Protein AF-0000000084567757 (afdb_homodimer)

InterPro domains:
  IPR005828 Major facilitator, sugar transporter-like [PF00083] (7-255)
  IPR005829 Sugar transporter, conserved site [PS00216] (110-127)
  IPR020846 Major facilitator superfamily domain [PS50850] (1-245)
  IPR036259 MFS transporter superfamily [G3DSA:1.20.1250.20] (1-260)
  IPR036259 MFS transporter superfamily [SSF103473] (40-253)
  IPR050549 Major Facilitator Superfamily Trehalose Transporter [PTHR48021] (4-253)

pLDDT: mean 84.51, std 19.89, range [27.47, 98.94]

Sequence (540 aa):
MHFRPLEAKESLKRLRNKDADLDLEIDSISNGIERQKTEQGRPQDLLLVPSNRKAILIMTVLNAGQHLSCISVMYMNLHPILNAAGSIYLDNNITAIVFAIIMLLASIFASCTIDKFGRKIILVVSSLLSGFCLLALSVYFHLQAIGFDVSAVSWVPIASVLVYAGAFKYGLGLVPIVITAEIFPAKMKAIGMTVADVMFVMGGILSIQLYQVLHKLGMFVPFYLFTVSAFLVALYSGFCIPETKGKSLEQIQLMLKGDNISNKPEKNGVMHFRPLEAKESLKRLRNKDADLDLEIDSISNGIERQKTEQGRPQDLLLVPSNRKAILIMTVLNAGQHLSCISVMYMNLHPILNAAGSIYLDNNITAIVFAIIMLLASIFASCTIDKFGRKIILVVSSLLSGFCLLALSVYFHLQAIGFDVSAVSWVPIASVLVYAGAFKYGLGLVPIVITAEIFPAKMKAIGMTVADVMFVMGGILSIQLYQVLHKLGMFVPFYLFTVSAFLVALYSGFCIPETKGKSLEQIQLMLKGDNISNKPEKNGV

Foldseek 3Di:
DDPPPVVVVVVVVVVVVVVVVVVVVVCVVVVVVVVVVLPVLDPCCCCVPQLNVLLLVLLLLLLLLLLLLPVLVCVVCVLVLLVLLVAPPDDSVVLVVLLVVLLVVLLVVLVVCCLPPFQLVLQLQLLLLSLVLLVQSLVSQVCVVVPHPCRVVSCSNSVSSSSNSNSCSNHSVHSSVVLLCQSDPPSNSVVSVVSSVVSNVVSSVVSNVLCVVQCVVPVSRSSVSSSVSSNVSSVCSNPRDDTCRPHHSVRSSCVSSVNPPPPPPPPPPD/DDPPPVVVVVVVVVVVVVVVVVVVVVCVVVVVVVVVVLPVLDPCCCCVPQLNVLLLVLLLLLLLLLLLLPVLVCVVCVLVLLVLLVAPPDDSVVLVVLLVVLLVVLLVVLVVCCLPPFQLVLQLQLLLLSLVLLVQSLVSQVCVVVPHPCRVVSCSNSVSSSSNSNSCSNHSVHSSVVLLQQSDPPSNSVVSVVSSVVSNVVSSVVLNVLCVVQCVVPNSRSSNSSSVSSNVSSVCSNPRDDTCRPHHSVRSSCVSSVNPPPPPPPPPPD

Structure (mmCIF, N/CA/C/O backbone):
data_AF-0000000084567757-model_v1
#
loop_
_entity.id
_entity.type
_entity.pdbx_description
1 polymer 'Major facilitator superfamily (MFS) profile domain-containing protein'
#
loop_
_atom_site.group_PDB
_atom_site.id
_atom_site.type_symbol
_atom_site.label_atom_id
_atom_site.label_alt_id
_atom_site.label_comp_id
_atom_site.label_asym_id
_atom_site.label_entity_id
_atom_site.label_seq_id
_atom_site.pdbx_PDB_ins_code
_atom_site.Cartn_x
_atom_site.Cartn_y
_atom_site.Cartn_z
_atom_site.occupancy
_atom_site.B_iso_or_equiv
_atom_site.auth_seq_id
_atom_site.auth_comp_id
_atom_site.auth_asym_id
_atom_site.auth_atom_id
_atom_site.pdbx_PDB_model_num
ATOM 1 N N . MET A 1 1 ? 11.164 72.5 29.188 1 27.47 1 MET A N 1
ATOM 2 C CA . MET A 1 1 ? 10.891 71.062 28.906 1 27.47 1 MET A CA 1
ATOM 3 C C . MET A 1 1 ? 10.609 70.875 27.422 1 27.47 1 MET A C 1
ATOM 5 O O . MET A 1 1 ? 9.57 71.312 26.922 1 27.47 1 MET A O 1
ATOM 9 N N . HIS A 1 2 ? 11.57 71 26.516 1 32.5 2 HIS A N 1
ATOM 10 C CA . HIS A 1 2 ? 11.656 71 25.062 1 32.5 2 HIS A CA 1
ATOM 11 C C . HIS A 1 2 ? 11.297 69.625 24.469 1 32.5 2 HIS A C 1
ATOM 13 O O . HIS A 1 2 ? 11.828 68.625 24.906 1 32.5 2 HIS A O 1
ATOM 19 N N . PHE A 1 3 ? 10.055 69.562 23.938 1 33.56 3 PHE A N 1
ATOM 20 C CA . PHE A 1 3 ? 9.43 68.5 23.203 1 33.56 3 PHE A CA 1
ATOM 21 C C . PHE A 1 3 ? 10.312 68.062 22.031 1 33.56 3 PHE A C 1
ATOM 23 O O . PHE A 1 3 ? 10.57 68.812 21.109 1 33.56 3 PHE A O 1
ATOM 30 N N . ARG A 1 4 ? 11.328 67.25 22.328 1 40.59 4 ARG A N 1
ATOM 31 C CA . ARG A 1 4 ? 12.25 66.875 21.266 1 40.59 4 ARG A CA 1
ATOM 32 C C . ARG A 1 4 ? 11.547 66.062 20.203 1 40.59 4 ARG A C 1
ATOM 34 O O . ARG A 1 4 ? 11 65 20.5 1 40.59 4 ARG A O 1
ATOM 41 N N . PRO A 1 5 ? 11.18 66.688 19.094 1 43.69 5 PRO A N 1
ATOM 42 C CA . PRO A 1 5 ? 10.562 66.125 17.891 1 43.69 5 PRO A CA 1
ATOM 43 C C . PRO A 1 5 ? 11.258 64.812 17.422 1 43.69 5 PRO A C 1
ATOM 45 O O . PRO A 1 5 ? 10.641 63.969 16.766 1 43.69 5 PRO A O 1
ATOM 48 N N . LEU A 1 6 ? 12.508 64.688 17.844 1 45.38 6 LEU A N 1
ATOM 49 C CA . LEU A 1 6 ? 13.234 63.562 17.266 1 45.38 6 LEU A CA 1
ATOM 50 C C . LEU A 1 6 ? 12.758 62.25 17.859 1 45.38 6 LEU A C 1
ATOM 52 O O . LEU A 1 6 ? 12.781 61.219 17.172 1 45.38 6 LEU A O 1
ATOM 56 N N . GLU A 1 7 ? 12.273 62.312 19.141 1 47.81 7 GLU A N 1
ATOM 57 C CA . GLU A 1 7 ? 11.867 61.031 19.734 1 47.81 7 GLU A CA 1
ATOM 58 C C . GLU A 1 7 ? 10.547 60.562 19.141 1 47.81 7 GLU A C 1
ATOM 60 O O . GLU A 1 7 ? 10.297 59.344 19.062 1 47.81 7 GLU A O 1
ATOM 65 N N . ALA A 1 8 ? 9.711 61.531 18.672 1 45 8 ALA A N 1
ATOM 66 C CA . ALA A 1 8 ? 8.453 61.094 18.062 1 45 8 ALA A CA 1
ATOM 67 C C . ALA A 1 8 ? 8.695 60.469 16.688 1 45 8 ALA A C 1
ATOM 69 O O . ALA A 1 8 ? 8.008 59.531 16.312 1 45 8 ALA A O 1
ATOM 70 N N . LYS A 1 9 ? 9.742 61 16 1 42.69 9 LYS A N 1
ATOM 71 C CA . LYS A 1 9 ? 9.992 60.406 14.688 1 42.69 9 LYS A CA 1
ATOM 72 C C . LYS A 1 9 ? 10.5 59 14.82 1 42.69 9 LYS A C 1
ATOM 74 O O . LYS A 1 9 ? 10.117 58.125 14.047 1 42.69 9 LYS A O 1
ATOM 79 N N . GLU A 1 10 ? 11.344 58.781 15.859 1 47.41 10 GLU A N 1
ATOM 80 C CA . GLU A 1 10 ? 11.836 57.406 16.016 1 47.41 10 GLU A CA 1
ATOM 81 C C . GLU A 1 10 ? 10.719 56.469 16.484 1 47.41 10 GLU A C 1
ATOM 83 O O . GLU A 1 10 ? 10.672 55.312 16.078 1 47.41 10 GLU A O 1
ATOM 88 N N . SER A 1 11 ? 9.734 57 17.312 1 47.28 11 SER A N 1
ATOM 89 C CA . SER A 1 11 ? 8.609 56.156 17.688 1 47.28 11 SER A CA 1
ATOM 90 C C . SER A 1 11 ? 7.688 55.906 16.5 1 47.28 11 SER A C 1
ATOM 92 O O . SER A 1 11 ? 7.133 54.812 16.375 1 47.28 11 SER A O 1
ATOM 94 N N . LEU A 1 12 ? 7.551 56.969 15.609 1 43.38 12 LEU A N 1
ATOM 95 C CA . LEU A 1 12 ? 6.75 56.75 14.414 1 43.38 12 LEU A CA 1
ATOM 96 C C . LEU A 1 12 ? 7.496 55.844 13.422 1 43.38 12 LEU A C 1
ATOM 98 O O . LEU A 1 12 ? 6.883 55.031 12.734 1 43.38 12 LEU A O 1
ATOM 102 N N . LYS A 1 13 ? 8.844 55.969 13.289 1 45.69 13 LYS A N 1
ATOM 103 C CA . LYS A 1 13 ? 9.586 55 12.453 1 45.69 13 LYS A CA 1
ATOM 104 C C . LYS A 1 13 ? 9.516 53.594 13.023 1 45.69 13 LYS A C 1
ATOM 106 O O . LYS A 1 13 ? 9.453 52.625 12.273 1 45.69 13 LYS A O 1
ATOM 111 N N . ARG A 1 14 ? 9.539 53.406 14.336 1 46.44 14 ARG A N 1
ATOM 112 C CA . ARG A 1 14 ? 9.32 52.094 14.906 1 46.44 14 ARG A CA 1
ATOM 113 C C . ARG A 1 14 ? 7.891 51.625 14.664 1 46.44 14 ARG A C 1
ATOM 115 O O . ARG A 1 14 ? 7.652 50.438 14.453 1 46.44 14 ARG A O 1
ATOM 122 N N . LEU A 1 15 ? 6.859 52.562 14.688 1 44.41 15 LEU A N 1
ATOM 123 C CA . LEU A 1 15 ? 5.5 52.188 14.312 1 44.41 15 LEU A CA 1
ATOM 124 C C . LEU A 1 15 ? 5.391 51.938 12.812 1 44.41 15 LEU A C 1
ATOM 126 O O . LEU A 1 15 ? 4.629 51.094 12.359 1 44.41 15 LEU A O 1
ATOM 130 N N . ARG A 1 16 ? 6.031 52.781 11.938 1 44.88 16 ARG A N 1
ATOM 131 C CA . ARG A 1 16 ? 6.047 52.5 10.508 1 44.88 16 ARG A CA 1
ATOM 132 C C . ARG A 1 16 ? 6.84 51.219 10.211 1 44.88 16 ARG A C 1
ATOM 134 O O . ARG A 1 16 ? 6.516 50.469 9.273 1 44.88 16 ARG A O 1
ATOM 141 N N . ASN A 1 17 ? 7.988 50.938 10.789 1 44.88 17 ASN A N 1
ATOM 142 C CA . ASN A 1 17 ? 8.617 49.625 10.648 1 44.88 17 ASN A CA 1
ATOM 143 C C . ASN A 1 17 ? 7.738 48.5 11.203 1 44.88 17 ASN A C 1
ATOM 145 O O . ASN A 1 17 ? 7.879 47.344 10.82 1 44.88 17 ASN A O 1
ATOM 149 N N . LYS A 1 18 ? 6.891 48.75 12.195 1 46.91 18 LYS A N 1
ATOM 150 C CA . LYS A 1 18 ? 5.797 47.875 12.562 1 46.91 18 LYS A CA 1
ATOM 151 C C . LYS A 1 18 ? 4.734 47.812 11.469 1 46.91 18 LYS A C 1
ATOM 153 O O . LYS A 1 18 ? 4.059 46.812 11.297 1 46.91 18 LYS A O 1
ATOM 158 N N . ASP A 1 19 ? 4.453 48.844 10.727 1 47.03 19 ASP A N 1
ATOM 159 C CA . ASP A 1 19 ? 3.531 48.812 9.594 1 47.03 19 ASP A CA 1
ATOM 160 C C . ASP A 1 19 ? 4.098 48 8.438 1 47.03 19 ASP A C 1
ATOM 162 O O . ASP A 1 19 ? 3.346 47.344 7.695 1 47.03 19 ASP A O 1
ATOM 166 N N . ALA A 1 20 ? 5.434 48.094 8.156 1 48.44 20 ALA A N 1
ATOM 167 C CA . ALA A 1 20 ? 6.016 47.188 7.176 1 48.44 20 ALA A CA 1
ATOM 168 C C . ALA A 1 20 ? 5.844 45.719 7.613 1 48.44 20 ALA A C 1
ATOM 170 O O . ALA A 1 20 ? 5.59 44.844 6.789 1 48.44 20 ALA A O 1
ATOM 171 N N . ASP A 1 21 ? 5.941 45.469 8.914 1 48 21 ASP A N 1
ATOM 172 C CA . ASP A 1 21 ? 5.621 44.156 9.406 1 48 21 ASP A CA 1
ATOM 173 C C . ASP A 1 21 ? 4.125 43.875 9.289 1 48 21 ASP A C 1
ATOM 175 O O . ASP A 1 21 ? 3.727 42.75 8.984 1 48 21 ASP A O 1
ATOM 179 N N . LEU A 1 22 ? 3.34 44.906 9.438 1 47.84 22 LEU A N 1
ATOM 180 C CA . LEU A 1 22 ? 1.906 44.719 9.25 1 47.84 22 LEU A CA 1
ATOM 181 C C . LEU A 1 22 ? 1.578 44.5 7.773 1 47.84 22 LEU A C 1
ATOM 183 O O . LEU A 1 22 ? 0.733 43.688 7.434 1 47.84 22 LEU A O 1
ATOM 187 N N . ASP A 1 23 ? 2.188 45.312 6.918 1 47.28 23 ASP A N 1
ATOM 188 C CA . ASP A 1 23 ? 1.946 45.062 5.496 1 47.28 23 ASP A CA 1
ATOM 189 C C . ASP A 1 23 ? 2.469 43.719 5.074 1 47.28 23 ASP A C 1
ATOM 191 O O . ASP A 1 23 ? 1.828 43 4.285 1 47.28 23 ASP A O 1
ATOM 195 N N . LEU A 1 24 ? 3.66 43.375 5.551 1 47.75 24 LEU A N 1
ATOM 196 C CA . LEU A 1 24 ? 4.148 42.031 5.277 1 47.75 24 LEU A CA 1
ATOM 197 C C . LEU A 1 24 ? 3.256 40.969 5.941 1 47.75 24 LEU A C 1
ATOM 199 O O . LEU A 1 24 ? 2.998 39.906 5.363 1 47.75 24 LEU A O 1
ATOM 203 N N . GLU A 1 25 ? 2.764 41.344 7.129 1 49.53 25 GLU A N 1
ATOM 204 C CA . GLU A 1 25 ? 1.796 40.438 7.742 1 49.53 25 GLU A CA 1
ATOM 205 C C . GLU A 1 25 ? 0.473 40.438 6.98 1 49.53 25 GLU A C 1
ATOM 207 O O . GLU A 1 25 ? -0.138 39.375 6.781 1 49.53 25 GLU A O 1
ATOM 212 N N . ILE A 1 26 ? 0.091 41.656 6.605 1 49.75 26 ILE A N 1
ATOM 213 C CA . ILE A 1 26 ? -1.126 41.75 5.805 1 49.75 26 ILE A CA 1
ATOM 214 C C . ILE A 1 26 ? -0.894 41.094 4.438 1 49.75 26 ILE A C 1
ATOM 216 O O . ILE A 1 26 ? -1.752 40.375 3.934 1 49.75 26 ILE A O 1
ATOM 220 N N . ASP A 1 27 ? 0.226 41.406 3.811 1 48.56 27 ASP A N 1
ATOM 221 C CA . ASP A 1 27 ? 0.535 40.75 2.553 1 48.56 27 ASP A CA 1
ATOM 222 C C . ASP A 1 27 ? 0.683 39.219 2.76 1 48.56 27 ASP A C 1
ATOM 224 O O . ASP A 1 27 ? 0.251 38.438 1.921 1 48.56 27 ASP A O 1
ATOM 228 N N . SER A 1 28 ? 1.272 38.906 3.881 1 50.38 28 SER A N 1
ATOM 229 C CA . SER A 1 28 ? 1.312 37.469 4.219 1 50.38 28 SER A CA 1
ATOM 230 C C . SER A 1 28 ? -0.088 36.938 4.477 1 50.38 28 SER A C 1
ATOM 232 O O . SER A 1 28 ? -0.41 35.812 4.062 1 50.38 28 SER A O 1
ATOM 234 N N . ILE A 1 29 ? -0.859 37.75 5.156 1 48.62 29 ILE A N 1
ATOM 235 C CA . ILE A 1 29 ? -2.25 37.344 5.367 1 48.62 29 ILE A CA 1
ATOM 236 C C . ILE A 1 29 ? -3.016 37.438 4.051 1 48.62 29 ILE A C 1
ATOM 238 O O . ILE A 1 29 ? -3.789 36.562 3.707 1 48.62 29 ILE A O 1
ATOM 242 N N . SER A 1 30 ? -2.846 38.594 3.369 1 47.75 30 SER A N 1
ATOM 243 C CA . SER A 1 30 ? -3.527 38.75 2.086 1 47.75 30 SER A CA 1
ATOM 244 C C . SER A 1 30 ? -3.057 37.688 1.093 1 47.75 30 SER A C 1
ATOM 246 O O . SER A 1 30 ? -3.867 37.125 0.364 1 47.75 30 SER A O 1
ATOM 248 N N . ASN A 1 31 ? -1.753 37.531 0.94 1 48.09 31 ASN A N 1
ATOM 249 C CA . ASN A 1 31 ? -1.248 36.438 0.119 1 48.09 31 ASN A CA 1
ATOM 250 C C . ASN 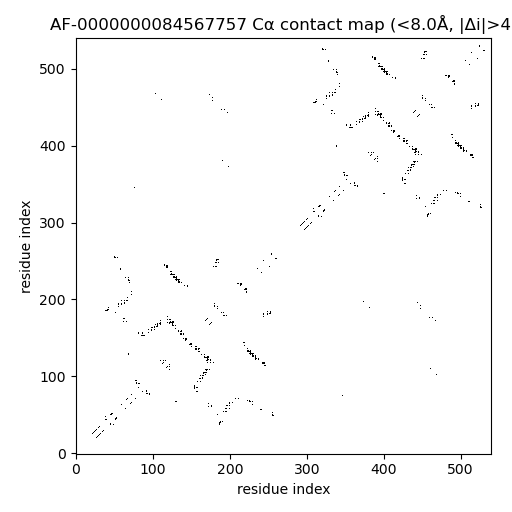A 1 31 ? -1.68 35.062 0.667 1 48.09 31 ASN A C 1
ATOM 252 O O . ASN A 1 31 ? -1.934 34.125 -0.1 1 48.09 31 ASN A O 1
ATOM 256 N N . GLY A 1 32 ? -1.771 35 1.928 1 46.75 32 GLY A N 1
ATOM 257 C CA . GLY A 1 32 ? -2.393 33.844 2.539 1 46.75 32 GLY A CA 1
ATOM 258 C C . GLY A 1 32 ? -3.863 33.688 2.197 1 46.75 32 GLY A C 1
ATOM 259 O O . GLY A 1 32 ? -4.34 32.594 1.933 1 46.75 32 GLY A O 1
ATOM 260 N N . ILE A 1 33 ? -4.547 34.844 2.217 1 46.12 33 ILE A N 1
ATOM 261 C CA . ILE A 1 33 ? -5.953 34.875 1.834 1 46.12 33 ILE A CA 1
ATOM 262 C C . ILE A 1 33 ? -6.086 34.594 0.338 1 46.12 33 ILE A C 1
ATOM 264 O O . ILE A 1 33 ? -6.957 33.844 -0.084 1 46.12 33 ILE A O 1
ATOM 268 N N . GLU A 1 34 ? -5.441 35.406 -0.472 1 45.66 34 GLU A N 1
ATOM 269 C CA . GLU A 1 34 ? -5.535 35.125 -1.905 1 45.66 34 GLU A CA 1
ATOM 270 C C . GLU A 1 34 ? -5.102 33.719 -2.236 1 45.66 34 GLU A C 1
ATOM 272 O O . GLU A 1 34 ? -5.695 33.062 -3.094 1 45.66 34 GLU A O 1
ATOM 277 N N . ARG A 1 35 ? -4.035 33.312 -1.649 1 46.75 35 ARG A N 1
ATOM 278 C CA . ARG A 1 35 ? -3.592 31.922 -1.786 1 46.75 35 ARG A CA 1
ATOM 279 C C . ARG A 1 35 ? -4.629 30.953 -1.216 1 46.75 35 ARG A C 1
ATOM 281 O O . ARG A 1 35 ? -4.836 29.859 -1.757 1 46.75 35 ARG A O 1
ATOM 288 N N . GLN A 1 36 ? -5.285 31.344 -0.206 1 47.88 36 GLN A N 1
ATOM 289 C CA . GLN A 1 36 ? -6.398 30.562 0.309 1 47.88 36 GLN A CA 1
ATOM 290 C C . GLN A 1 36 ? -7.551 30.516 -0.691 1 47.88 36 GLN A C 1
ATOM 292 O O . GLN A 1 36 ? -8.258 29.516 -0.789 1 47.88 36 GLN A O 1
ATOM 297 N N . LYS A 1 37 ? -7.812 31.625 -1.35 1 47.47 37 LYS A N 1
ATOM 298 C CA . LYS A 1 37 ? -8.914 31.688 -2.303 1 47.47 37 LYS A CA 1
ATOM 299 C C . LYS A 1 37 ? -8.68 30.719 -3.469 1 47.47 37 LYS A C 1
ATOM 301 O O . LYS A 1 37 ? -9.625 30.125 -3.982 1 47.47 37 LYS A O 1
ATOM 306 N N . THR A 1 38 ? -7.598 30.734 -4.102 1 47.97 38 THR A N 1
ATOM 307 C CA . THR A 1 38 ? -7.352 29.906 -5.281 1 47.97 38 THR A CA 1
ATOM 308 C C . THR A 1 38 ? -7.285 28.422 -4.902 1 47.97 38 THR A C 1
ATOM 310 O O . THR A 1 38 ? -7.422 27.547 -5.762 1 47.97 38 THR A O 1
ATOM 313 N N . GLU A 1 39 ? -7.023 28.109 -3.693 1 57.03 39 GLU A N 1
ATOM 314 C CA . GLU A 1 39 ? -6.902 26.719 -3.289 1 57.03 39 GLU A CA 1
ATOM 315 C C . GLU A 1 39 ? -8.195 26.219 -2.646 1 57.03 39 GLU A C 1
ATOM 317 O O . GLU A 1 39 ? -8.266 26.062 -1.426 1 57.03 39 GLU A O 1
ATOM 322 N N . GLN A 1 40 ? -9.281 26.484 -3.387 1 61.62 40 GLN A N 1
ATOM 323 C CA . GLN A 1 40 ? -10.602 26.094 -2.893 1 61.62 40 GLN A CA 1
ATOM 324 C C . GLN A 1 40 ? -10.695 24.594 -2.682 1 61.62 40 GLN A C 1
ATOM 326 O O . GLN A 1 40 ? -11.711 24.094 -2.201 1 61.62 40 GLN A O 1
ATOM 331 N N . GLY A 1 41 ? -9.641 23.953 -2.902 1 70.06 41 GLY A N 1
ATOM 332 C CA . GLY A 1 41 ? -9.688 22.531 -2.629 1 70.06 41 GLY A CA 1
ATOM 333 C C . GLY A 1 41 ? -10.492 21.75 -3.652 1 70.06 41 GLY A C 1
ATOM 334 O O . GLY A 1 41 ? -11.023 20.688 -3.348 1 70.06 41 GLY A O 1
ATOM 335 N N . ARG A 1 42 ? -10.727 22.406 -4.926 1 77.12 42 ARG A N 1
ATOM 336 C CA . ARG A 1 42 ? -11.414 21.703 -6.004 1 77.12 42 ARG A CA 1
ATOM 337 C C . ARG A 1 42 ? -10.477 20.719 -6.699 1 77.12 42 ARG A C 1
ATOM 339 O O . ARG A 1 42 ? -9.273 20.953 -6.773 1 77.12 42 ARG A O 1
ATOM 346 N N . PRO A 1 43 ? -11.039 19.656 -7.254 1 79.94 43 PRO A N 1
ATOM 347 C CA . PRO A 1 43 ? -10.211 18.641 -7.922 1 79.94 43 PRO A CA 1
ATOM 348 C C . PRO A 1 43 ? -9.336 19.219 -9.023 1 79.94 43 PRO A C 1
ATOM 350 O O . PRO A 1 43 ? -8.195 18.781 -9.211 1 79.94 43 PRO A O 1
ATOM 353 N N . GLN A 1 44 ? -9.773 20.25 -9.688 1 82.75 44 GLN A N 1
ATOM 354 C CA . GLN A 1 44 ? -9.016 20.844 -10.781 1 82.75 44 GLN A CA 1
ATOM 355 C C . GLN A 1 44 ? -7.773 21.562 -10.258 1 82.75 44 GLN A C 1
ATOM 357 O O . GLN A 1 44 ? -6.82 21.781 -11.008 1 82.75 44 GLN A O 1
ATOM 362 N N . ASP A 1 45 ? -7.82 21.922 -9.031 1 85.94 45 ASP A N 1
ATOM 363 C CA . ASP A 1 45 ? -6.684 22.609 -8.43 1 85.94 45 ASP A CA 1
ATOM 364 C C . ASP A 1 45 ? -5.453 21.703 -8.383 1 85.94 45 ASP A C 1
ATOM 366 O O . ASP A 1 45 ? -4.328 22.188 -8.242 1 85.94 45 ASP A O 1
ATOM 370 N N . LEU A 1 46 ? -5.711 20.484 -8.469 1 85.81 46 LEU A N 1
ATOM 371 C CA . LEU A 1 46 ? -4.613 19.516 -8.453 1 85.81 46 LEU A CA 1
ATOM 372 C C . LEU A 1 46 ? -3.67 19.75 -9.625 1 85.81 46 LEU A C 1
ATOM 374 O O . LEU A 1 46 ? -2.451 19.625 -9.484 1 85.81 46 LEU A O 1
ATOM 378 N N . LEU A 1 47 ? -4.273 20.234 -10.727 1 86.81 47 LEU A N 1
ATOM 379 C CA . LEU A 1 47 ? -3.461 20.406 -11.922 1 86.81 47 LEU A CA 1
ATOM 380 C C . LEU A 1 47 ? -3.203 21.891 -12.195 1 86.81 47 LEU A C 1
ATOM 382 O O . LEU A 1 47 ? -2.227 22.234 -12.867 1 86.81 47 LEU A O 1
ATOM 386 N N . LEU A 1 48 ? -3.977 22.703 -11.656 1 85.69 48 LEU A N 1
ATOM 387 C CA . LEU A 1 48 ? -3.891 24.125 -11.984 1 85.69 48 LEU A CA 1
ATOM 388 C C . LEU A 1 48 ? -2.875 24.828 -11.094 1 85.69 48 LEU A C 1
ATOM 390 O O . LEU A 1 48 ? -2.23 25.797 -11.523 1 85.69 48 LEU A O 1
ATOM 394 N N . VAL A 1 49 ? -2.781 24.375 -9.859 1 87.06 49 VAL A N 1
ATOM 395 C CA . VAL A 1 49 ? -1.861 25 -8.906 1 87.06 49 VAL A CA 1
ATOM 396 C C . VAL A 1 49 ? -0.469 24.391 -9.062 1 87.06 49 VAL A C 1
ATOM 398 O O . VAL A 1 49 ? -0.303 23.172 -8.977 1 87.06 49 VAL A O 1
ATOM 401 N N . PRO A 1 50 ? 0.529 25.156 -9.336 1 89.25 50 PRO A N 1
ATOM 402 C CA . PRO A 1 50 ? 1.873 24.656 -9.617 1 89.25 50 PRO A CA 1
ATOM 403 C C . PRO A 1 50 ? 2.424 23.781 -8.492 1 89.25 50 PRO A C 1
ATOM 405 O O . PRO A 1 50 ? 3.047 22.75 -8.758 1 89.25 50 PRO A O 1
ATOM 408 N N . SER A 1 51 ? 2.24 24.172 -7.273 1 91.06 51 SER A N 1
ATOM 409 C CA . SER A 1 51 ? 2.721 23.359 -6.156 1 91.06 51 SER A CA 1
ATOM 410 C C . SER A 1 51 ? 2.078 21.984 -6.152 1 91.06 51 SER A C 1
ATOM 412 O O . SER A 1 51 ? 2.744 20.984 -5.883 1 91.06 51 SER A O 1
ATOM 414 N N . ASN A 1 52 ? 0.814 21.953 -6.504 1 92.06 52 ASN A N 1
ATOM 415 C CA . ASN A 1 52 ? 0.117 20.672 -6.582 1 92.06 52 ASN A CA 1
ATOM 416 C C . ASN A 1 52 ? 0.637 19.828 -7.73 1 92.06 52 ASN A C 1
ATOM 418 O O . ASN A 1 52 ? 0.791 18.609 -7.586 1 92.06 52 ASN A O 1
ATOM 422 N N . ARG A 1 53 ? 0.915 20.422 -8.812 1 93.62 53 ARG A N 1
ATOM 423 C CA . ARG A 1 53 ? 1.443 19.688 -9.961 1 93.62 53 ARG A CA 1
ATOM 424 C C . ARG A 1 53 ? 2.789 19.047 -9.633 1 93.62 53 ARG A C 1
ATOM 426 O O . ARG A 1 53 ? 3.041 17.906 -9.992 1 93.62 53 ARG A O 1
ATOM 433 N N . LYS A 1 54 ? 3.615 19.797 -9 1 95.06 54 LYS A N 1
ATOM 434 C CA . LYS A 1 54 ? 4.91 19.25 -8.602 1 95.06 54 LYS A CA 1
ATOM 435 C C . LYS A 1 54 ? 4.742 18.125 -7.586 1 95.06 54 LYS A C 1
ATOM 437 O O . LYS A 1 54 ? 5.441 17.109 -7.66 1 95.06 54 LYS A O 1
ATOM 442 N N . ALA A 1 55 ? 3.826 18.344 -6.691 1 95.62 55 ALA A N 1
ATOM 443 C CA . ALA A 1 55 ? 3.531 17.297 -5.711 1 95.62 55 ALA A CA 1
ATOM 444 C C . ALA A 1 55 ? 3.049 16.031 -6.395 1 95.62 55 ALA A C 1
ATOM 446 O O . ALA A 1 55 ? 3.473 14.93 -6.039 1 95.62 55 ALA A O 1
ATOM 447 N N . ILE A 1 56 ? 2.24 16.188 -7.395 1 95.62 56 ILE A N 1
ATOM 448 C CA . ILE A 1 56 ? 1.707 15.055 -8.133 1 95.62 56 ILE A CA 1
ATOM 449 C C . ILE A 1 56 ? 2.84 14.328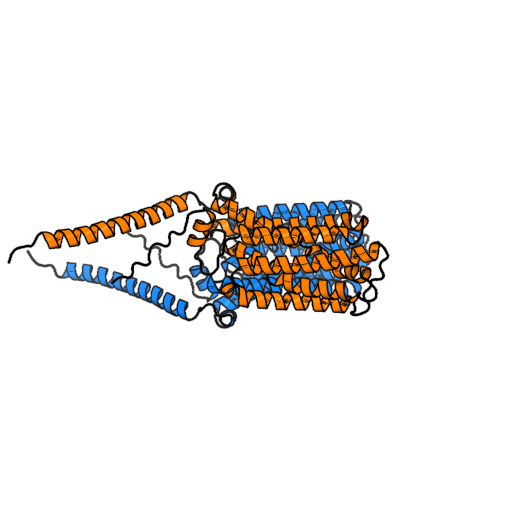 -8.859 1 95.62 56 ILE A C 1
ATOM 451 O O . ILE A 1 56 ? 2.914 13.102 -8.844 1 95.62 56 ILE A O 1
ATOM 455 N N . LEU A 1 57 ? 3.682 15.039 -9.469 1 96.06 57 LEU A N 1
ATOM 456 C CA . LEU A 1 57 ? 4.801 14.438 -10.188 1 96.06 57 LEU A CA 1
ATOM 457 C C . LEU A 1 57 ? 5.707 13.672 -9.227 1 96.06 57 LEU A C 1
ATOM 459 O O . LEU A 1 57 ? 6.129 12.547 -9.531 1 96.06 57 LEU A O 1
ATOM 463 N N . ILE A 1 58 ? 5.953 14.242 -8.086 1 97.12 58 ILE A N 1
ATOM 464 C CA . ILE A 1 58 ? 6.801 13.617 -7.078 1 97.12 58 ILE A CA 1
ATOM 465 C C . ILE A 1 58 ? 6.188 12.289 -6.641 1 97.12 58 ILE A C 1
ATOM 467 O O . ILE A 1 58 ? 6.852 11.25 -6.691 1 97.12 58 ILE A O 1
ATOM 471 N N . MET A 1 59 ? 4.945 12.32 -6.27 1 95.25 59 MET A N 1
ATOM 472 C CA . MET A 1 59 ? 4.324 11.109 -5.746 1 95.25 59 MET A CA 1
ATOM 473 C C . MET A 1 59 ? 4.148 10.07 -6.848 1 95.25 59 MET A C 1
ATOM 475 O O . MET A 1 59 ? 4.211 8.867 -6.586 1 95.25 59 MET A O 1
ATOM 479 N N . THR A 1 60 ? 3.92 10.547 -8.07 1 95.88 60 THR A N 1
ATOM 480 C CA . THR A 1 60 ? 3.777 9.641 -9.203 1 95.88 60 THR A CA 1
ATOM 481 C C . THR A 1 60 ? 5.066 8.852 -9.43 1 95.88 60 THR A C 1
ATOM 483 O O . THR A 1 60 ? 5.043 7.621 -9.508 1 95.88 60 THR A O 1
ATOM 486 N N . VAL A 1 61 ? 6.176 9.516 -9.477 1 97.44 61 VAL A N 1
ATOM 487 C CA . VAL A 1 61 ? 7.465 8.875 -9.734 1 97.44 61 VAL A CA 1
ATOM 488 C C . VAL A 1 61 ? 7.812 7.938 -8.578 1 97.44 61 VAL A C 1
ATOM 490 O O . VAL A 1 61 ? 8.25 6.809 -8.805 1 97.44 61 VAL A O 1
ATOM 493 N N . LEU A 1 62 ? 7.559 8.359 -7.383 1 97.81 62 LEU A N 1
ATOM 494 C CA . LEU A 1 62 ? 7.949 7.562 -6.227 1 97.81 62 LEU A CA 1
ATOM 495 C C . LEU A 1 62 ? 7.082 6.316 -6.105 1 97.81 62 LEU A C 1
ATOM 497 O O . LEU A 1 62 ? 7.59 5.223 -5.844 1 97.81 62 LEU A O 1
ATOM 501 N N . ASN A 1 63 ? 5.793 6.445 -6.328 1 96.31 63 ASN A N 1
ATOM 502 C CA . ASN A 1 63 ? 4.902 5.301 -6.172 1 96.31 63 ASN A CA 1
ATOM 503 C C . ASN A 1 63 ? 5.031 4.328 -7.34 1 96.31 63 ASN A C 1
ATOM 505 O O . ASN A 1 63 ? 5.098 3.113 -7.141 1 96.31 63 ASN A O 1
ATOM 509 N N . ALA A 1 64 ? 5.102 4.836 -8.531 1 96.19 64 ALA A N 1
ATOM 510 C CA . ALA A 1 64 ? 5.359 3.959 -9.672 1 96.19 64 ALA A CA 1
ATOM 511 C C . ALA A 1 64 ? 6.781 3.408 -9.633 1 96.19 64 ALA A C 1
ATOM 513 O O . ALA A 1 64 ? 7.012 2.242 -9.969 1 96.19 64 ALA A O 1
ATOM 514 N N . GLY A 1 65 ? 7.73 4.234 -9.242 1 97.62 65 GLY A N 1
ATOM 515 C CA . GLY A 1 65 ? 9.141 3.865 -9.172 1 97.62 65 GLY A CA 1
ATOM 516 C C . GLY A 1 65 ? 9.406 2.727 -8.211 1 97.62 65 GLY A C 1
ATOM 517 O O . GLY A 1 65 ? 10.32 1.927 -8.422 1 97.62 65 GLY A O 1
ATOM 518 N N . GLN A 1 66 ? 8.617 2.609 -7.129 1 97.19 66 GLN A N 1
ATOM 519 C CA . GLN A 1 66 ? 8.719 1.482 -6.207 1 97.19 66 GLN A CA 1
ATOM 520 C C . GLN A 1 66 ? 8.539 0.155 -6.938 1 97.19 66 GLN A C 1
ATOM 522 O O . GLN A 1 66 ? 9.352 -0.762 -6.777 1 97.19 66 GLN A O 1
ATOM 527 N N . HIS A 1 67 ? 7.516 0.164 -7.773 1 97.19 67 HIS A N 1
ATOM 528 C CA . HIS A 1 67 ? 7.188 -1.089 -8.445 1 97.19 67 HIS A CA 1
ATOM 529 C C . HIS A 1 67 ? 8.109 -1.341 -9.633 1 97.19 67 HIS A C 1
ATOM 531 O O . HIS A 1 67 ? 8.453 -2.488 -9.922 1 97.19 67 HIS A O 1
ATOM 537 N N . LEU A 1 68 ? 8.562 -0.222 -10.211 1 98.06 68 LEU A N 1
ATOM 538 C CA . LEU A 1 68 ? 9.516 -0.366 -11.305 1 98.06 68 LEU A CA 1
ATOM 539 C C . LEU A 1 68 ? 10.922 -0.615 -10.773 1 98.06 68 LEU A C 1
ATOM 541 O O . LEU A 1 68 ? 11.867 -0.79 -11.547 1 98.06 68 LEU A O 1
ATOM 545 N N . SER A 1 69 ? 11.008 -0.611 -9.5 1 98.44 69 SER A N 1
ATOM 546 C CA . SER A 1 69 ? 12.227 -1.07 -8.836 1 98.44 69 SER A CA 1
ATOM 547 C C . SER A 1 69 ? 12.039 -2.467 -8.258 1 98.44 69 SER A C 1
ATOM 549 O O . SER A 1 69 ? 12.695 -2.824 -7.273 1 98.44 69 SER A O 1
ATOM 551 N N . CYS A 1 70 ? 11.094 -3.152 -8.727 1 98 70 CYS A N 1
ATOM 552 C CA . CYS A 1 70 ? 11.039 -4.609 -8.711 1 98 70 CYS A CA 1
ATOM 553 C C . CYS A 1 70 ? 10.25 -5.109 -7.508 1 98 70 CYS A C 1
ATOM 555 O O . CYS A 1 70 ? 10.188 -6.312 -7.254 1 98 70 CYS A O 1
ATOM 557 N N . ILE A 1 71 ? 9.641 -4.262 -6.676 1 96.38 71 ILE A N 1
ATOM 558 C CA . ILE A 1 71 ? 9.07 -4.754 -5.426 1 96.38 71 ILE A CA 1
ATOM 559 C C . ILE A 1 71 ? 7.887 -5.668 -5.723 1 96.38 71 ILE A C 1
ATOM 561 O O . ILE A 1 71 ? 7.742 -6.727 -5.109 1 96.38 71 ILE A O 1
ATOM 565 N N . SER A 1 72 ? 7.035 -5.328 -6.656 1 93.12 72 SER A N 1
ATOM 566 C CA . SER A 1 72 ? 5.879 -6.164 -6.965 1 93.12 72 SER A CA 1
ATOM 567 C C . SER A 1 72 ? 6.309 -7.516 -7.527 1 93.12 72 SER A C 1
ATOM 569 O O . SER A 1 72 ? 5.75 -8.555 -7.164 1 93.12 72 SER A O 1
ATOM 571 N N . VAL A 1 73 ? 7.262 -7.52 -8.344 1 94.19 73 VAL A N 1
ATOM 572 C CA . VAL A 1 73 ? 7.781 -8.75 -8.938 1 94.19 73 VAL A CA 1
ATOM 573 C C . VAL A 1 73 ? 8.43 -9.609 -7.859 1 94.19 73 VAL A C 1
ATOM 575 O O . VAL A 1 73 ? 8.266 -10.828 -7.844 1 94.19 73 VAL A O 1
ATOM 578 N N . MET A 1 74 ? 9.125 -8.93 -6.934 1 95 74 MET A N 1
ATOM 579 C CA . MET A 1 74 ? 9.742 -9.648 -5.82 1 95 74 MET A CA 1
ATOM 580 C C . MET A 1 74 ? 8.68 -10.32 -4.957 1 95 74 MET A C 1
ATOM 582 O O . MET A 1 74 ? 8.828 -11.492 -4.59 1 95 74 MET A O 1
ATOM 586 N N . TYR A 1 75 ? 7.625 -9.633 -4.719 1 88.19 75 TYR A N 1
ATOM 587 C CA . TYR A 1 75 ? 6.555 -10.18 -3.891 1 88.19 75 TYR A CA 1
ATOM 588 C C . TYR A 1 75 ? 5.871 -11.352 -4.59 1 88.19 75 TYR A C 1
ATOM 590 O O . TYR A 1 75 ? 5.594 -12.383 -3.967 1 88.19 75 TYR A O 1
ATOM 598 N N . MET A 1 76 ? 5.723 -11.266 -5.863 1 84.25 76 MET A N 1
ATOM 599 C CA . MET A 1 76 ? 4.891 -12.227 -6.578 1 84.25 76 MET A CA 1
ATOM 600 C C . MET A 1 76 ? 5.723 -13.398 -7.082 1 84.25 76 MET A C 1
ATOM 602 O O . MET A 1 76 ? 5.191 -14.484 -7.328 1 84.25 76 MET A O 1
ATOM 606 N N . ASN A 1 77 ? 7.035 -13.188 -7.242 1 90.12 77 ASN A N 1
ATOM 607 C CA . ASN A 1 77 ? 7.859 -14.195 -7.891 1 90.12 77 ASN A CA 1
ATOM 608 C C . ASN A 1 77 ? 9.102 -14.523 -7.062 1 90.12 77 ASN A C 1
ATOM 610 O O . ASN A 1 77 ? 10.117 -14.961 -7.605 1 90.12 77 ASN A O 1
ATOM 614 N N . LEU A 1 78 ? 8.992 -14.328 -5.777 1 92.56 78 LEU A N 1
ATOM 615 C CA . LEU A 1 78 ? 10.188 -14.547 -4.965 1 92.56 78 LEU A CA 1
ATOM 616 C C . LEU A 1 78 ? 10.68 -15.984 -5.098 1 92.56 78 LEU A C 1
ATOM 618 O O . LEU A 1 78 ? 11.867 -16.219 -5.348 1 92.56 78 LEU A O 1
ATOM 622 N N . HIS A 1 79 ? 9.805 -16.984 -5.031 1 91.06 79 HIS A N 1
ATOM 623 C CA . HIS A 1 79 ? 10.195 -18.391 -5.094 1 91.06 79 HIS A CA 1
ATOM 624 C C . HIS A 1 79 ? 10.727 -18.75 -6.477 1 91.06 79 HIS A C 1
ATOM 626 O O . HIS A 1 79 ? 11.805 -19.328 -6.605 1 91.06 79 HIS A O 1
ATOM 632 N N . PRO A 1 80 ? 10.023 -18.344 -7.535 1 92.44 80 PRO A N 1
ATOM 633 C CA . PRO A 1 80 ? 10.555 -18.625 -8.867 1 92.44 80 PRO A CA 1
ATOM 634 C C . PRO A 1 80 ? 11.93 -17.984 -9.094 1 92.44 80 PRO A C 1
ATOM 636 O O . PRO A 1 80 ? 12.789 -18.594 -9.75 1 92.44 80 PRO A O 1
ATOM 639 N N . ILE A 1 81 ? 12.148 -16.828 -8.594 1 95.44 81 ILE A N 1
ATOM 640 C CA . ILE A 1 81 ? 13.422 -16.141 -8.758 1 95.44 81 ILE A CA 1
ATOM 641 C C . ILE A 1 81 ? 14.523 -16.906 -8.023 1 95.44 81 ILE A C 1
ATOM 643 O O . ILE A 1 81 ? 15.594 -17.172 -8.586 1 95.44 81 ILE A O 1
ATOM 647 N N . LEU A 1 82 ? 14.219 -17.359 -6.82 1 95.88 82 LEU A N 1
ATOM 648 C CA . LEU A 1 82 ? 15.188 -18.109 -6.023 1 95.88 82 LEU A CA 1
ATOM 649 C C . LEU A 1 82 ? 15.445 -19.484 -6.625 1 95.88 82 LEU A C 1
ATOM 651 O O . LEU A 1 82 ? 16.578 -19.953 -6.648 1 95.88 82 LEU A O 1
ATOM 655 N N . ASN A 1 83 ? 14.414 -20.125 -7.113 1 95 83 ASN A N 1
ATOM 656 C CA . ASN A 1 83 ? 14.57 -21.406 -7.777 1 95 83 ASN A CA 1
ATOM 657 C C . ASN A 1 83 ? 15.445 -21.297 -9.023 1 95 83 ASN A C 1
ATOM 659 O O . ASN A 1 83 ? 16.312 -22.156 -9.258 1 95 83 ASN A O 1
ATOM 663 N N . ALA A 1 84 ? 15.188 -20.281 -9.75 1 94.81 84 ALA A N 1
ATOM 664 C CA . ALA A 1 84 ? 15.953 -20.078 -10.977 1 94.81 84 ALA A CA 1
ATOM 665 C C . ALA A 1 84 ? 17.438 -19.844 -10.664 1 94.81 84 ALA A C 1
ATOM 667 O O . ALA A 1 84 ? 18.297 -20.219 -11.445 1 94.81 84 ALA A O 1
ATOM 668 N N . ALA A 1 85 ? 17.625 -19.188 -9.586 1 94.31 85 ALA A N 1
ATOM 669 C CA . ALA A 1 85 ? 19 -18.906 -9.188 1 94.31 85 ALA A CA 1
ATOM 670 C C . ALA A 1 85 ? 19.719 -20.203 -8.805 1 94.31 85 ALA A C 1
ATOM 672 O O . ALA A 1 85 ? 20.953 -20.297 -8.914 1 94.31 85 ALA A O 1
ATOM 673 N N . GLY A 1 86 ? 18.938 -21.172 -8.266 1 91.75 86 GLY A N 1
ATOM 674 C CA . GLY A 1 86 ? 19.516 -22.484 -7.973 1 91.75 86 GLY A CA 1
ATOM 675 C C . GLY A 1 86 ? 20.453 -22.469 -6.773 1 91.75 86 GLY A C 1
ATOM 676 O O . GLY A 1 86 ? 21.453 -23.188 -6.758 1 91.75 86 GLY A O 1
ATOM 677 N N . SER A 1 87 ? 20.172 -21.609 -5.887 1 87.38 87 SER A N 1
ATOM 678 C CA . SER A 1 87 ? 21.031 -21.547 -4.711 1 87.38 87 SER A CA 1
ATOM 679 C C . SER A 1 87 ? 20.797 -22.734 -3.789 1 87.38 87 SER A C 1
ATOM 681 O O . SER A 1 87 ? 19.656 -23.172 -3.596 1 87.38 87 SER A O 1
ATOM 683 N N . ILE A 1 88 ? 21.875 -23.219 -3.197 1 85.19 88 ILE A N 1
ATOM 684 C CA . ILE A 1 88 ? 21.781 -24.375 -2.312 1 85.19 88 ILE A CA 1
ATOM 685 C C . ILE A 1 88 ? 21.922 -23.922 -0.86 1 85.19 88 ILE A C 1
ATOM 687 O O . ILE A 1 88 ? 21.875 -24.75 0.059 1 85.19 88 ILE A O 1
ATOM 691 N N . TYR A 1 89 ? 22.031 -22.703 -0.551 1 87.5 89 TYR A N 1
ATOM 692 C CA . TYR A 1 89 ? 22.438 -22.203 0.761 1 87.5 89 TYR A CA 1
ATOM 693 C C . TYR A 1 89 ? 21.234 -22.031 1.679 1 87.5 89 TYR A C 1
ATOM 695 O O . TYR A 1 89 ? 21.344 -22.219 2.893 1 87.5 89 TYR A O 1
ATOM 703 N N . LEU A 1 90 ? 20.125 -21.562 1.183 1 89.06 90 LEU A N 1
ATOM 704 C CA . LEU A 1 90 ? 18.938 -21.312 2.006 1 89.06 90 LEU A CA 1
ATOM 705 C C . LEU A 1 90 ? 17.672 -21.75 1.281 1 89.06 90 LEU A C 1
ATOM 707 O O . LEU A 1 90 ? 17.469 -21.406 0.112 1 89.06 90 LEU A O 1
ATOM 711 N N . ASP A 1 91 ? 16.891 -22.422 2.025 1 93.81 91 ASP A N 1
ATOM 712 C CA . ASP A 1 91 ? 15.609 -22.844 1.478 1 93.81 91 ASP A CA 1
ATOM 713 C C . ASP A 1 91 ? 14.773 -21.641 1.052 1 93.81 91 ASP A C 1
ATOM 715 O O . ASP A 1 91 ? 14.773 -20.609 1.728 1 93.81 91 ASP A O 1
ATOM 719 N N . ASN A 1 92 ? 14.055 -21.797 -0.065 1 92.5 92 ASN A N 1
ATOM 720 C CA . ASN A 1 92 ? 13.266 -20.703 -0.615 1 92.5 92 ASN A CA 1
ATOM 721 C C . ASN A 1 92 ? 12.211 -20.219 0.378 1 92.5 92 ASN A C 1
ATOM 723 O O . ASN A 1 92 ? 11.945 -19.031 0.472 1 92.5 92 ASN A O 1
ATOM 727 N N . ASN A 1 93 ? 11.648 -21.156 1.146 1 90.12 93 ASN A N 1
ATOM 728 C CA . ASN A 1 93 ? 10.641 -20.781 2.129 1 90.12 93 ASN A CA 1
ATOM 729 C C . ASN A 1 93 ? 11.234 -19.969 3.27 1 90.12 93 ASN A C 1
ATOM 731 O O . ASN A 1 93 ? 10.648 -18.969 3.697 1 90.12 93 ASN A O 1
ATOM 735 N N . ILE A 1 94 ? 12.289 -20.391 3.721 1 94.38 94 ILE A N 1
ATOM 736 C CA . ILE A 1 94 ? 12.977 -19.688 4.793 1 94.38 94 ILE A CA 1
ATOM 737 C C . ILE A 1 94 ? 13.414 -18.312 4.301 1 94.38 94 ILE A C 1
ATOM 739 O O . ILE A 1 94 ? 13.289 -17.312 5.02 1 94.38 94 ILE A O 1
ATOM 743 N N . THR A 1 95 ? 13.922 -18.281 3.061 1 94.62 95 THR A N 1
ATOM 744 C CA . THR A 1 95 ? 14.336 -17.016 2.482 1 94.62 95 THR A CA 1
ATOM 745 C C . THR A 1 95 ? 13.164 -16.031 2.436 1 94.62 95 THR A C 1
ATOM 747 O O . THR A 1 95 ? 13.32 -14.859 2.748 1 94.62 95 THR A O 1
ATOM 750 N N . ALA A 1 96 ? 12.008 -16.5 2.07 1 91.81 96 ALA A N 1
ATOM 751 C CA . ALA A 1 96 ? 10.812 -15.664 1.999 1 91.81 96 ALA A CA 1
ATOM 752 C C . ALA A 1 96 ? 10.445 -15.117 3.375 1 91.81 96 ALA A C 1
ATOM 754 O O . ALA A 1 96 ? 10.062 -13.945 3.504 1 91.81 96 ALA A O 1
ATOM 755 N N . ILE A 1 97 ? 10.547 -15.93 4.391 1 92 97 ILE A N 1
ATOM 756 C CA . ILE A 1 97 ? 10.258 -15.508 5.758 1 92 97 ILE A CA 1
ATOM 757 C C . ILE A 1 97 ? 11.25 -14.445 6.199 1 92 97 ILE A C 1
ATOM 759 O O . ILE A 1 97 ? 10.859 -13.406 6.746 1 92 97 ILE A O 1
ATOM 763 N N . VAL A 1 98 ? 12.484 -14.695 5.961 1 96.38 98 VAL A N 1
ATOM 764 C CA . VAL A 1 98 ? 13.539 -13.758 6.34 1 96.38 98 VAL A CA 1
ATOM 765 C C . VAL A 1 98 ? 13.359 -12.445 5.578 1 96.38 98 VAL A C 1
ATOM 767 O O . VAL A 1 98 ? 13.547 -11.359 6.137 1 96.38 98 VAL A O 1
ATOM 770 N N . PHE A 1 99 ? 13 -12.57 4.316 1 96.12 99 PHE A N 1
ATOM 771 C CA . PHE A 1 99 ? 12.703 -11.414 3.482 1 96.12 99 PHE A CA 1
ATOM 772 C C . PHE A 1 99 ? 11.672 -10.516 4.145 1 96.12 99 PHE A C 1
ATOM 774 O O . PHE A 1 99 ? 11.883 -9.305 4.281 1 96.12 99 PHE A O 1
ATOM 781 N N . ALA A 1 100 ? 10.609 -11.039 4.645 1 92.94 100 ALA A N 1
ATOM 782 C CA . ALA A 1 100 ? 9.523 -10.297 5.266 1 92.94 100 ALA A CA 1
ATOM 783 C C . ALA A 1 100 ? 9.961 -9.68 6.594 1 92.94 100 ALA A C 1
ATOM 785 O O . ALA A 1 100 ? 9.617 -8.539 6.898 1 92.94 100 ALA A O 1
ATOM 786 N N . ILE A 1 101 ? 10.664 -10.391 7.332 1 95.62 101 ILE A N 1
ATOM 787 C CA . ILE A 1 101 ? 11.141 -9.914 8.625 1 95.62 101 ILE A CA 1
ATOM 788 C C . ILE A 1 101 ? 12.078 -8.727 8.422 1 95.62 101 ILE A C 1
ATOM 790 O O . ILE A 1 101 ? 11.992 -7.727 9.141 1 95.62 101 ILE A O 1
ATOM 794 N N . ILE A 1 102 ? 12.93 -8.867 7.426 1 97.56 102 ILE A N 1
ATOM 795 C CA . ILE A 1 102 ? 13.867 -7.789 7.137 1 97.56 102 ILE A CA 1
ATOM 796 C C . ILE A 1 102 ? 13.102 -6.531 6.727 1 97.56 102 ILE A C 1
ATOM 798 O O . ILE A 1 102 ? 13.445 -5.426 7.145 1 97.56 102 ILE A O 1
ATOM 802 N N . MET A 1 103 ? 12.117 -6.715 5.914 1 96.25 103 MET A N 1
ATOM 803 C CA . MET A 1 103 ? 11.312 -5.566 5.496 1 96.25 103 MET A CA 1
ATOM 804 C C . MET A 1 103 ? 10.688 -4.875 6.699 1 96.25 103 MET A C 1
ATOM 806 O O . MET A 1 103 ? 10.695 -3.646 6.789 1 96.25 103 MET A O 1
ATOM 810 N N . LEU A 1 104 ? 10.203 -5.66 7.637 1 93.19 104 LEU A N 1
ATOM 811 C CA . LEU A 1 104 ? 9.57 -5.117 8.828 1 93.19 104 LEU A CA 1
ATOM 812 C C . LEU A 1 104 ? 10.57 -4.344 9.68 1 93.19 104 LEU A C 1
ATOM 814 O O . LEU A 1 104 ? 10.297 -3.215 10.094 1 93.19 104 LEU A O 1
ATOM 818 N N . LEU A 1 105 ? 11.664 -4.863 9.859 1 96.12 105 LEU A N 1
ATOM 819 C CA . LEU A 1 105 ? 12.695 -4.223 10.664 1 96.12 105 LEU A CA 1
ATOM 820 C C . LEU A 1 105 ? 13.211 -2.961 9.977 1 96.12 105 LEU A C 1
ATOM 822 O O . LEU A 1 105 ? 13.469 -1.949 10.633 1 96.12 105 LEU A O 1
ATOM 826 N N . ALA A 1 106 ? 13.367 -3.059 8.703 1 97.12 106 ALA A N 1
ATOM 827 C CA . ALA A 1 106 ? 13.859 -1.913 7.945 1 97.12 106 ALA A CA 1
ATOM 828 C C . ALA A 1 106 ? 12.883 -0.739 8.031 1 97.12 106 ALA A C 1
ATOM 830 O O . ALA A 1 106 ? 13.305 0.416 8.125 1 97.12 106 ALA A O 1
ATOM 831 N N . SER A 1 107 ? 11.656 -1.023 7.973 1 93.94 107 SER A N 1
ATOM 832 C CA . SER A 1 107 ? 10.656 0.036 8.086 1 93.94 107 SER A CA 1
ATOM 833 C C . SER A 1 107 ? 10.727 0.721 9.445 1 93.94 107 SER A C 1
ATOM 835 O O . SER A 1 107 ? 10.633 1.948 9.531 1 93.94 107 SER A O 1
ATOM 837 N N . ILE A 1 108 ? 10.875 -0.016 10.477 1 91.88 108 ILE A N 1
ATOM 838 C CA . ILE A 1 108 ? 10.984 0.53 11.828 1 91.88 108 ILE A CA 1
ATOM 839 C C . ILE A 1 108 ? 12.234 1.392 11.938 1 91.88 108 ILE A C 1
ATOM 841 O O . ILE A 1 108 ? 12.188 2.51 12.453 1 91.88 108 ILE A O 1
ATOM 845 N N . PHE A 1 109 ? 13.25 0.874 11.352 1 94.75 109 PHE A N 1
ATOM 846 C CA . PHE A 1 109 ? 14.5 1.624 11.375 1 94.75 109 PHE A CA 1
ATOM 847 C C . PHE A 1 109 ? 14.367 2.92 10.586 1 94.75 109 PHE A C 1
ATOM 849 O O . PHE A 1 109 ? 14.898 3.957 10.992 1 94.75 109 PHE A O 1
ATOM 856 N N . ALA A 1 110 ? 13.711 2.854 9.523 1 93.44 110 ALA A N 1
ATOM 857 C CA . ALA A 1 110 ? 13.492 4.043 8.703 1 93.44 110 ALA A CA 1
ATOM 858 C C . ALA A 1 110 ? 12.703 5.102 9.461 1 93.44 110 ALA A C 1
ATOM 860 O O . ALA A 1 110 ? 13.047 6.285 9.43 1 93.44 110 ALA A O 1
ATOM 861 N N . SER A 1 111 ? 11.742 4.688 10.133 1 89 111 SER A N 1
ATOM 862 C CA . SER A 1 111 ? 10.875 5.605 10.867 1 89 111 SER A CA 1
ATOM 863 C C . SER A 1 111 ? 11.633 6.301 11.992 1 89 111 SER A C 1
ATOM 865 O O . SER A 1 111 ? 11.375 7.465 12.305 1 89 111 SER A O 1
ATOM 867 N N . CYS A 1 112 ? 12.562 5.613 12.531 1 89.25 112 CYS A N 1
ATOM 868 C CA . CYS A 1 112 ? 13.336 6.168 13.633 1 89.25 112 CYS A CA 1
ATOM 869 C C . CYS A 1 112 ? 14.414 7.121 13.125 1 89.25 112 CYS A C 1
ATOM 871 O O . CYS A 1 112 ? 14.906 7.961 13.883 1 89.25 112 CYS A O 1
ATOM 873 N N . THR A 1 113 ? 14.727 7.023 11.875 1 93.38 113 THR A N 1
ATOM 874 C CA . THR A 1 113 ? 15.859 7.809 11.391 1 93.38 113 THR A CA 1
ATOM 875 C C . THR A 1 113 ? 15.398 8.867 10.391 1 93.38 113 THR A C 1
ATOM 877 O O . THR A 1 113 ? 16.156 9.766 10.039 1 93.38 113 THR A O 1
ATOM 880 N N . ILE A 1 114 ? 14.203 8.773 9.992 1 92.44 114 ILE A N 1
ATOM 881 C CA . ILE A 1 114 ? 13.695 9.602 8.906 1 92.44 114 ILE A CA 1
ATOM 882 C C . ILE A 1 114 ? 13.742 11.07 9.312 1 92.44 114 ILE A C 1
ATOM 884 O O . ILE A 1 114 ? 13.977 11.945 8.477 1 92.44 114 ILE A O 1
ATOM 888 N N . ASP A 1 115 ? 13.547 11.445 10.586 1 89.5 115 ASP A N 1
ATOM 889 C CA . ASP A 1 115 ? 13.562 12.836 11.031 1 89.5 115 ASP A CA 1
ATOM 890 C C . ASP A 1 115 ? 14.984 13.305 11.336 1 89.5 115 ASP A C 1
ATOM 892 O O . ASP A 1 115 ? 15.234 14.5 11.5 1 89.5 115 ASP A O 1
ATOM 896 N N . LYS A 1 116 ? 15.867 12.406 11.414 1 91.94 116 LYS A N 1
ATOM 897 C CA . LYS A 1 116 ? 17.266 12.766 11.625 1 91.94 116 LYS A CA 1
ATOM 898 C C . LYS A 1 116 ? 17.984 12.984 10.297 1 91.94 116 LYS A C 1
ATOM 900 O O . LYS A 1 116 ? 18.625 14.016 10.094 1 91.94 116 LYS A O 1
ATOM 905 N N . PHE A 1 117 ? 17.797 12.039 9.352 1 95.19 117 PHE A N 1
ATOM 906 C CA . PHE A 1 117 ? 18.562 12.078 8.109 1 95.19 117 PHE A CA 1
ATOM 907 C C . PHE A 1 117 ? 17.797 12.812 7.02 1 95.19 117 PHE A C 1
ATOM 909 O O . PHE A 1 117 ? 18.406 13.352 6.086 1 95.19 117 PHE A O 1
ATOM 916 N N . GLY A 1 118 ? 16.531 12.844 7.156 1 95.31 118 GLY A N 1
ATOM 917 C CA . GLY A 1 118 ? 15.711 13.469 6.133 1 95.31 118 GLY A CA 1
ATOM 918 C C . GLY A 1 118 ? 15.148 12.477 5.129 1 95.31 118 GLY A C 1
ATOM 919 O O . GLY A 1 118 ? 15.703 11.383 4.949 1 95.31 118 GLY A O 1
ATOM 920 N N . ARG A 1 119 ? 14.125 12.867 4.527 1 95.81 119 ARG A N 1
ATOM 921 C CA . ARG A 1 119 ? 13.445 12.008 3.562 1 95.81 119 ARG A CA 1
ATOM 922 C C . ARG A 1 119 ? 14.281 11.844 2.297 1 95.81 119 ARG A C 1
ATOM 924 O O . ARG A 1 119 ? 14.414 10.734 1.779 1 95.81 119 ARG A O 1
ATOM 931 N N . LYS A 1 120 ? 14.898 12.891 1.857 1 96.69 120 LYS A N 1
ATOM 932 C CA . LYS A 1 120 ? 15.641 12.898 0.598 1 96.69 120 LYS A CA 1
ATOM 933 C C . LYS A 1 120 ? 16.828 11.945 0.654 1 96.69 120 LYS A C 1
ATOM 935 O O . LYS A 1 120 ? 17 11.102 -0.231 1 96.69 120 LYS A O 1
ATOM 940 N N . ILE A 1 121 ? 17.609 12.031 1.644 1 97.19 121 ILE A N 1
ATOM 941 C CA . ILE A 1 121 ? 18.812 11.227 1.786 1 97.19 121 ILE A CA 1
ATOM 942 C C . ILE A 1 121 ? 18.438 9.75 1.897 1 97.19 121 ILE A C 1
ATOM 944 O O . ILE A 1 121 ? 19.062 8.898 1.256 1 97.19 121 ILE A O 1
ATOM 948 N N . ILE A 1 122 ? 17.438 9.461 2.703 1 98.06 122 ILE A N 1
ATOM 949 C CA . ILE A 1 122 ? 17.016 8.078 2.896 1 98.06 122 ILE A CA 1
ATOM 950 C C . ILE A 1 122 ? 16.531 7.492 1.572 1 98.06 122 ILE A C 1
ATOM 952 O O . ILE A 1 122 ? 16.844 6.355 1.229 1 98.06 122 ILE A O 1
ATOM 956 N N . LEU A 1 123 ? 15.789 8.32 0.795 1 98.44 123 LEU A N 1
ATOM 957 C CA . LEU A 1 123 ? 15.281 7.863 -0.496 1 98.44 123 LEU A CA 1
ATOM 958 C C . LEU A 1 123 ? 16.438 7.582 -1.46 1 98.44 123 LEU A C 1
ATOM 960 O O . LEU A 1 123 ? 16.422 6.562 -2.154 1 98.44 123 LEU A O 1
ATOM 964 N N . VAL A 1 124 ? 17.422 8.469 -1.523 1 98.62 124 VAL A N 1
ATOM 965 C CA . VAL A 1 124 ? 18.547 8.312 -2.438 1 98.62 124 VAL A CA 1
ATOM 966 C C . VAL A 1 124 ? 19.344 7.066 -2.07 1 98.62 124 VAL A C 1
ATOM 968 O O . VAL A 1 124 ? 19.641 6.23 -2.93 1 98.62 124 VAL A O 1
ATOM 971 N N . VAL A 1 125 ? 19.641 6.898 -0.821 1 98.44 125 VAL A N 1
ATOM 972 C CA . VAL A 1 125 ? 20.453 5.773 -0.355 1 98.44 125 VAL A CA 1
ATOM 973 C C . VAL A 1 125 ? 19.703 4.465 -0.593 1 98.44 125 VAL A C 1
ATOM 975 O O . VAL A 1 125 ? 20.266 3.496 -1.096 1 98.44 125 VAL A O 1
ATOM 978 N N . SER A 1 126 ? 18.438 4.434 -0.193 1 98.75 126 SER A N 1
ATOM 979 C CA . SER A 1 126 ? 17.594 3.258 -0.374 1 98.75 126 SER A CA 1
ATOM 980 C C . SER A 1 126 ? 17.516 2.85 -1.842 1 98.75 126 SER A C 1
ATOM 982 O O . SER A 1 126 ? 17.688 1.675 -2.174 1 98.75 126 SER A O 1
ATOM 984 N N . SER A 1 127 ? 17.312 3.816 -2.75 1 98.81 127 SER A N 1
ATOM 985 C CA . SER A 1 127 ? 17.172 3.531 -4.176 1 98.81 127 SER A CA 1
ATOM 986 C C . SER A 1 127 ? 18.5 3.057 -4.773 1 98.81 127 SER A C 1
ATOM 988 O O . SER A 1 127 ? 18.516 2.129 -5.586 1 98.81 127 SER A O 1
ATOM 990 N N . LEU A 1 128 ? 19.578 3.678 -4.363 1 98.81 128 LEU A N 1
ATOM 991 C CA . LEU A 1 128 ? 20.891 3.273 -4.859 1 98.81 128 LEU A CA 1
ATOM 992 C C . LEU A 1 128 ? 21.219 1.848 -4.43 1 98.81 128 LEU A C 1
ATOM 994 O O . LEU A 1 128 ? 21.625 1.024 -5.254 1 98.81 128 LEU A O 1
ATOM 998 N N . LEU A 1 129 ? 21.016 1.606 -3.148 1 98.88 129 LEU A N 1
ATOM 999 C CA . LEU A 1 129 ? 21.328 0.278 -2.633 1 98.88 129 LEU A CA 1
ATOM 1000 C C . LEU A 1 129 ? 20.438 -0.779 -3.275 1 98.88 129 LEU A C 1
ATOM 1002 O O . LEU A 1 129 ? 20.906 -1.875 -3.6 1 98.88 129 LEU A O 1
ATOM 1006 N N . SER A 1 130 ? 19.172 -0.481 -3.48 1 98.88 130 SER A N 1
ATOM 1007 C CA . SER A 1 130 ? 18.281 -1.393 -4.191 1 98.88 130 SER A CA 1
ATOM 1008 C C . SER A 1 130 ? 18.766 -1.642 -5.613 1 98.88 130 SER A C 1
ATOM 1010 O O . SER A 1 130 ? 18.734 -2.777 -6.094 1 98.88 130 SER A O 1
ATOM 1012 N N . GLY A 1 131 ? 19.219 -0.521 -6.25 1 98.88 131 GLY A N 1
ATOM 1013 C CA . GLY A 1 131 ? 19.75 -0.654 -7.598 1 98.88 131 GLY A CA 1
ATOM 1014 C C . GLY A 1 131 ? 20.938 -1.585 -7.68 1 98.88 131 GLY A C 1
ATOM 1015 O O . GLY A 1 131 ? 21.016 -2.424 -8.578 1 98.88 131 GLY A O 1
ATOM 1016 N N . PHE A 1 132 ? 21.812 -1.468 -6.746 1 98.94 132 PHE A N 1
ATOM 1017 C CA . PHE A 1 132 ? 23.016 -2.309 -6.75 1 98.94 132 PHE A CA 1
ATOM 1018 C C . PHE A 1 132 ? 22.641 -3.768 -6.504 1 98.94 132 PHE A C 1
ATOM 1020 O O . PHE A 1 132 ? 23.266 -4.672 -7.07 1 98.94 132 PHE A O 1
ATOM 1027 N N . CYS A 1 133 ? 21.703 -4.047 -5.617 1 98.88 133 CYS A N 1
ATOM 1028 C CA . CYS A 1 133 ? 21.25 -5.41 -5.379 1 98.88 133 CYS A CA 1
ATOM 1029 C C . CYS A 1 133 ? 20.625 -6.004 -6.641 1 98.88 133 CYS A C 1
ATOM 1031 O O . CYS A 1 133 ? 20.906 -7.152 -6.988 1 98.88 133 CYS A O 1
ATOM 1033 N N . LEU A 1 134 ? 19.812 -5.195 -7.344 1 98.88 134 LEU A N 1
ATOM 1034 C CA . LEU A 1 134 ? 19.172 -5.66 -8.562 1 98.88 134 LEU A CA 1
ATOM 1035 C C . LEU A 1 134 ? 20.188 -5.879 -9.672 1 98.88 134 LEU A C 1
ATOM 1037 O O . LEU A 1 134 ? 20.047 -6.793 -10.484 1 98.88 134 LEU A O 1
ATOM 1041 N N . LEU A 1 135 ? 21.188 -5.004 -9.68 1 98.88 135 LEU A N 1
ATOM 1042 C CA . LEU A 1 135 ? 22.266 -5.184 -10.641 1 98.88 135 LEU A CA 1
ATOM 1043 C C . LEU A 1 135 ? 23 -6.5 -10.406 1 98.88 135 LEU A C 1
ATOM 1045 O O . 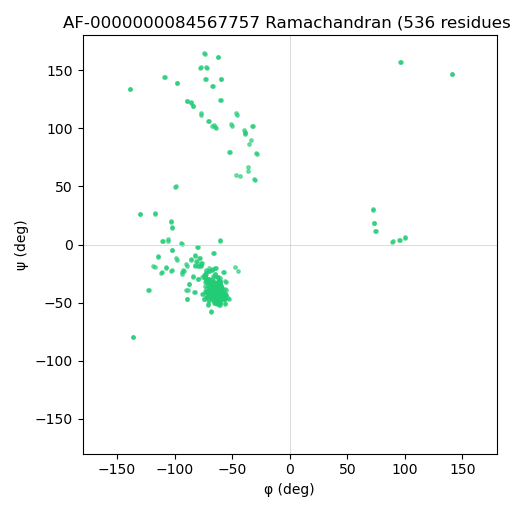LEU A 1 135 ? 23.297 -7.227 -11.352 1 98.88 135 LEU A O 1
ATOM 1049 N N . ALA A 1 136 ? 23.266 -6.797 -9.141 1 98.75 136 ALA A N 1
ATOM 1050 C CA . ALA A 1 136 ? 23.922 -8.055 -8.805 1 98.75 136 ALA A CA 1
ATOM 1051 C C . ALA A 1 136 ? 23.094 -9.25 -9.258 1 98.75 136 ALA A C 1
ATOM 1053 O O . ALA A 1 136 ? 23.641 -10.219 -9.805 1 98.75 136 ALA A O 1
ATOM 1054 N N . LEU A 1 137 ? 21.828 -9.203 -9.062 1 98.19 137 LEU A N 1
ATOM 1055 C CA . LEU A 1 137 ? 20.938 -10.273 -9.492 1 98.19 137 LEU A CA 1
ATOM 1056 C C . LEU A 1 137 ? 20.938 -10.406 -11.008 1 98.19 137 LEU A C 1
ATOM 1058 O O . LEU A 1 137 ? 20.969 -11.516 -11.539 1 98.19 137 LEU A O 1
ATOM 1062 N N . SER A 1 138 ? 20.828 -9.211 -11.68 1 98.38 138 SER A N 1
ATOM 1063 C CA . SER A 1 138 ? 20.828 -9.188 -13.141 1 98.38 138 SER A CA 1
ATOM 1064 C C . SER A 1 138 ? 22.094 -9.812 -13.703 1 98.38 138 SER A C 1
ATOM 1066 O O . SER A 1 138 ? 22.031 -10.625 -14.633 1 98.38 138 SER A O 1
ATOM 1068 N N . VAL A 1 139 ? 23.219 -9.469 -13.203 1 98.44 139 VAL A N 1
ATOM 1069 C CA . VAL A 1 139 ? 24.5 -9.984 -13.68 1 98.44 139 VAL A CA 1
ATOM 1070 C C . VAL A 1 139 ? 24.578 -11.484 -13.398 1 98.44 139 VAL A C 1
ATOM 1072 O O . VAL A 1 139 ? 25.062 -12.25 -14.234 1 98.44 139 VAL A O 1
ATOM 1075 N N . TYR A 1 140 ? 24.141 -11.945 -12.219 1 98.38 140 TYR A N 1
ATOM 1076 C CA . TYR A 1 140 ? 24.141 -13.359 -11.875 1 98.38 140 TYR A CA 1
ATOM 1077 C C . TYR A 1 140 ? 23.359 -14.172 -12.898 1 98.38 140 TYR A C 1
ATOM 1079 O O . TYR A 1 140 ? 23.859 -15.164 -13.43 1 98.38 140 TYR A O 1
ATOM 1087 N N . PHE A 1 141 ? 22.188 -13.766 -13.188 1 98.12 141 PHE A N 1
ATOM 1088 C CA . PHE A 1 141 ? 21.328 -14.492 -14.117 1 98.12 141 PHE A CA 1
ATOM 1089 C C . PHE A 1 141 ? 21.891 -14.43 -15.531 1 98.12 141 PHE A C 1
ATOM 1091 O O . PHE A 1 141 ? 21.75 -15.383 -16.312 1 98.12 141 PHE A O 1
ATOM 1098 N N . HIS A 1 142 ? 22.516 -13.258 -15.836 1 97.94 142 HIS A N 1
ATOM 1099 C CA . HIS A 1 142 ? 23.141 -13.125 -17.141 1 97.94 142 HIS A CA 1
ATOM 1100 C C . HIS A 1 142 ? 24.281 -14.117 -17.312 1 97.94 142 HIS A C 1
ATOM 1102 O O . HIS A 1 142 ? 24.406 -14.773 -18.344 1 97.94 142 HIS A O 1
ATOM 1108 N N . LEU A 1 143 ? 25.094 -14.25 -16.297 1 97.81 143 LEU A N 1
ATOM 1109 C CA . LEU A 1 143 ? 26.203 -15.203 -16.328 1 97.81 143 LEU A CA 1
ATOM 1110 C C . LEU A 1 143 ? 25.688 -16.641 -16.406 1 97.81 143 LEU A C 1
ATOM 1112 O O . LEU A 1 143 ? 26.234 -17.453 -17.141 1 97.81 143 LEU A O 1
ATOM 1116 N N . GLN A 1 144 ? 24.672 -16.875 -15.656 1 96.06 144 GLN A N 1
ATOM 1117 C CA . GLN A 1 144 ? 24.047 -18.188 -15.727 1 96.06 144 GLN A CA 1
ATOM 1118 C C . GLN A 1 144 ? 23.547 -18.484 -17.141 1 96.06 144 GLN A C 1
ATOM 1120 O O . GLN A 1 144 ? 23.719 -19.594 -17.641 1 96.06 144 GLN A O 1
ATOM 1125 N N . ALA A 1 145 ? 23.016 -17.531 -17.766 1 95.75 145 ALA A N 1
ATOM 1126 C CA . ALA A 1 145 ? 22.406 -17.688 -19.078 1 95.75 145 ALA A CA 1
ATOM 1127 C C . ALA A 1 145 ? 23.453 -17.953 -20.156 1 95.75 145 ALA A C 1
ATOM 1129 O O . ALA A 1 145 ? 23.188 -18.672 -21.125 1 95.75 145 ALA A O 1
ATOM 1130 N N . ILE A 1 146 ? 24.609 -17.469 -20 1 96.31 146 ILE A N 1
ATOM 1131 C CA . ILE A 1 146 ? 25.625 -17.641 -21.016 1 96.31 146 ILE A CA 1
ATOM 1132 C C . ILE A 1 146 ? 26.484 -18.844 -20.703 1 96.31 146 ILE A C 1
ATOM 1134 O O . ILE A 1 146 ? 27.516 -19.078 -21.344 1 96.31 146 ILE A O 1
ATOM 1138 N N . GLY A 1 147 ? 26.203 -19.562 -19.609 1 94.62 147 GLY A N 1
ATOM 1139 C CA . GLY A 1 147 ? 26.828 -20.859 -19.359 1 94.62 147 GLY A CA 1
ATOM 1140 C C . GLY A 1 147 ? 27.969 -20.781 -18.375 1 94.62 147 GLY A C 1
ATOM 1141 O O . GLY A 1 147 ? 28.703 -21.75 -18.188 1 94.62 147 GLY A O 1
ATOM 1142 N N . PHE A 1 148 ? 28.156 -19.562 -17.797 1 94.06 148 PHE A N 1
ATOM 1143 C CA . PHE A 1 148 ? 29.188 -19.453 -16.766 1 94.06 148 PHE A CA 1
ATOM 1144 C C . PHE A 1 148 ? 28.797 -20.266 -15.539 1 94.06 148 PHE A C 1
ATOM 1146 O O . PHE A 1 148 ? 27.625 -20.312 -15.164 1 94.06 148 PHE A O 1
ATOM 1153 N N . ASP A 1 149 ? 29.75 -21 -14.992 1 93.75 149 ASP A N 1
ATOM 1154 C CA . ASP A 1 149 ? 29.469 -21.75 -13.773 1 93.75 149 ASP A CA 1
ATOM 1155 C C . ASP A 1 149 ? 29.312 -20.828 -12.578 1 93.75 149 ASP A C 1
ATOM 1157 O O . ASP A 1 149 ? 30.312 -20.312 -12.047 1 93.75 149 ASP A O 1
ATOM 1161 N N . VAL A 1 150 ? 28.078 -20.625 -12.102 1 92.75 150 VAL A N 1
ATOM 1162 C CA . VAL A 1 150 ? 27.797 -19.703 -11 1 92.75 150 VAL A CA 1
ATOM 1163 C C . VAL A 1 150 ? 27.594 -20.484 -9.711 1 92.75 150 VAL A C 1
ATOM 1165 O O . VAL A 1 150 ? 27.094 -19.953 -8.719 1 92.75 150 VAL A O 1
ATOM 1168 N N . SER A 1 151 ? 27.969 -21.75 -9.695 1 90.75 151 SER A N 1
ATOM 1169 C CA . SER A 1 151 ? 27.75 -22.594 -8.539 1 90.75 151 SER A CA 1
ATOM 1170 C C . SER A 1 151 ? 28.469 -22.062 -7.309 1 90.75 151 SER A C 1
ATOM 1172 O O . SER A 1 151 ? 27.938 -22.078 -6.199 1 90.75 151 SER A O 1
ATOM 1174 N N . ALA A 1 152 ? 29.641 -21.516 -7.484 1 91.88 152 ALA A N 1
ATOM 1175 C CA . ALA A 1 152 ? 30.469 -21.047 -6.379 1 91.88 152 ALA A CA 1
ATOM 1176 C C . ALA A 1 152 ? 29.891 -19.766 -5.773 1 91.88 152 ALA A C 1
ATOM 1178 O O . ALA A 1 152 ? 30.172 -19.438 -4.621 1 91.88 152 ALA A O 1
ATOM 1179 N N . VAL A 1 153 ? 29.094 -19.078 -6.566 1 93.94 153 VAL A N 1
ATOM 1180 C CA . VAL A 1 153 ? 28.562 -17.797 -6.09 1 93.94 153 VAL A CA 1
ATOM 1181 C C . VAL A 1 153 ? 27.047 -17.875 -6 1 93.94 153 VAL A C 1
ATOM 1183 O O . VAL A 1 153 ? 26.375 -16.844 -6.09 1 93.94 153 VAL A O 1
ATOM 1186 N N . SER A 1 154 ? 26.562 -19.031 -5.805 1 93.94 154 SER A N 1
ATOM 1187 C CA . SER A 1 154 ? 25.109 -19.234 -5.777 1 93.94 154 SER A CA 1
ATOM 1188 C C . SER A 1 154 ? 24.469 -18.547 -4.574 1 93.94 154 SER A C 1
ATOM 1190 O O . SER A 1 154 ? 23.25 -18.422 -4.504 1 93.94 154 SER A O 1
ATOM 1192 N N . TRP A 1 155 ? 25.328 -18 -3.641 1 94.81 155 TRP A N 1
ATOM 1193 C CA . TRP A 1 155 ? 24.828 -17.25 -2.488 1 94.81 155 TRP A CA 1
ATOM 1194 C C . TRP A 1 155 ? 24.469 -15.82 -2.875 1 94.81 155 TRP A C 1
ATOM 1196 O O . TRP A 1 155 ? 23.734 -15.141 -2.152 1 94.81 155 TRP A O 1
ATOM 1206 N N . VAL A 1 156 ? 24.891 -15.359 -3.982 1 96.88 156 VAL A N 1
ATOM 1207 C CA . VAL A 1 156 ? 24.75 -13.969 -4.398 1 96.88 156 VAL A CA 1
ATOM 1208 C C . VAL A 1 156 ? 23.266 -13.625 -4.586 1 96.88 156 VAL A C 1
ATOM 1210 O O . VAL A 1 156 ? 22.797 -12.602 -4.09 1 96.88 156 VAL A O 1
ATOM 1213 N N . PRO A 1 157 ? 22.453 -14.453 -5.262 1 97.44 157 PRO A N 1
ATOM 1214 C CA . PRO A 1 157 ? 21.047 -14.102 -5.422 1 97.44 157 PRO A CA 1
ATOM 1215 C C . PRO A 1 157 ? 20.297 -14.008 -4.09 1 97.44 157 PRO A C 1
ATOM 1217 O O . PRO A 1 157 ? 19.5 -13.094 -3.887 1 97.44 157 PRO A O 1
ATOM 1220 N N . ILE A 1 158 ? 20.609 -14.898 -3.205 1 97.62 158 ILE A N 1
ATOM 1221 C CA . ILE A 1 158 ? 19.969 -14.883 -1.898 1 97.62 158 ILE A CA 1
ATOM 1222 C C . ILE A 1 158 ? 20.359 -13.617 -1.142 1 97.62 158 ILE A C 1
ATOM 1224 O O . ILE A 1 158 ? 19.5 -12.914 -0.605 1 97.62 158 ILE A O 1
ATOM 1228 N N . ALA A 1 159 ? 21.594 -13.352 -1.125 1 98 159 ALA A N 1
ATOM 1229 C CA . ALA A 1 159 ? 22.094 -12.156 -0.457 1 98 159 ALA A CA 1
ATOM 1230 C C . ALA A 1 159 ? 21.5 -10.891 -1.088 1 98 159 ALA A C 1
ATOM 1232 O O . ALA A 1 159 ? 21.109 -9.961 -0.381 1 98 159 ALA A O 1
ATOM 1233 N N . SER A 1 160 ? 21.469 -10.859 -2.414 1 98.56 160 SER A N 1
ATOM 1234 C CA . SER A 1 160 ? 20.938 -9.695 -3.135 1 98.56 160 SER A CA 1
ATOM 1235 C C . SER A 1 160 ? 19.469 -9.453 -2.807 1 98.56 160 SER A C 1
ATOM 1237 O O . SER A 1 160 ? 19.078 -8.32 -2.549 1 98.56 160 SER A O 1
ATOM 1239 N N . VAL A 1 161 ? 18.734 -10.523 -2.781 1 98.31 161 VAL A N 1
ATOM 1240 C CA . VAL A 1 161 ? 17.312 -10.422 -2.514 1 98.31 161 VAL A CA 1
ATOM 1241 C C . VAL A 1 161 ? 17.078 -9.953 -1.08 1 98.31 161 VAL A C 1
ATOM 1243 O O . VAL A 1 161 ? 16.234 -9.086 -0.832 1 98.31 161 VAL A O 1
ATOM 1246 N N . LEU A 1 162 ? 17.844 -10.461 -0.123 1 98.5 162 LEU A N 1
ATOM 1247 C CA . LEU A 1 162 ? 17.641 -10.125 1.284 1 98.5 162 LEU A CA 1
ATOM 1248 C 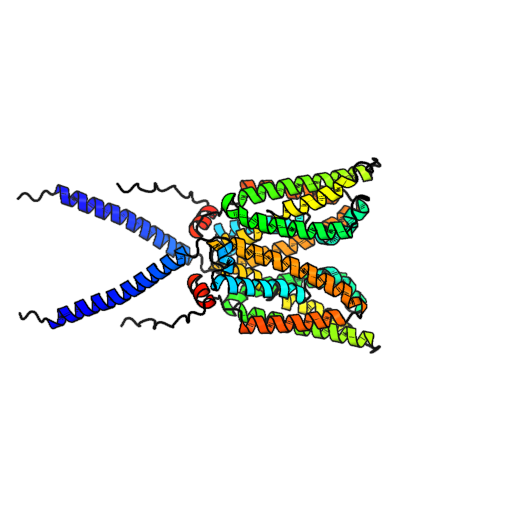C . LEU A 1 162 ? 18.109 -8.703 1.575 1 98.5 162 LEU A C 1
ATOM 1250 O O . LEU A 1 162 ? 17.453 -7.965 2.307 1 98.5 162 LEU A O 1
ATOM 1254 N N . VAL A 1 163 ? 19.188 -8.281 1.026 1 98.81 163 VAL A N 1
ATOM 1255 C CA . VAL A 1 163 ? 19.672 -6.914 1.205 1 98.81 163 VAL A CA 1
ATOM 1256 C C . VAL A 1 163 ? 18.719 -5.945 0.49 1 98.81 163 VAL A C 1
ATOM 1258 O O . VAL A 1 163 ? 18.469 -4.844 0.978 1 98.81 163 VAL A O 1
ATOM 1261 N N . TYR A 1 164 ? 18.234 -6.359 -0.671 1 98.81 164 TYR A N 1
ATOM 1262 C CA . TYR A 1 164 ? 17.234 -5.57 -1.38 1 98.81 164 TYR A CA 1
ATOM 1263 C C . TYR A 1 164 ? 16.031 -5.305 -0.494 1 98.81 164 TYR A C 1
ATOM 1265 O O . TYR A 1 164 ? 15.516 -4.18 -0.451 1 98.81 164 TYR A O 1
ATOM 1273 N N . ALA A 1 165 ? 15.594 -6.32 0.216 1 98.38 165 ALA A N 1
ATOM 1274 C CA . ALA A 1 165 ? 14.43 -6.18 1.088 1 98.38 165 ALA A CA 1
ATOM 1275 C C . ALA A 1 165 ? 14.633 -5.055 2.098 1 98.38 165 ALA A C 1
ATOM 1277 O O . ALA A 1 165 ? 13.758 -4.191 2.256 1 98.38 165 ALA A O 1
ATOM 1278 N N . GLY A 1 166 ? 15.727 -5.031 2.703 1 98.62 166 GLY A N 1
ATOM 1279 C CA . GLY A 1 166 ? 16.031 -4.012 3.691 1 98.62 166 GLY A CA 1
ATOM 1280 C C . GLY A 1 166 ? 16.281 -2.643 3.08 1 98.62 166 GLY A C 1
ATOM 1281 O O . GLY A 1 166 ? 15.758 -1.639 3.566 1 98.62 166 GLY A O 1
ATOM 1282 N N . ALA A 1 167 ? 17.062 -2.658 2.033 1 98.75 167 ALA A N 1
ATOM 1283 C CA . ALA A 1 167 ? 17.391 -1.405 1.361 1 98.75 167 ALA A CA 1
ATOM 1284 C C . ALA A 1 167 ? 16.141 -0.723 0.812 1 98.75 167 ALA A C 1
ATOM 1286 O O . ALA A 1 167 ? 15.953 0.481 1.002 1 98.75 167 ALA A O 1
ATOM 1287 N N . PHE A 1 168 ? 15.352 -1.502 0.197 1 98.56 168 PHE A N 1
ATOM 1288 C CA . PHE A 1 168 ? 14.141 -0.976 -0.423 1 98.56 168 PHE A CA 1
ATOM 1289 C C . PHE A 1 168 ? 13.188 -0.433 0.632 1 98.56 168 PHE A C 1
ATOM 1291 O O . PHE A 1 168 ? 12.734 0.712 0.542 1 98.56 168 PHE A O 1
ATOM 1298 N N . LYS A 1 169 ? 12.906 -1.231 1.686 1 98 169 LYS A N 1
ATOM 1299 C CA . LYS A 1 169 ? 11.875 -0.85 2.643 1 98 169 LYS A CA 1
ATOM 1300 C C . LYS A 1 169 ? 12.344 0.297 3.533 1 98 169 LYS A C 1
ATOM 1302 O O . LYS A 1 169 ? 11.531 1.088 4.016 1 98 169 LYS A O 1
ATOM 1307 N N . TYR A 1 170 ? 13.625 0.461 3.725 1 97.56 170 TYR A N 1
ATOM 1308 C CA . TYR A 1 170 ? 14.195 1.529 4.535 1 97.56 170 TYR A CA 1
ATOM 1309 C C . TYR A 1 170 ? 13.875 2.896 3.945 1 97.56 170 TYR A C 1
ATOM 1311 O O . TYR A 1 170 ? 13.773 3.887 4.676 1 97.56 170 TYR A O 1
ATOM 1319 N N . GLY A 1 171 ? 13.695 2.906 2.652 1 97.75 171 GLY A N 1
ATOM 1320 C CA . GLY A 1 171 ? 13.469 4.184 1.999 1 97.75 171 GLY A CA 1
ATOM 1321 C C . GLY A 1 171 ? 12.352 4.141 0.978 1 97.75 171 GLY A C 1
ATOM 1322 O O . GLY A 1 171 ? 11.203 4.457 1.294 1 97.75 171 GLY A O 1
ATOM 1323 N N . LEU A 1 172 ? 12.656 3.646 -0.156 1 97.62 172 LEU A N 1
ATOM 1324 C CA . LEU A 1 172 ? 11.734 3.664 -1.291 1 97.62 172 LEU A CA 1
ATOM 1325 C C . LEU A 1 172 ? 10.43 2.963 -0.943 1 97.62 172 LEU A C 1
ATOM 1327 O O . LEU A 1 172 ? 9.375 3.291 -1.5 1 97.62 172 LEU A O 1
ATOM 1331 N N . GLY A 1 173 ? 10.477 2.115 -0.006 1 96.62 173 GLY A N 1
ATOM 1332 C CA . GLY A 1 173 ? 9.289 1.356 0.352 1 96.62 173 GLY A CA 1
ATOM 1333 C C . GLY A 1 173 ? 8.453 2.031 1.419 1 96.62 173 GLY A C 1
ATOM 1334 O O . GLY A 1 173 ? 7.273 1.7 1.593 1 96.62 173 GLY A O 1
ATOM 1335 N N . LEU A 1 174 ? 9 2.992 2.148 1 95.88 174 LEU A N 1
ATOM 1336 C CA . LEU A 1 174 ? 8.266 3.576 3.268 1 95.88 174 LEU A CA 1
ATOM 1337 C C . LEU A 1 174 ? 8.133 5.086 3.105 1 95.88 174 LEU A C 1
ATOM 1339 O O . LEU A 1 174 ? 7.059 5.648 3.311 1 95.88 174 LEU A O 1
ATOM 1343 N N . VAL A 1 175 ? 9.141 5.73 2.633 1 95.81 175 VAL A N 1
ATOM 1344 C CA . VAL A 1 175 ? 9.242 7.184 2.676 1 95.81 175 VAL A CA 1
ATOM 1345 C C . VAL A 1 175 ? 8.172 7.801 1.773 1 95.81 175 VAL A C 1
ATOM 1347 O O . VAL A 1 175 ? 7.602 8.844 2.104 1 95.81 175 VAL A O 1
ATOM 1350 N N . PRO A 1 176 ? 7.809 7.168 0.7 1 96.12 176 PRO A N 1
ATOM 1351 C CA . PRO A 1 176 ? 6.82 7.781 -0.187 1 96.12 176 PRO A CA 1
ATOM 1352 C C . PRO A 1 176 ? 5.457 7.957 0.479 1 96.12 176 PRO A C 1
ATOM 1354 O O . PRO A 1 176 ? 4.773 8.953 0.244 1 96.12 176 PRO A O 1
ATOM 1357 N N . ILE A 1 177 ? 5.09 7.07 1.33 1 92.69 177 ILE A N 1
ATOM 1358 C CA . ILE A 1 177 ? 3.787 7.23 1.97 1 92.69 177 ILE A CA 1
ATOM 1359 C C . ILE A 1 177 ? 3.834 8.391 2.959 1 92.69 177 ILE A C 1
ATOM 1361 O O . ILE A 1 177 ? 2.855 9.125 3.111 1 92.69 177 ILE A O 1
ATOM 1365 N N . VAL A 1 178 ? 4.934 8.648 3.527 1 92.19 178 VAL A N 1
ATOM 1366 C CA . VAL A 1 178 ? 5.102 9.742 4.473 1 92.19 178 VAL A CA 1
ATOM 1367 C C . VAL A 1 178 ? 5.141 11.07 3.717 1 92.19 178 VAL A C 1
ATOM 1369 O O . VAL A 1 178 ? 4.422 12.016 4.066 1 92.19 178 VAL A O 1
ATOM 1372 N N . ILE A 1 179 ? 5.93 11.102 2.645 1 93.94 179 ILE A N 1
ATOM 1373 C CA . ILE A 1 179 ? 6.094 12.336 1.89 1 93.94 179 ILE A CA 1
ATOM 1374 C C . ILE A 1 179 ? 4.766 12.727 1.245 1 93.94 179 ILE A C 1
ATOM 1376 O O . ILE A 1 179 ? 4.402 13.906 1.214 1 93.94 179 ILE A O 1
ATOM 1380 N N . THR A 1 180 ? 4.051 11.789 0.779 1 93.06 180 THR A N 1
ATOM 1381 C CA . THR A 1 180 ? 2.771 12.062 0.133 1 93.06 180 THR A CA 1
ATOM 1382 C C . THR A 1 180 ? 1.81 12.742 1.104 1 93.06 180 THR A C 1
ATOM 1384 O O . THR A 1 180 ? 1.087 13.664 0.725 1 93.06 180 THR A O 1
ATOM 1387 N N . ALA A 1 181 ? 1.886 12.406 2.357 1 90.44 181 ALA A N 1
ATOM 1388 C CA . ALA A 1 181 ? 1.017 12.984 3.377 1 90.44 181 ALA A CA 1
ATOM 1389 C C . ALA A 1 181 ? 1.472 14.391 3.746 1 90.44 181 ALA A C 1
ATOM 1391 O O . ALA A 1 181 ? 0.7 15.18 4.305 1 90.44 181 ALA A O 1
ATOM 1392 N N . GLU A 1 182 ? 2.666 14.742 3.383 1 90.75 182 GLU A N 1
ATOM 1393 C CA . GLU A 1 182 ? 3.254 15.992 3.842 1 90.75 182 GLU A CA 1
ATOM 1394 C C . GLU A 1 182 ? 3.213 17.062 2.746 1 90.75 182 GLU A C 1
ATOM 1396 O O . GLU A 1 182 ? 3.283 18.25 3.031 1 90.75 182 GLU A O 1
ATOM 1401 N N . ILE A 1 183 ? 3.119 16.656 1.517 1 92.94 183 ILE A N 1
ATOM 1402 C CA . ILE A 1 183 ? 3.416 17.625 0.464 1 92.94 183 ILE A CA 1
ATOM 1403 C C . ILE A 1 183 ? 2.113 18.219 -0.079 1 92.94 183 ILE A C 1
ATOM 1405 O O . ILE A 1 183 ? 2.129 19.219 -0.802 1 92.94 183 ILE A O 1
ATOM 1409 N N . PHE A 1 184 ? 1.004 17.641 0.237 1 90.75 184 PHE A N 1
ATOM 1410 C CA . PHE A 1 184 ? -0.268 18.203 -0.211 1 90.75 184 PHE A CA 1
ATOM 1411 C C . PHE A 1 184 ? -0.902 19.047 0.882 1 90.75 184 PHE A C 1
ATOM 1413 O O . PHE A 1 184 ? -0.849 18.703 2.062 1 90.75 184 PHE A O 1
ATOM 1420 N N . PRO A 1 185 ? -1.475 20.188 0.494 1 87.56 185 PRO A N 1
ATOM 1421 C CA . PRO A 1 185 ? -2.262 20.938 1.483 1 87.56 185 PRO A CA 1
ATOM 1422 C C . PRO A 1 185 ? -3.463 20.141 1.994 1 87.56 185 PRO A C 1
ATOM 1424 O O . PRO A 1 185 ? -3.877 19.172 1.361 1 87.56 185 PRO A O 1
ATOM 1427 N N . ALA A 1 186 ? -3.979 20.547 3.096 1 82.19 186 ALA A N 1
ATOM 1428 C CA . ALA A 1 186 ? -5.035 19.812 3.787 1 82.19 186 ALA A CA 1
ATOM 1429 C C . ALA A 1 186 ? -6.234 19.594 2.871 1 82.19 186 ALA A C 1
ATOM 1431 O O . ALA A 1 186 ? -6.785 18.484 2.828 1 82.19 186 ALA A O 1
ATOM 1432 N N . LYS A 1 187 ? -6.535 20.562 2.086 1 83.94 187 LYS A N 1
ATOM 1433 C CA . LYS A 1 187 ? -7.734 20.5 1.256 1 83.94 187 LYS A CA 1
ATOM 1434 C C . LYS A 1 187 ? -7.523 19.594 0.049 1 83.94 187 LYS A C 1
ATOM 1436 O O . LYS A 1 187 ? -8.484 19.172 -0.589 1 83.94 187 LYS A O 1
ATOM 1441 N N . MET A 1 188 ? -6.27 19.328 -0.266 1 88.38 188 MET A N 1
ATOM 1442 C CA . MET A 1 188 ? -5.957 18.516 -1.441 1 88.38 188 MET A CA 1
ATOM 1443 C C . MET A 1 188 ? -5.414 17.156 -1.034 1 88.38 188 MET A C 1
ATOM 1445 O O . MET A 1 188 ? -5.102 16.328 -1.892 1 88.38 188 MET A O 1
ATOM 1449 N N . LYS A 1 189 ? -5.371 16.906 0.203 1 87.31 189 LYS A N 1
ATOM 1450 C CA . LYS A 1 189 ? -4.711 15.711 0.729 1 87.31 189 LYS A CA 1
ATOM 1451 C C . LYS A 1 189 ? -5.402 14.438 0.239 1 87.31 189 LYS A C 1
ATOM 1453 O O . LYS A 1 189 ? -4.746 13.531 -0.289 1 87.31 189 LYS A O 1
ATOM 1458 N N . ALA A 1 190 ? -6.672 14.438 0.341 1 85.69 190 ALA A N 1
ATOM 1459 C CA . ALA A 1 190 ? -7.41 13.234 -0.031 1 85.69 190 ALA A CA 1
ATOM 1460 C C . ALA A 1 190 ? -7.219 12.906 -1.51 1 85.69 190 ALA A C 1
ATOM 1462 O O . ALA A 1 190 ? -6.934 11.766 -1.87 1 85.69 190 ALA A O 1
ATOM 1463 N N . ILE A 1 191 ? -7.34 13.852 -2.336 1 89.56 191 ILE A N 1
ATOM 1464 C CA . ILE A 1 191 ? -7.219 13.617 -3.771 1 89.56 191 ILE A CA 1
ATOM 1465 C C . ILE A 1 191 ? -5.766 13.305 -4.121 1 89.56 191 ILE A C 1
ATOM 1467 O O . ILE A 1 191 ? -5.492 12.477 -4.988 1 89.56 191 ILE A O 1
ATOM 1471 N N . GLY A 1 192 ? -4.855 13.992 -3.514 1 91.44 192 GLY A N 1
ATOM 1472 C CA . GLY A 1 192 ? -3.449 13.688 -3.715 1 91.44 192 GLY A CA 1
ATOM 1473 C C . GLY A 1 192 ? -3.092 12.258 -3.35 1 91.44 192 GLY A C 1
ATOM 1474 O O . GLY A 1 192 ? -2.402 11.57 -4.109 1 91.44 192 GLY A O 1
ATOM 1475 N N . MET A 1 193 ? -3.611 11.828 -2.285 1 90.38 193 MET A N 1
ATOM 1476 C CA . MET A 1 193 ? -3.344 10.469 -1.833 1 90.38 193 MET A CA 1
ATOM 1477 C C . MET A 1 193 ? -3.984 9.445 -2.768 1 90.38 193 MET A C 1
ATOM 1479 O O . MET A 1 193 ? -3.447 8.359 -2.967 1 90.38 193 MET A O 1
ATOM 1483 N N . THR A 1 194 ? -5.129 9.844 -3.322 1 90.44 194 THR A N 1
ATOM 1484 C CA . THR A 1 194 ? -5.777 8.977 -4.305 1 90.44 194 THR A CA 1
ATOM 1485 C C . THR A 1 194 ? -4.891 8.805 -5.535 1 90.44 194 THR A C 1
ATOM 1487 O O . THR A 1 194 ? -4.699 7.684 -6.012 1 90.44 194 THR A O 1
ATOM 1490 N N . VAL A 1 195 ? -4.375 9.867 -5.984 1 92.25 195 VAL A N 1
ATOM 1491 C CA . VAL A 1 195 ? -3.506 9.797 -7.152 1 92.25 195 VAL A CA 1
ATOM 1492 C C . VAL A 1 195 ? -2.285 8.938 -6.84 1 92.25 195 VAL A C 1
ATOM 1494 O O . VAL A 1 195 ? -1.875 8.109 -7.656 1 92.25 195 VAL A O 1
ATOM 1497 N N . ALA A 1 196 ? -1.727 9.148 -5.676 1 93.88 196 ALA A N 1
ATOM 1498 C CA . ALA A 1 196 ? -0.583 8.336 -5.262 1 93.88 196 ALA A CA 1
ATOM 1499 C C . ALA A 1 196 ? -0.936 6.855 -5.246 1 93.88 196 ALA A C 1
ATOM 1501 O O . ALA A 1 196 ? -0.174 6.023 -5.75 1 93.88 196 ALA A O 1
ATOM 1502 N N . ASP A 1 197 ? -2.07 6.566 -4.734 1 91.88 197 ASP A N 1
ATOM 1503 C CA . ASP A 1 197 ? -2.533 5.184 -4.652 1 91.88 197 ASP A CA 1
ATOM 1504 C C . ASP A 1 197 ? -2.734 4.59 -6.043 1 91.88 197 ASP A C 1
ATOM 1506 O O . ASP A 1 197 ? -2.357 3.441 -6.293 1 91.88 197 ASP A O 1
ATOM 1510 N N . VAL A 1 198 ? -3.33 5.328 -6.93 1 91.81 198 VAL A N 1
ATOM 1511 C CA . VAL A 1 198 ? -3.568 4.895 -8.297 1 91.81 198 VAL A CA 1
ATOM 1512 C C . VAL A 1 198 ? -2.238 4.617 -8.992 1 91.81 198 VAL A C 1
ATOM 1514 O O . VAL A 1 198 ? -2.088 3.602 -9.68 1 91.81 198 VAL A O 1
ATOM 1517 N N . MET A 1 199 ? -1.305 5.445 -8.82 1 94.25 199 MET A N 1
ATOM 1518 C CA . MET A 1 199 ? -0.002 5.266 -9.453 1 94.25 199 MET A CA 1
ATOM 1519 C C . MET A 1 199 ? 0.734 4.07 -8.859 1 94.25 199 MET A C 1
ATOM 1521 O O . MET A 1 199 ? 1.466 3.371 -9.562 1 94.25 199 MET A O 1
ATOM 1525 N N . PHE A 1 200 ? 0.514 3.906 -7.621 1 94.12 200 PHE A N 1
ATOM 1526 C CA . PHE A 1 200 ? 1.077 2.744 -6.945 1 94.12 200 PHE A CA 1
ATOM 1527 C C . PHE A 1 200 ? 0.553 1.453 -7.566 1 94.12 200 PHE A C 1
ATOM 1529 O O . PHE A 1 200 ? 1.334 0.579 -7.949 1 94.12 200 PHE A O 1
ATOM 1536 N N . VAL A 1 201 ? -0.715 1.395 -7.734 1 88.38 201 VAL A N 1
ATOM 1537 C CA . VAL A 1 201 ? -1.354 0.2 -8.273 1 88.38 201 VAL A CA 1
ATOM 1538 C C . VAL A 1 201 ? -0.965 0.023 -9.742 1 88.38 201 VAL A C 1
ATOM 1540 O O . VAL A 1 201 ? -0.598 -1.075 -10.164 1 88.38 201 VAL A O 1
ATOM 1543 N N . MET A 1 202 ? -1 1.087 -10.469 1 91.94 202 MET A N 1
ATOM 1544 C CA . MET A 1 202 ? -0.64 1.028 -11.883 1 91.94 202 MET A CA 1
ATOM 1545 C C . MET A 1 202 ? 0.819 0.618 -12.055 1 91.94 202 MET A C 1
ATOM 1547 O O . MET A 1 202 ? 1.149 -0.148 -12.961 1 91.94 202 MET A O 1
ATOM 1551 N N . GLY A 1 203 ? 1.655 1.136 -11.25 1 94.94 203 GLY A N 1
ATOM 1552 C CA . GLY A 1 203 ? 3.047 0.712 -11.266 1 94.94 203 GLY A CA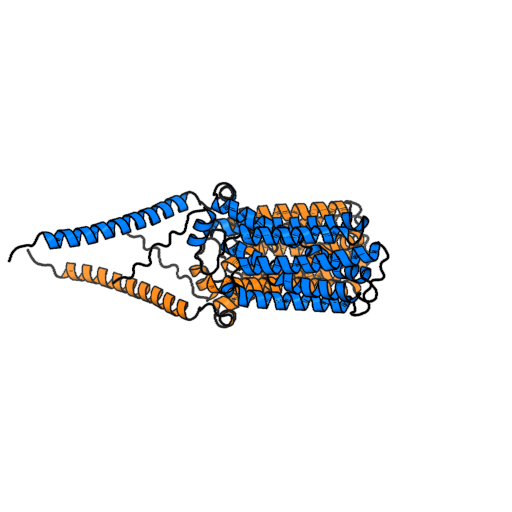 1
ATOM 1553 C C . GLY A 1 203 ? 3.223 -0.769 -10.992 1 94.94 203 GLY A C 1
ATOM 1554 O O . GLY A 1 203 ? 4.035 -1.435 -11.641 1 94.94 203 GLY A O 1
ATOM 1555 N N . GLY A 1 204 ? 2.432 -1.248 -10.016 1 93.06 204 GLY A N 1
ATOM 1556 C CA . GLY A 1 204 ? 2.469 -2.672 -9.719 1 93.06 204 GLY A CA 1
ATOM 1557 C C . GLY A 1 204 ? 2.07 -3.539 -10.898 1 93.06 204 GLY A C 1
ATOM 1558 O O . GLY A 1 204 ? 2.789 -4.477 -11.258 1 93.06 204 GLY A O 1
ATOM 1559 N N . ILE A 1 205 ? 1.023 -3.184 -11.547 1 88.25 205 ILE A N 1
ATOM 1560 C CA . ILE A 1 205 ? 0.527 -3.936 -12.695 1 88.25 205 ILE A CA 1
ATOM 1561 C C . ILE A 1 205 ? 1.549 -3.885 -13.828 1 88.25 205 ILE A C 1
ATOM 1563 O O . ILE A 1 205 ? 1.883 -4.914 -14.414 1 88.25 205 ILE A O 1
ATOM 1567 N N . LEU A 1 206 ? 2.043 -2.754 -14.047 1 94 206 LEU A N 1
ATOM 1568 C CA . LEU A 1 206 ? 2.988 -2.564 -15.141 1 94 206 LEU A CA 1
ATOM 1569 C C . LEU A 1 206 ? 4.266 -3.361 -14.898 1 94 206 LEU A C 1
ATOM 1571 O O . LEU A 1 206 ? 4.781 -4.012 -15.812 1 94 206 LEU A O 1
ATOM 1575 N N . SER A 1 207 ? 4.758 -3.332 -13.703 1 96.69 207 SER A N 1
ATOM 1576 C CA . SER A 1 207 ? 6 -4.027 -13.383 1 96.69 207 SER A CA 1
ATOM 1577 C C . SER A 1 207 ? 5.848 -5.535 -13.547 1 96.69 207 SER A C 1
ATOM 1579 O O . SER A 1 207 ? 6.742 -6.207 -14.062 1 96.69 207 SER A O 1
ATOM 1581 N N . ILE A 1 208 ? 4.75 -6.047 -13.109 1 90.94 208 ILE A N 1
ATOM 1582 C CA . ILE A 1 208 ? 4.496 -7.48 -13.219 1 90.94 208 ILE A CA 1
ATOM 1583 C C . ILE A 1 208 ? 4.383 -7.875 -14.688 1 90.94 208 ILE A C 1
ATOM 1585 O O . ILE A 1 208 ? 4.945 -8.891 -15.109 1 90.94 208 ILE A O 1
ATOM 1589 N N . GLN A 1 209 ? 3.693 -7.09 -15.516 1 91.19 209 GLN A N 1
ATOM 1590 C CA . GLN A 1 209 ? 3.557 -7.359 -16.938 1 91.19 209 GLN A CA 1
ATOM 1591 C C . GLN A 1 209 ? 4.91 -7.293 -17.641 1 91.19 209 GLN A C 1
ATOM 1593 O O . GLN A 1 209 ? 5.207 -8.125 -18.516 1 91.19 209 GLN A O 1
ATOM 1598 N N . LEU A 1 210 ? 5.676 -6.328 -17.281 1 96.25 210 LEU A N 1
ATOM 1599 C CA . LEU A 1 210 ? 7.004 -6.207 -17.875 1 96.25 210 LEU A CA 1
ATOM 1600 C C . LEU A 1 210 ? 7.855 -7.43 -17.547 1 96.25 210 LEU A C 1
ATOM 1602 O O . LEU A 1 210 ? 8.547 -7.961 -18.422 1 96.25 210 LEU A O 1
ATOM 1606 N N . TYR A 1 211 ? 7.793 -7.859 -16.328 1 96.94 211 TYR A N 1
ATOM 1607 C CA . TYR A 1 211 ? 8.523 -9.062 -15.953 1 96.94 211 TYR A CA 1
ATOM 1608 C C . TYR A 1 211 ? 8.07 -10.266 -16.766 1 96.94 211 TYR A C 1
ATOM 1610 O O . TYR A 1 211 ? 8.898 -11.023 -17.281 1 96.94 211 TYR A O 1
ATOM 1618 N N . GLN A 1 212 ? 6.793 -10.453 -16.938 1 92.12 212 GLN A N 1
ATOM 1619 C CA . GLN A 1 212 ? 6.23 -11.602 -17.641 1 92.12 212 GLN A CA 1
ATOM 1620 C C . GLN A 1 212 ? 6.676 -11.625 -19.109 1 92.12 212 GLN A C 1
ATOM 1622 O O . GLN A 1 212 ? 6.902 -12.695 -19.672 1 92.12 212 GLN A O 1
ATOM 1627 N N . VAL A 1 213 ? 6.809 -10.484 -19.672 1 95.19 213 VAL A N 1
ATOM 1628 C CA . VAL A 1 213 ? 7.184 -10.391 -21.078 1 95.19 213 VAL A CA 1
ATOM 1629 C C . VAL A 1 213 ? 8.703 -10.523 -21.219 1 95.19 213 VAL A C 1
ATOM 1631 O O . VAL A 1 213 ? 9.188 -11.273 -22.062 1 95.19 213 VAL A O 1
ATOM 1634 N N . LEU A 1 214 ? 9.406 -9.93 -20.359 1 97.5 214 LEU A N 1
ATOM 1635 C CA . LEU A 1 214 ? 10.852 -9.789 -20.547 1 97.5 214 LEU A CA 1
ATOM 1636 C C . LEU A 1 214 ? 11.578 -11.039 -20.078 1 97.5 214 LEU A C 1
ATOM 1638 O O . LEU A 1 214 ? 12.664 -11.359 -20.562 1 97.5 214 LEU A O 1
ATOM 1642 N N . HIS A 1 215 ? 10.992 -11.742 -19.109 1 94.88 215 HIS A N 1
ATOM 1643 C CA . HIS A 1 215 ? 11.688 -12.922 -18.609 1 94.88 215 HIS A CA 1
ATOM 1644 C C . HIS A 1 215 ? 11.781 -14.008 -19.672 1 94.88 215 HIS A C 1
ATOM 1646 O O . HIS A 1 215 ? 12.648 -14.883 -19.609 1 94.88 215 HIS A O 1
ATOM 1652 N N . LYS A 1 216 ? 10.898 -13.945 -20.672 1 95.25 216 LYS A N 1
ATOM 1653 C CA . LYS A 1 216 ? 10.945 -14.891 -21.781 1 95.25 216 LYS A CA 1
ATOM 1654 C C . LYS A 1 216 ? 12.203 -14.695 -22.625 1 95.25 216 LYS A C 1
ATOM 1656 O O . LYS A 1 216 ? 12.648 -15.617 -23.312 1 95.25 216 LYS A O 1
ATOM 1661 N N . LEU A 1 217 ? 12.719 -13.516 -22.625 1 96.88 217 LEU A N 1
ATOM 1662 C CA . LEU A 1 217 ? 13.953 -13.219 -23.328 1 96.88 217 LEU A CA 1
ATOM 1663 C C . LEU A 1 217 ? 15.172 -13.609 -22.5 1 96.88 217 LEU A C 1
ATOM 1665 O O . LEU A 1 217 ? 16.297 -13.625 -23 1 96.88 217 LEU A O 1
ATOM 1669 N N . GLY A 1 218 ? 14.945 -13.938 -21.312 1 96 218 GLY A N 1
ATOM 1670 C CA . GLY A 1 218 ? 15.953 -14.289 -20.328 1 96 218 GLY A CA 1
ATOM 1671 C C . GLY A 1 218 ? 15.648 -13.758 -18.938 1 96 218 GLY A C 1
ATOM 1672 O O . GLY A 1 218 ? 15.133 -12.648 -18.797 1 96 218 GLY A O 1
ATOM 1673 N N . MET A 1 219 ? 16.062 -14.539 -17.969 1 95.56 219 MET A N 1
ATOM 1674 C CA . MET A 1 219 ? 15.766 -14.188 -16.578 1 95.56 219 MET A CA 1
ATOM 1675 C C . MET A 1 219 ? 16.469 -12.898 -16.188 1 95.56 219 MET A C 1
ATOM 1677 O O . MET A 1 219 ? 16 -12.188 -15.289 1 95.56 219 MET A O 1
ATOM 1681 N N . PHE A 1 220 ? 17.578 -12.555 -16.844 1 97.69 220 PHE A N 1
ATOM 1682 C CA . PHE A 1 220 ? 18.391 -11.406 -16.469 1 97.69 220 PHE A CA 1
ATOM 1683 C C . PHE A 1 220 ? 17.797 -10.117 -17.047 1 97.69 220 PHE A C 1
ATOM 1685 O O . PHE A 1 220 ? 18.047 -9.031 -16.516 1 97.69 220 PHE A O 1
ATOM 1692 N N . VAL A 1 221 ? 16.953 -10.117 -18.016 1 98.38 221 VAL A N 1
ATOM 1693 C CA . VAL A 1 221 ? 16.547 -8.961 -18.797 1 98.38 221 VAL A CA 1
ATOM 1694 C C . VAL A 1 221 ? 15.68 -8.039 -17.953 1 98.38 221 VAL A C 1
ATOM 1696 O O . VAL A 1 221 ? 15.953 -6.84 -17.844 1 98.38 221 VAL A O 1
ATOM 1699 N N . PRO A 1 222 ? 14.609 -8.57 -17.297 1 98.56 222 PRO A N 1
ATOM 1700 C CA . PRO A 1 222 ? 13.805 -7.652 -16.5 1 98.56 222 PRO A CA 1
ATOM 1701 C C . PRO A 1 222 ? 14.594 -7.02 -15.352 1 98.56 222 PRO A C 1
ATOM 1703 O O . PRO A 1 222 ? 14.352 -5.863 -15 1 98.56 222 PRO A O 1
ATOM 1706 N N . PHE A 1 223 ? 15.531 -7.734 -14.828 1 98.69 223 PHE A N 1
ATOM 1707 C CA . PHE A 1 223 ? 16.266 -7.211 -13.688 1 98.69 223 PHE A CA 1
ATOM 1708 C C . PHE A 1 223 ? 17.203 -6.09 -14.117 1 98.69 223 PHE A C 1
ATOM 1710 O O . PHE A 1 223 ? 17.469 -5.164 -13.352 1 98.69 223 PHE A O 1
ATOM 1717 N N . TYR A 1 224 ? 17.688 -6.152 -15.336 1 98.75 224 TYR A N 1
ATOM 1718 C CA . TYR A 1 224 ? 18.422 -5.008 -15.852 1 98.75 224 TYR A CA 1
ATOM 1719 C C . TYR A 1 224 ? 17.531 -3.775 -15.953 1 98.75 224 TYR A C 1
ATOM 1721 O O . TYR A 1 224 ? 17.953 -2.668 -15.617 1 98.75 224 TYR A O 1
ATOM 1729 N N . LEU A 1 225 ? 16.359 -4.004 -16.406 1 98.75 225 LEU A N 1
ATOM 1730 C CA . LEU A 1 225 ? 15.414 -2.895 -16.5 1 98.75 225 LEU A CA 1
ATOM 1731 C C . LEU A 1 225 ? 15.109 -2.309 -15.133 1 98.75 225 LEU A C 1
ATOM 1733 O O . LEU A 1 225 ? 15.125 -1.088 -14.953 1 98.75 225 LEU A O 1
ATOM 1737 N N . PHE A 1 226 ? 14.852 -3.158 -14.164 1 98.88 226 PHE A N 1
ATOM 1738 C CA . PHE A 1 226 ? 14.539 -2.705 -12.82 1 98.88 226 PHE A CA 1
ATOM 1739 C C . PHE A 1 226 ? 15.742 -2.008 -12.188 1 98.88 226 PHE A C 1
ATOM 1741 O O . PHE A 1 226 ? 15.578 -1.071 -11.406 1 98.88 226 PHE A O 1
ATOM 1748 N N . THR A 1 227 ? 16.922 -2.457 -12.531 1 98.88 227 THR A N 1
ATOM 1749 C CA . THR A 1 227 ? 18.156 -1.807 -12.078 1 98.88 227 THR A CA 1
ATOM 1750 C C . THR A 1 227 ? 18.219 -0.364 -12.57 1 98.88 227 THR A C 1
ATOM 1752 O O . THR A 1 227 ? 18.422 0.559 -11.781 1 98.88 227 THR A O 1
ATOM 1755 N N . VAL A 1 228 ? 18 -0.193 -13.82 1 98.88 228 VAL A N 1
ATOM 1756 C CA . VAL A 1 228 ? 18.047 1.138 -14.414 1 98.88 228 VAL A CA 1
ATOM 1757 C C . VAL A 1 228 ? 16.984 2.031 -13.766 1 98.88 228 VAL A C 1
ATOM 1759 O O . VAL A 1 228 ? 17.266 3.191 -13.445 1 98.88 228 VAL A O 1
ATOM 1762 N N . SER A 1 229 ? 15.844 1.478 -13.57 1 98.81 229 SER A N 1
ATOM 1763 C CA . SER A 1 229 ? 14.758 2.234 -12.953 1 98.81 229 SER A CA 1
ATOM 1764 C C . SER A 1 229 ? 15.117 2.658 -11.539 1 98.81 229 SER A C 1
ATOM 1766 O O . SER A 1 229 ? 14.867 3.801 -11.141 1 98.81 229 SER A O 1
ATOM 1768 N N . ALA A 1 230 ? 15.727 1.751 -10.781 1 98.81 230 ALA A N 1
ATOM 1769 C CA . ALA A 1 230 ? 16.109 2.066 -9.406 1 98.81 230 ALA A CA 1
ATOM 1770 C C . ALA A 1 230 ? 17.109 3.211 -9.367 1 98.81 230 ALA A C 1
ATOM 1772 O O . ALA A 1 230 ? 17.016 4.113 -8.531 1 98.81 230 ALA A O 1
ATOM 1773 N N . PHE A 1 231 ? 18.047 3.203 -10.266 1 98.88 231 PHE A N 1
ATOM 1774 C CA . PHE A 1 231 ? 19.047 4.262 -10.305 1 98.88 231 PHE A CA 1
ATOM 1775 C C . PHE A 1 231 ? 18.422 5.578 -10.758 1 98.88 231 PHE A C 1
ATOM 1777 O O . PHE A 1 231 ? 18.812 6.648 -10.297 1 98.88 231 PHE A O 1
ATOM 1784 N N . LEU A 1 232 ? 17.469 5.496 -11.688 1 98.81 232 LEU A N 1
ATOM 1785 C CA . LEU A 1 232 ? 16.766 6.703 -12.125 1 98.81 232 LEU A CA 1
ATOM 1786 C C . LEU A 1 232 ? 15.953 7.301 -10.984 1 98.81 232 LEU A C 1
ATOM 1788 O O . LEU A 1 232 ? 15.875 8.523 -10.844 1 98.81 232 LEU A O 1
ATOM 1792 N N . VAL A 1 233 ? 15.344 6.445 -10.195 1 98.69 233 VAL A N 1
ATOM 1793 C CA . VAL A 1 233 ? 14.586 6.922 -9.047 1 98.69 233 VAL A CA 1
ATOM 1794 C C . VAL A 1 233 ? 15.523 7.578 -8.039 1 98.69 233 VAL A C 1
ATOM 1796 O O . VAL A 1 233 ? 15.18 8.594 -7.43 1 98.69 233 VAL A O 1
ATOM 1799 N N . ALA A 1 234 ? 16.734 7.008 -7.898 1 98.69 234 ALA A N 1
ATOM 1800 C CA . ALA A 1 234 ? 17.734 7.609 -7.023 1 98.69 234 ALA A CA 1
ATOM 1801 C C . ALA A 1 234 ? 18.094 9.016 -7.492 1 98.69 234 ALA A C 1
ATOM 1803 O O . ALA A 1 234 ? 18.141 9.953 -6.691 1 98.69 234 ALA A O 1
ATOM 1804 N N . LEU A 1 235 ? 18.297 9.117 -8.773 1 98.56 235 LEU A N 1
ATOM 1805 C CA . LEU A 1 235 ? 18.641 10.414 -9.352 1 98.56 235 LEU A CA 1
ATOM 1806 C C . LEU A 1 235 ? 17.484 11.406 -9.18 1 98.56 235 LEU A C 1
ATOM 1808 O O . LEU A 1 235 ? 17.703 12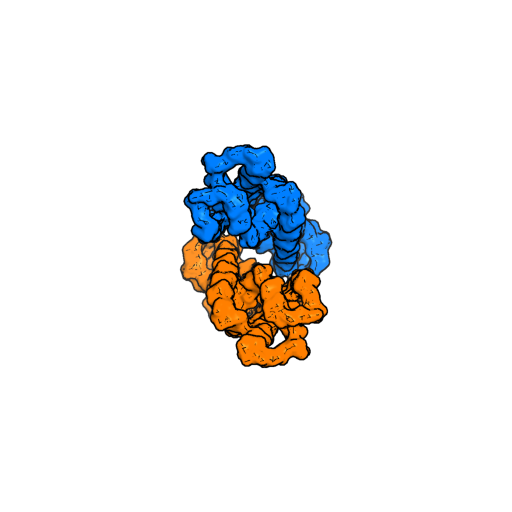.555 -8.781 1 98.56 235 LEU A O 1
ATOM 1812 N N . TYR A 1 236 ? 16.312 10.977 -9.453 1 98.44 236 TYR A N 1
ATOM 1813 C CA . TYR A 1 236 ? 15.125 11.812 -9.297 1 98.44 236 TYR A CA 1
ATOM 1814 C C . TYR A 1 236 ? 14.961 12.258 -7.848 1 98.44 236 TYR A C 1
ATOM 1816 O O . TYR A 1 236 ? 14.641 13.422 -7.582 1 98.44 236 TYR A O 1
ATOM 1824 N N . SER A 1 237 ? 15.164 11.336 -6.906 1 97.75 237 SER A N 1
ATOM 1825 C CA . SER A 1 237 ? 15.023 11.633 -5.484 1 97.75 237 SER A CA 1
ATOM 1826 C C . SER A 1 237 ? 16.047 12.672 -5.035 1 97.75 237 SER A C 1
ATOM 1828 O O . SER A 1 237 ? 15.742 13.539 -4.211 1 97.75 237 SER A O 1
ATOM 1830 N N . GLY A 1 238 ? 17.234 12.656 -5.559 1 97 238 GLY A N 1
ATOM 1831 C CA . GLY A 1 238 ? 18.281 13.594 -5.184 1 97 238 GLY A CA 1
ATOM 1832 C C . GLY A 1 238 ? 18.062 14.992 -5.734 1 97 238 GLY A C 1
ATOM 1833 O O . GLY A 1 238 ? 18.359 15.984 -5.074 1 97 238 GLY A O 1
ATOM 1834 N N . PHE A 1 239 ? 17.344 15.047 -6.859 1 95.56 239 PHE A N 1
ATOM 1835 C CA . PHE A 1 239 ? 17.328 16.328 -7.539 1 95.56 239 PHE A CA 1
ATOM 1836 C C . PHE A 1 239 ? 15.938 16.953 -7.457 1 95.56 239 PHE A C 1
ATOM 1838 O O . PHE A 1 239 ? 15.805 18.188 -7.477 1 95.56 239 PHE A O 1
ATOM 1845 N N . CYS A 1 240 ? 14.938 16.219 -7.301 1 94.19 240 CYS A N 1
ATOM 1846 C CA . CYS A 1 240 ? 13.609 16.766 -7.523 1 94.19 240 CYS A CA 1
ATOM 1847 C C . CYS A 1 240 ? 12.781 16.734 -6.246 1 94.19 240 CYS A C 1
ATOM 1849 O O . CYS A 1 240 ? 11.781 17.438 -6.129 1 94.19 240 CYS A O 1
ATOM 1851 N N . ILE A 1 241 ? 13.133 15.938 -5.289 1 95.44 241 ILE A N 1
ATOM 1852 C CA . ILE A 1 241 ? 12.32 15.797 -4.086 1 95.44 241 ILE A CA 1
ATOM 1853 C C . ILE A 1 241 ? 12.75 16.828 -3.047 1 95.44 241 ILE A C 1
ATOM 1855 O O . ILE A 1 241 ? 13.938 16.922 -2.711 1 95.44 241 ILE A O 1
ATOM 1859 N N . PRO A 1 242 ? 11.844 17.625 -2.604 1 93.5 242 PRO A N 1
ATOM 1860 C CA . PRO A 1 242 ? 12.188 18.562 -1.531 1 93.5 242 PRO A CA 1
ATOM 1861 C C . PRO A 1 242 ? 12.367 17.875 -0.179 1 93.5 242 PRO A C 1
ATOM 1863 O O . PRO A 1 242 ? 11.789 16.812 0.056 1 93.5 242 PRO A O 1
ATOM 1866 N N . GLU A 1 243 ? 13.156 18.469 0.617 1 94.69 243 GLU A N 1
ATOM 1867 C CA . GLU A 1 243 ? 13.289 17.984 1.986 1 94.69 243 GLU A CA 1
ATOM 1868 C C . GLU A 1 243 ? 12.195 18.547 2.885 1 94.69 243 GLU A C 1
ATOM 1870 O O . GLU A 1 243 ? 12.094 19.766 3.059 1 94.69 243 GLU A O 1
ATOM 1875 N N . THR A 1 244 ? 11.367 17.719 3.484 1 92.19 244 THR A N 1
ATOM 1876 C CA . THR A 1 244 ? 10.203 18.156 4.242 1 92.19 244 THR A CA 1
ATOM 1877 C C . THR A 1 244 ? 10.477 18.094 5.742 1 92.19 244 THR A C 1
ATOM 1879 O O . THR A 1 244 ? 9.688 18.594 6.547 1 92.19 244 THR A O 1
ATOM 1882 N N . LYS A 1 245 ? 11.594 17.609 6.125 1 89.25 245 LYS A N 1
ATOM 1883 C CA . LYS A 1 245 ? 11.922 17.453 7.539 1 89.25 245 LYS A CA 1
ATOM 1884 C C . LYS A 1 245 ? 11.914 18.797 8.258 1 89.25 245 LYS A C 1
ATOM 1886 O O . LYS A 1 245 ? 12.578 19.75 7.828 1 89.25 245 LYS A O 1
ATOM 1891 N N . GLY A 1 246 ? 11.133 18.859 9.297 1 85.5 246 GLY A N 1
ATOM 1892 C CA . GLY A 1 246 ? 11.141 20.031 10.164 1 85.5 246 GLY A CA 1
ATOM 1893 C C . GLY A 1 246 ? 10.453 21.234 9.547 1 85.5 246 GLY A C 1
ATOM 1894 O O . GLY A 1 246 ? 10.602 22.359 10.031 1 85.5 246 GLY A O 1
ATOM 1895 N N . LYS A 1 247 ? 9.773 21 8.484 1 88.06 247 LYS A N 1
ATOM 1896 C CA . LYS A 1 247 ? 9.117 22.109 7.809 1 88.06 247 LYS A CA 1
ATOM 1897 C C . LYS A 1 247 ? 7.605 22.062 7.996 1 88.06 247 LYS A C 1
ATOM 1899 O O . LYS A 1 247 ? 7.023 20.984 8.094 1 88.06 247 LYS A O 1
ATOM 1904 N N . SER A 1 248 ? 7.082 23.312 8.109 1 84.19 248 SER A N 1
ATOM 1905 C CA . SER A 1 248 ? 5.629 23.422 8.148 1 84.19 248 SER A CA 1
ATOM 1906 C C . SER A 1 248 ? 5.023 23.203 6.766 1 84.19 248 SER A C 1
ATOM 1908 O O . SER A 1 248 ? 5.734 23.234 5.758 1 84.19 248 SER A O 1
ATOM 1910 N N . LEU A 1 249 ? 3.801 22.984 6.758 1 85.06 249 LEU A N 1
ATOM 1911 C CA . LEU A 1 249 ? 3.096 22.797 5.492 1 85.06 249 LEU A CA 1
ATOM 1912 C C . LEU A 1 249 ? 3.26 24.016 4.594 1 85.06 249 LEU A C 1
ATOM 1914 O O . LEU A 1 249 ? 3.445 23.891 3.381 1 85.06 249 LEU A O 1
ATOM 1918 N N . GLU A 1 250 ? 3.176 25.156 5.203 1 85.31 250 GLU A N 1
ATOM 1919 C CA . GLU A 1 250 ? 3.314 26.406 4.441 1 85.31 250 GLU A CA 1
ATOM 1920 C C . GLU A 1 250 ? 4.695 26.5 3.801 1 85.31 250 GLU A C 1
ATOM 1922 O O . GLU A 1 250 ? 4.816 26.875 2.629 1 85.31 250 GLU A O 1
ATOM 1927 N N . GLN A 1 251 ? 5.676 26.156 4.535 1 89.56 251 GLN A N 1
ATOM 1928 C CA . GLN A 1 251 ? 7.043 26.172 4.023 1 89.56 251 GLN A CA 1
ATOM 1929 C C . GLN A 1 251 ? 7.215 25.172 2.875 1 89.56 251 GLN A C 1
ATOM 1931 O O . GLN A 1 251 ? 7.859 25.484 1.872 1 89.56 251 GLN A O 1
ATOM 1936 N N . ILE A 1 252 ? 6.594 24.031 2.984 1 91.5 252 ILE A N 1
ATOM 1937 C CA . ILE A 1 252 ? 6.688 23 1.966 1 91.5 252 ILE A CA 1
ATOM 1938 C C . ILE A 1 252 ? 6 23.469 0.685 1 91.5 252 ILE A C 1
ATOM 1940 O O . ILE A 1 252 ? 6.523 23.266 -0.415 1 91.5 252 ILE A O 1
ATOM 1944 N N . GLN A 1 253 ? 4.891 24.125 0.845 1 89.44 253 GLN A N 1
ATOM 1945 C CA . GLN A 1 253 ? 4.168 24.641 -0.318 1 89.44 253 GLN A CA 1
ATOM 1946 C C . GLN A 1 253 ? 4.977 25.703 -1.043 1 89.44 253 GLN A C 1
ATOM 1948 O O . GLN A 1 253 ? 4.988 25.75 -2.275 1 89.44 253 GLN A O 1
ATOM 1953 N N . LEU A 1 254 ? 5.652 26.516 -0.275 1 88.75 254 LEU A N 1
ATOM 1954 C CA . LEU A 1 254 ? 6.492 27.547 -0.863 1 88.75 254 LEU A CA 1
ATOM 1955 C C . LEU A 1 254 ? 7.664 26.922 -1.622 1 88.75 254 LEU A C 1
ATOM 1957 O O . LEU A 1 254 ? 8.016 27.391 -2.711 1 88.75 254 LEU A O 1
ATOM 1961 N N . MET A 1 255 ? 8.219 25.891 -1.07 1 90.5 255 MET A N 1
ATOM 1962 C CA . MET A 1 255 ? 9.32 25.188 -1.726 1 90.5 255 MET A CA 1
ATOM 1963 C C . MET A 1 255 ? 8.867 24.578 -3.049 1 90.5 255 MET A C 1
ATOM 1965 O O . MET A 1 255 ? 9.594 24.625 -4.039 1 90.5 255 MET A O 1
ATOM 1969 N N . LEU A 1 256 ? 7.684 24.094 -3.049 1 91.75 256 LEU A N 1
ATOM 1970 C CA . LEU A 1 256 ? 7.16 23.438 -4.242 1 91.75 256 LEU A CA 1
ATOM 1971 C C . LEU A 1 256 ? 6.824 24.453 -5.32 1 91.75 256 LEU A C 1
ATOM 1973 O O . LEU A 1 256 ? 6.918 24.156 -6.512 1 91.75 256 LEU A O 1
ATOM 1977 N N . LYS A 1 257 ? 6.496 25.641 -4.883 1 86.56 257 LYS A N 1
ATOM 1978 C CA . LYS A 1 257 ? 6.191 26.719 -5.824 1 86.56 257 LYS A CA 1
ATOM 1979 C C . LYS A 1 257 ? 7.469 27.328 -6.398 1 86.56 257 LYS A C 1
ATOM 1981 O O . LYS A 1 257 ? 7.434 27.984 -7.434 1 86.56 257 LYS A O 1
ATOM 1986 N N . GLY A 1 258 ? 8.617 27.016 -5.859 1 80.31 258 GLY A N 1
ATOM 1987 C CA . GLY A 1 258 ? 9.875 27.562 -6.316 1 80.31 258 GLY A CA 1
ATOM 1988 C C . GLY A 1 258 ? 10.25 28.859 -5.609 1 80.31 258 GLY A C 1
ATOM 1989 O O . GLY A 1 258 ? 11.164 29.562 -6.035 1 80.31 258 GLY A O 1
ATOM 1990 N N . ASP A 1 259 ? 9.445 29.266 -4.664 1 67.62 259 ASP A N 1
ATOM 1991 C CA . ASP A 1 259 ? 9.734 30.516 -3.967 1 67.62 259 ASP A CA 1
ATOM 1992 C C . ASP A 1 259 ? 10.844 30.328 -2.938 1 67.62 259 ASP A C 1
ATOM 1994 O O . ASP A 1 259 ? 10.961 29.266 -2.326 1 67.62 259 ASP A O 1
ATOM 1998 N N . ASN A 1 260 ? 12.031 30.953 -3.131 1 56.59 260 ASN A N 1
ATOM 1999 C CA . ASN A 1 260 ? 13.156 30.906 -2.197 1 56.59 260 ASN A CA 1
ATOM 2000 C C . ASN A 1 260 ? 12.719 31.266 -0.78 1 56.59 260 ASN A C 1
ATOM 2002 O O . ASN A 1 260 ? 11.984 32.219 -0.578 1 56.59 260 ASN A O 1
ATOM 2006 N N . ILE A 1 261 ? 12.57 30.297 0.14 1 53.91 261 ILE A N 1
ATOM 2007 C CA . ILE A 1 261 ? 12.414 30.625 1.555 1 53.91 261 ILE A CA 1
ATOM 2008 C C . ILE A 1 261 ? 13.461 31.656 1.967 1 53.91 261 ILE A C 1
ATOM 2010 O O . ILE A 1 261 ? 14.656 31.375 1.949 1 53.91 261 ILE A O 1
ATOM 2014 N N . SER A 1 262 ? 13.539 32.812 1.431 1 42.44 262 SER A N 1
ATOM 2015 C CA . SER A 1 262 ? 14.461 33.844 1.928 1 42.44 262 SER A CA 1
ATOM 2016 C C . SER A 1 262 ? 14.656 33.719 3.436 1 42.44 262 SER A C 1
ATOM 2018 O O . SER A 1 262 ? 13.688 33.625 4.188 1 42.44 262 SER A O 1
ATOM 2020 N N . ASN A 1 263 ? 15.758 33.156 3.826 1 41.41 263 ASN A N 1
ATOM 2021 C CA . ASN A 1 263 ? 16.281 33.281 5.184 1 41.41 263 ASN A CA 1
ATOM 2022 C C . ASN A 1 263 ? 15.898 34.625 5.805 1 41.41 263 ASN A C 1
ATOM 2024 O O . ASN A 1 263 ? 16.594 35.625 5.594 1 41.41 263 ASN A O 1
ATOM 2028 N N . LYS A 1 264 ? 14.805 35.031 5.93 1 41.81 264 LYS A N 1
ATOM 2029 C CA . LYS A 1 264 ? 14.656 36.25 6.711 1 41.81 264 LYS A CA 1
ATOM 2030 C C . LYS A 1 264 ? 15.469 36.188 7.996 1 41.81 264 LYS A C 1
ATOM 2032 O O . LYS A 1 264 ? 15.414 35.188 8.727 1 41.81 264 LYS A O 1
ATOM 2037 N N . PRO A 1 265 ? 16.516 37 8.109 1 38.28 265 PRO A N 1
ATOM 2038 C CA . PRO A 1 265 ? 17.359 37.062 9.305 1 38.28 265 PRO A CA 1
ATOM 2039 C C . PRO A 1 265 ? 16.547 36.969 10.594 1 38.28 265 PRO A C 1
ATOM 2041 O O . PRO A 1 265 ? 15.461 37.562 10.703 1 38.28 265 PRO A O 1
ATOM 2044 N N . GLU A 1 266 ? 16.5 35.781 11.156 1 37.91 266 GLU A N 1
ATOM 2045 C CA . GLU A 1 266 ? 16.109 35.812 12.57 1 37.91 266 GLU A CA 1
ATOM 2046 C C . GLU A 1 266 ? 16.531 37.094 13.234 1 37.91 266 GLU A C 1
ATOM 2048 O O . GLU A 1 266 ? 17.719 37.438 13.25 1 37.91 266 GLU A O 1
ATOM 2053 N N . LYS A 1 267 ? 15.898 38.156 13.086 1 35.47 267 LYS A N 1
ATOM 2054 C CA . LYS A 1 267 ? 16.266 39.344 13.844 1 35.47 267 LYS A CA 1
ATOM 2055 C C . LYS A 1 267 ? 16.656 39 15.273 1 35.47 267 LYS A C 1
ATOM 2057 O O . LYS A 1 267 ? 15.875 38.375 16 1 35.47 267 LYS A O 1
ATOM 2062 N N . ASN A 1 268 ? 17.922 38.844 15.516 1 33.47 268 ASN A N 1
ATOM 2063 C CA . ASN A 1 268 ? 18.516 39.031 16.844 1 33.47 268 ASN A CA 1
ATOM 2064 C C . ASN A 1 268 ? 17.859 40.156 17.594 1 33.47 268 ASN A C 1
ATOM 2066 O O . ASN A 1 268 ? 17.984 41.312 17.188 1 33.47 268 ASN A O 1
ATOM 2070 N N . GLY A 1 269 ? 16.609 40.094 17.922 1 28.25 269 GLY A N 1
ATOM 2071 C CA . GLY A 1 269 ? 16.203 41.094 18.906 1 28.25 269 GLY A CA 1
ATOM 2072 C C . GLY A 1 269 ? 17.297 41.438 19.906 1 28.25 269 GLY A C 1
ATOM 2073 O O . GLY A 1 269 ? 17.75 40.562 20.656 1 28.25 269 GLY A O 1
ATOM 2074 N N . VAL A 1 270 ? 18.125 42.469 19.562 1 28.8 270 VAL A N 1
ATOM 2075 C CA . VAL A 1 270 ? 18.75 43.188 20.656 1 28.8 270 VAL A CA 1
ATOM 2076 C C . VAL A 1 270 ? 17.672 43.844 21.531 1 28.8 270 VAL A C 1
ATOM 2078 O O . VAL A 1 270 ? 16.703 44.375 21.016 1 28.8 270 VAL A O 1
ATOM 2081 N N . MET B 1 1 ? -21.875 67 35.531 1 27.92 1 MET B N 1
ATOM 2082 C CA . MET B 1 1 ? -21.469 65.875 34.688 1 27.92 1 MET B CA 1
ATOM 2083 C C . MET B 1 1 ? -21 64.688 35.5 1 27.92 1 MET B C 1
ATOM 2085 O O . MET B 1 1 ? -19.969 64.75 36.188 1 27.92 1 MET B O 1
ATOM 2089 N N . HIS B 1 2 ? -21.859 63.969 36.188 1 33 2 HIS B N 1
ATOM 2090 C CA . HIS B 1 2 ? -21.781 62.906 37.188 1 33 2 HIS B CA 1
ATOM 2091 C C . HIS B 1 2 ? -21.234 61.625 36.594 1 33 2 HIS B C 1
ATOM 2093 O O . HIS B 1 2 ? -21.688 61.188 35.531 1 33 2 HIS B O 1
ATOM 2099 N N . PHE B 1 3 ? -19.922 61.344 36.875 1 33.88 3 PHE B N 1
ATOM 2100 C CA . PHE B 1 3 ? -19.109 60.188 36.562 1 33.88 3 PHE B CA 1
ATOM 2101 C C . PHE B 1 3 ? -19.797 58.906 37 1 33.88 3 PHE B C 1
ATOM 2103 O O . PHE B 1 3 ? -20.031 58.688 38.188 1 33.88 3 PHE B O 1
ATOM 2110 N N . ARG B 1 4 ? -20.766 58.438 36.188 1 41.44 4 ARG B N 1
ATOM 2111 C CA . ARG B 1 4 ? -21.531 57.281 36.594 1 41.44 4 ARG B CA 1
ATOM 2112 C C . ARG B 1 4 ? -20.625 56.031 36.688 1 41.44 4 ARG B C 1
ATOM 2114 O O . ARG B 1 4 ? -20 55.656 35.688 1 41.44 4 ARG B O 1
ATOM 2121 N N . PRO B 1 5 ? -20.234 55.656 37.875 1 44 5 PRO B N 1
ATOM 2122 C CA . PRO B 1 5 ? -19.438 54.469 38.25 1 44 5 PRO B CA 1
ATOM 2123 C C . PRO B 1 5 ? -19.953 53.188 37.594 1 44 5 PRO B C 1
ATOM 2125 O O . PRO B 1 5 ? -19.188 52.25 37.406 1 44 5 PRO B O 1
ATOM 2128 N N . LEU B 1 6 ? -21.203 53.25 37.156 1 45.53 6 LEU B N 1
ATOM 2129 C CA . LEU B 1 6 ? -21.734 51.969 36.688 1 45.53 6 LEU B CA 1
ATOM 2130 C C . LEU B 1 6 ? -21.172 51.625 35.312 1 45.53 6 LEU B C 1
ATOM 2132 O O . LEU B 1 6 ? -21.016 50.438 35 1 45.53 6 LEU B O 1
ATOM 2136 N N . GLU B 1 7 ? -20.812 52.688 34.5 1 48.03 7 GLU B N 1
ATOM 2137 C CA . GLU B 1 7 ? -20.328 52.344 33.188 1 48.03 7 GLU B CA 1
ATOM 2138 C C . GLU B 1 7 ? -18.906 51.781 33.219 1 48.03 7 GLU B C 1
ATOM 2140 O O . GLU B 1 7 ? -18.516 50.969 32.375 1 48.03 7 GLU B O 1
ATOM 2145 N N . ALA B 1 8 ? -18.141 52.188 34.281 1 45.25 8 ALA B N 1
ATOM 2146 C CA . ALA B 1 8 ? -16.797 51.656 34.375 1 45.25 8 ALA B CA 1
ATOM 2147 C C . ALA B 1 8 ? -16.828 50.188 34.812 1 45.25 8 ALA B C 1
ATOM 2149 O O . ALA B 1 8 ? -16.016 49.375 34.375 1 45.25 8 ALA B O 1
ATOM 2150 N N . LYS B 1 9 ? -17.859 49.844 35.656 1 42.78 9 LYS B N 1
ATOM 2151 C CA . LYS B 1 9 ? -17.922 48.438 36.062 1 42.78 9 LYS B CA 1
ATOM 2152 C C . LYS B 1 9 ? -18.281 47.562 34.875 1 42.78 9 LYS B C 1
ATOM 2154 O O . LYS B 1 9 ? -17.734 46.438 34.75 1 42.78 9 LYS B O 1
ATOM 2159 N N . GLU B 1 10 ? -19.172 48.062 34.031 1 47.5 10 GLU B N 1
ATOM 2160 C CA . GLU B 1 10 ? -19.531 47.219 32.875 1 47.5 10 GLU B CA 1
ATOM 2161 C C . GLU B 1 10 ? -18.359 47.125 31.906 1 47.5 10 GLU B C 1
ATOM 2163 O O . GLU B 1 10 ? -18.156 46.062 31.297 1 47.5 10 GLU B O 1
ATOM 2168 N N . SER B 1 11 ? -17.531 48.219 31.766 1 47.78 11 SER B N 1
ATOM 2169 C CA . SER B 1 11 ? -16.359 48.094 30.906 1 47.78 11 SER B CA 1
ATOM 2170 C C . SER B 1 11 ? -15.305 47.188 31.516 1 47.78 11 SER B C 1
ATOM 2172 O O . SER B 1 11 ? -14.625 46.438 30.797 1 47.78 11 SER B O 1
ATOM 2174 N N . LEU B 1 12 ? -15.211 47.219 32.906 1 43.53 12 LEU B N 1
ATOM 2175 C CA . LEU B 1 12 ? -14.281 46.281 33.531 1 43.53 12 LEU B CA 1
ATOM 2176 C C . LEU B 1 12 ? -14.836 44.844 33.5 1 43.53 12 LEU B C 1
ATOM 2178 O O . LEU B 1 12 ? -14.078 43.906 33.375 1 43.53 12 LEU B O 1
ATOM 2182 N N . LYS B 1 13 ? -16.172 44.625 33.656 1 45.94 13 LYS B N 1
ATOM 2183 C CA . LYS B 1 13 ? -16.719 43.281 33.469 1 45.94 13 LYS B CA 1
ATOM 2184 C C . LYS B 1 13 ? -16.547 42.812 32.031 1 45.94 13 LYS B C 1
ATOM 2186 O O . LYS B 1 13 ? -16.312 41.625 31.797 1 45.94 13 LYS B O 1
ATOM 2191 N N . ARG B 1 14 ? -16.656 43.656 31.031 1 46.53 14 ARG B N 1
ATOM 2192 C CA . ARG B 1 14 ? -16.344 43.25 29.672 1 46.53 14 ARG B CA 1
ATOM 2193 C C . ARG B 1 14 ? -14.859 42.969 29.5 1 46.53 14 ARG B C 1
ATOM 2195 O O . ARG B 1 14 ? -14.484 42.062 28.75 1 46.53 14 ARG B O 1
ATOM 2202 N N . LEU B 1 15 ? -13.945 43.719 30.219 1 44.41 15 LEU B N 1
ATOM 2203 C CA . LEU B 1 15 ? -12.531 43.375 30.219 1 44.41 15 LEU B CA 1
ATOM 2204 C C . LEU B 1 15 ? -12.266 42.125 31.031 1 44.41 15 LEU B C 1
ATOM 2206 O O . LEU B 1 15 ? -11.383 41.344 30.703 1 44.41 15 LEU B O 1
ATOM 2210 N N . ARG B 1 16 ? -12.891 41.906 32.219 1 44.94 16 ARG B N 1
ATOM 2211 C CA . ARG B 1 16 ? -12.742 40.656 32.938 1 44.94 16 ARG B CA 1
ATOM 2212 C C . ARG B 1 16 ? -13.383 39.5 32.188 1 44.94 16 ARG B C 1
ATOM 2214 O O . ARG B 1 16 ? -12.914 38.375 32.25 1 44.94 16 ARG B O 1
ATOM 2221 N N . ASN B 1 17 ? -14.547 39.594 31.562 1 44.84 17 ASN B N 1
ATOM 2222 C CA . ASN B 1 17 ? -15.031 38.531 30.672 1 44.84 17 ASN B CA 1
ATOM 2223 C C . ASN B 1 17 ? -14.094 38.344 29.484 1 44.84 17 ASN B C 1
ATOM 2225 O O . ASN B 1 17 ? -14.086 37.281 28.859 1 44.84 17 ASN B O 1
ATOM 2229 N N . LYS B 1 18 ? -13.367 39.344 29.031 1 46.78 18 LYS B N 1
ATOM 2230 C CA . LYS B 1 18 ? -12.227 39.188 28.141 1 46.78 18 LYS B CA 1
ATOM 2231 C C . LYS B 1 18 ? -11.07 38.5 28.844 1 46.78 18 LYS B C 1
ATOM 2233 O O . LYS B 1 18 ? -10.281 37.781 28.203 1 46.78 18 LYS B O 1
ATOM 2238 N N . ASP B 1 19 ? -10.82 38.625 30.109 1 46.88 19 ASP B N 1
ATOM 2239 C CA . ASP B 1 19 ? -9.805 37.875 30.859 1 46.88 19 ASP B CA 1
ATOM 2240 C C . ASP B 1 19 ? -10.18 36.406 30.969 1 46.88 19 ASP B C 1
ATOM 2242 O O . ASP B 1 19 ? -9.305 35.531 30.984 1 46.88 19 ASP B O 1
ATOM 2246 N N . ALA B 1 20 ? -11.484 36.062 31.219 1 48.41 20 ALA B N 1
ATOM 2247 C CA . ALA B 1 20 ? -11.883 34.688 31.156 1 48.41 20 ALA B CA 1
ATOM 2248 C C . ALA B 1 20 ? -11.602 34.094 29.766 1 48.41 20 ALA B C 1
ATOM 2250 O O . ALA B 1 20 ? -11.188 32.938 29.641 1 48.41 20 ALA B O 1
ATOM 2251 N N . ASP B 1 21 ? -11.797 34.906 28.719 1 47.72 21 ASP B N 1
ATOM 2252 C CA . ASP B 1 21 ? -11.383 34.469 27.391 1 47.72 21 ASP B CA 1
ATOM 2253 C C . ASP B 1 21 ? -9.867 34.406 27.281 1 47.72 21 ASP B C 1
ATOM 2255 O O . ASP B 1 21 ? -9.32 33.5 26.641 1 47.72 21 ASP B O 1
ATOM 2259 N N . LEU B 1 22 ? -9.211 35.281 28 1 47.62 22 LEU B N 1
ATOM 2260 C CA . LEU B 1 22 ? -7.75 35.219 28 1 47.62 22 LEU B CA 1
ATOM 2261 C C . LEU B 1 22 ? -7.27 34 28.812 1 47.62 22 LEU B C 1
ATOM 2263 O O . LEU B 1 22 ? -6.316 33.344 28.422 1 47.62 22 LEU B O 1
ATOM 2267 N N . ASP B 1 23 ? -7.871 33.812 29.969 1 47.19 23 ASP B N 1
ATOM 2268 C CA . ASP B 1 23 ? -7.484 32.594 30.719 1 47.19 23 ASP B CA 1
ATOM 2269 C C . ASP B 1 23 ? -7.828 31.328 29.953 1 47.19 23 ASP B C 1
ATOM 2271 O O . ASP B 1 23 ? -7.051 30.375 29.938 1 47.19 23 ASP B O 1
ATOM 2275 N N . LEU B 1 24 ? -9.023 31.312 29.375 1 47.66 24 LEU B N 1
ATOM 2276 C CA . LEU B 1 24 ? -9.344 30.172 28.516 1 47.66 24 LEU B CA 1
ATOM 2277 C C . LEU B 1 24 ? -8.422 30.125 27.297 1 47.66 24 LEU B C 1
ATOM 2279 O O . LEU B 1 24 ? -8 29.047 26.875 1 47.66 24 LEU B O 1
ATOM 2283 N N . GLU B 1 25 ? -8.078 31.312 26.812 1 49.56 25 GLU B N 1
ATOM 2284 C CA . GLU B 1 25 ? -7.086 31.328 25.734 1 49.56 25 GLU B CA 1
ATOM 2285 C C . GLU B 1 25 ? -5.707 30.938 26.266 1 49.56 25 GLU B C 1
ATOM 2287 O O . GLU B 1 25 ? -4.977 30.203 25.609 1 49.56 25 GLU B O 1
ATOM 2292 N N . ILE B 1 26 ? -5.418 31.484 27.438 1 49.91 26 ILE B N 1
ATOM 2293 C CA . ILE B 1 26 ? -4.148 31.094 28.047 1 49.91 26 ILE B CA 1
ATOM 2294 C C . ILE B 1 26 ? -4.191 29.625 28.438 1 49.91 26 ILE B C 1
ATOM 2296 O O . ILE B 1 26 ? -3.219 28.891 28.234 1 49.91 26 ILE B O 1
ATOM 2300 N N . ASP B 1 27 ? -5.262 29.203 29.078 1 48.69 27 ASP B N 1
ATOM 2301 C CA . ASP B 1 27 ? -5.387 27.781 29.375 1 48.69 27 ASP B CA 1
ATOM 2302 C C . ASP B 1 27 ? -5.402 26.953 28.094 1 48.69 27 ASP B C 1
ATOM 2304 O O . ASP B 1 27 ? -4.816 25.875 28.047 1 48.69 27 ASP B O 1
ATOM 2308 N N . SER B 1 28 ? -6.066 27.5 27.094 1 50.34 28 SER B N 1
ATOM 2309 C CA . SER B 1 28 ? -5.992 26.828 25.781 1 50.34 28 SER B CA 1
ATOM 2310 C C . SER B 1 28 ? -4.578 26.875 25.234 1 50.34 28 SER B C 1
ATOM 2312 O O . SER B 1 28 ? -4.105 25.891 24.656 1 50.34 28 SER B O 1
ATOM 2314 N N . ILE B 1 29 ? -3.959 28.016 25.406 1 48.53 29 ILE B N 1
ATOM 2315 C CA . ILE B 1 29 ? -2.561 28.109 25 1 48.53 29 ILE B CA 1
ATOM 2316 C C . ILE B 1 29 ? -1.689 27.281 25.953 1 48.53 29 ILE B C 1
ATOM 2318 O O . ILE B 1 29 ? -0.799 26.562 25.5 1 48.53 29 ILE B O 1
ATOM 2322 N N . SER B 1 30 ? -1.912 27.5 27.266 1 47.91 30 SER B N 1
ATOM 2323 C CA . SER B 1 30 ? -1.137 26.719 28.219 1 47.91 30 SER B CA 1
ATOM 2324 C C . SER B 1 30 ? -1.403 25.219 28.062 1 47.91 30 SER B C 1
ATOM 2326 O O . SER B 1 30 ? -0.477 24.406 28.125 1 47.91 30 SER B O 1
ATOM 2328 N N . ASN B 1 31 ? -2.662 24.828 28.016 1 48.16 31 ASN B N 1
ATOM 2329 C CA . ASN B 1 31 ? -2.973 23.438 27.703 1 48.16 31 ASN B CA 1
ATOM 2330 C C . ASN B 1 31 ? -2.453 23.031 26.328 1 48.16 31 ASN B C 1
ATOM 2332 O O . ASN B 1 31 ? -2.025 21.906 26.125 1 48.16 31 ASN B O 1
ATOM 2336 N N . GLY B 1 32 ? -2.463 23.953 25.453 1 46.75 32 GLY B N 1
ATOM 2337 C CA . GLY B 1 32 ? -1.779 23.766 24.188 1 46.75 32 GLY B CA 1
ATOM 2338 C C . GLY B 1 32 ? -0.277 23.609 24.328 1 46.75 32 GLY B C 1
ATOM 2339 O O . GLY B 1 32 ? 0.337 22.766 23.672 1 46.75 32 GLY B O 1
ATOM 2340 N N . ILE B 1 33 ? 0.276 24.453 25.203 1 46.38 33 ILE B N 1
ATOM 2341 C CA . ILE B 1 33 ? 1.701 24.375 25.516 1 46.38 33 ILE B CA 1
ATOM 2342 C C . ILE B 1 33 ? 1.992 23.078 26.281 1 46.38 33 ILE B C 1
ATOM 2344 O O . ILE B 1 33 ? 2.975 22.391 26 1 46.38 33 ILE B O 1
ATOM 2348 N N . GLU B 1 34 ? 1.326 22.891 27.391 1 45.91 34 GLU B N 1
ATOM 2349 C CA . GLU B 1 34 ? 1.566 21.656 28.125 1 45.91 34 GLU B CA 1
ATOM 2350 C C . GLU B 1 34 ? 1.312 20.438 27.25 1 45.91 34 GLU B C 1
ATOM 2352 O O . GLU B 1 34 ? 2.039 19.438 27.328 1 45.91 34 GLU B O 1
ATOM 2357 N N . ARG B 1 35 ? 0.256 20.484 26.531 1 46.94 35 ARG B N 1
ATOM 2358 C CA . ARG B 1 35 ? -0.019 19.438 25.547 1 46.94 35 ARG B CA 1
ATOM 2359 C C . ARG B 1 35 ? 1.062 19.391 24.484 1 46.94 35 ARG B C 1
ATOM 2361 O O . ARG B 1 35 ? 1.434 18.312 24.016 1 46.94 35 ARG B O 1
ATOM 2368 N N . GLN B 1 36 ? 1.581 20.5 24.156 1 48.12 36 GLN B N 1
ATOM 2369 C CA . GLN B 1 36 ? 2.729 20.531 23.25 1 48.12 36 GLN B CA 1
ATOM 2370 C C . GLN B 1 36 ? 3.961 19.906 23.906 1 48.12 36 GLN B C 1
ATOM 2372 O O . GLN B 1 36 ? 4.781 19.297 23.219 1 48.12 36 GLN B O 1
ATOM 2377 N N . LYS B 1 37 ? 4.168 20.141 25.172 1 47.59 37 LYS B N 1
ATOM 2378 C CA . LYS B 1 37 ? 5.332 19.609 25.859 1 47.59 37 LYS B CA 1
ATOM 2379 C C . LYS B 1 37 ? 5.305 18.078 25.875 1 47.59 37 LYS B C 1
ATOM 2381 O O . LYS B 1 37 ? 6.348 17.438 25.781 1 47.59 37 LYS B O 1
ATOM 2386 N N . THR B 1 38 ? 4.273 17.438 26.219 1 48.12 38 THR B N 1
ATOM 2387 C CA . THR B 1 38 ? 4.211 15.984 26.328 1 48.12 38 THR B CA 1
ATOM 2388 C C . THR B 1 38 ? 4.277 15.336 24.953 1 48.12 38 THR B C 1
ATOM 2390 O O . THR B 1 38 ? 4.559 14.141 24.828 1 48.12 38 THR B O 1
ATOM 2393 N N . GLU B 1 39 ? 3.986 16.047 23.938 1 57.44 39 GLU B N 1
ATOM 2394 C CA . GLU B 1 39 ? 3.99 15.469 22.609 1 57.44 39 GLU B CA 1
ATOM 2395 C C . GLU B 1 39 ? 5.285 15.797 21.859 1 57.44 39 GLU B C 1
ATOM 2397 O O . GLU B 1 39 ? 5.289 16.625 20.953 1 57.44 39 GLU B O 1
ATOM 2402 N N . GLN B 1 40 ? 6.383 15.539 22.594 1 61.72 40 GLN B N 1
ATOM 2403 C CA . GLN B 1 40 ? 7.703 15.844 22.047 1 61.72 40 GLN B CA 1
ATOM 2404 C C . GLN B 1 40 ? 7.973 15.055 20.766 1 61.72 40 GLN B C 1
ATOM 2406 O O . GLN B 1 40 ? 9.016 15.227 20.141 1 61.72 40 GLN B O 1
ATOM 2411 N N . GLY B 1 41 ? 7.012 14.352 20.375 1 70.19 41 GLY B N 1
ATOM 2412 C CA . GLY B 1 41 ? 7.215 13.656 19.109 1 70.19 41 GLY B CA 1
ATOM 2413 C C . GLY B 1 41 ? 8.164 12.477 19.234 1 70.19 41 GLY B C 1
ATOM 2414 O O . GLY B 1 41 ? 8.797 12.086 18.25 1 70.19 41 GLY B O 1
ATOM 2415 N N . ARG B 1 42 ? 8.398 11.961 20.578 1 77 42 ARG B N 1
ATOM 2416 C CA . ARG B 1 42 ? 9.227 10.773 20.766 1 77 42 ARG B CA 1
ATOM 2417 C C . ARG B 1 42 ? 8.461 9.508 20.406 1 77 42 ARG B C 1
ATOM 2419 O O . ARG B 1 42 ? 7.242 9.445 20.562 1 77 42 ARG B O 1
ATOM 2426 N N . PRO B 1 43 ? 9.18 8.469 19.984 1 79.88 43 PRO B N 1
ATOM 2427 C CA . PRO B 1 43 ? 8.523 7.215 19.594 1 79.88 43 PRO B CA 1
ATOM 2428 C C . PRO B 1 43 ? 7.641 6.641 20.688 1 79.88 43 PRO B C 1
ATOM 2430 O O . PRO B 1 43 ? 6.578 6.078 20.406 1 79.88 43 PRO B O 1
ATOM 2433 N N . GLN B 1 44 ? 8 6.848 21.922 1 82.75 44 GLN B N 1
ATOM 2434 C CA . GLN B 1 44 ? 7.234 6.297 23.047 1 82.75 44 GLN B CA 1
ATOM 2435 C C . GLN B 1 44 ? 5.887 6.996 23.188 1 82.75 44 GLN B C 1
ATOM 2437 O O . GLN B 1 44 ? 4.953 6.449 23.781 1 82.75 44 GLN B O 1
ATOM 2442 N N . ASP B 1 45 ? 5.82 8.172 22.672 1 85.94 45 ASP B N 1
ATOM 2443 C CA . ASP B 1 45 ? 4.578 8.93 22.734 1 85.94 45 ASP B CA 1
ATOM 2444 C C . ASP B 1 45 ? 3.469 8.242 21.938 1 85.94 45 ASP B C 1
ATOM 2446 O O . ASP B 1 45 ? 2.285 8.516 22.156 1 85.94 45 ASP B O 1
ATOM 2450 N N . LEU B 1 46 ? 3.873 7.422 21.078 1 85.88 46 LEU B N 1
ATOM 2451 C CA . LEU B 1 46 ? 2.904 6.691 20.266 1 85.88 46 LEU B CA 1
ATOM 2452 C C . LEU B 1 46 ? 2.006 5.824 21.156 1 85.88 46 LEU B C 1
ATOM 2454 O O . LEU B 1 46 ? 0.806 5.703 20.891 1 85.88 46 LEU B O 1
ATOM 2458 N N . LEU B 1 47 ? 2.607 5.371 22.266 1 86.81 47 LEU B N 1
ATOM 2459 C CA . LEU B 1 47 ? 1.846 4.469 23.125 1 86.81 47 LEU B CA 1
ATOM 2460 C C . LEU B 1 47 ? 1.424 5.168 24.406 1 86.81 47 LEU B C 1
ATOM 2462 O O . LEU B 1 47 ? 0.449 4.766 25.047 1 86.81 47 LEU B O 1
ATOM 2466 N N . LEU B 1 48 ? 2.062 6.199 24.734 1 85.69 48 LEU B N 1
ATOM 2467 C CA . LEU B 1 48 ? 1.823 6.836 26.016 1 85.69 48 LEU B CA 1
ATOM 2468 C C . LEU B 1 48 ? 0.678 7.84 25.922 1 85.69 48 LEU B C 1
ATOM 2470 O O . LEU B 1 48 ? -0.051 8.047 26.906 1 85.69 48 LEU B O 1
ATOM 2474 N N . VAL B 1 49 ? 0.562 8.477 24.781 1 87.12 49 VAL B N 1
ATOM 2475 C CA . VAL B 1 49 ? -0.48 9.484 24.594 1 87.12 49 VAL B CA 1
ATOM 2476 C C . VAL B 1 49 ? -1.774 8.805 24.141 1 87.12 49 VAL B C 1
ATOM 2478 O O . VAL B 1 49 ? -1.792 8.078 23.141 1 87.12 49 VAL B O 1
ATOM 2481 N N . PRO B 1 50 ? -2.84 8.969 24.844 1 89.12 50 PRO B N 1
ATOM 2482 C CA . PRO B 1 50 ? -4.094 8.266 24.562 1 89.12 50 PRO B CA 1
ATOM 2483 C C . PRO B 1 50 ? -4.594 8.5 23.141 1 89.12 50 PRO B C 1
ATOM 2485 O O . PRO B 1 50 ? -5.066 7.566 22.484 1 89.12 50 PRO B O 1
ATOM 2488 N N . SER B 1 51 ? -4.531 9.695 22.656 1 91 51 SER B N 1
ATOM 2489 C CA . SER B 1 51 ? -4.969 9.984 21.297 1 91 51 SER B CA 1
ATOM 2490 C C . SER B 1 51 ? -4.156 9.188 20.281 1 91 51 SER B C 1
ATOM 2492 O O . SER B 1 51 ? -4.711 8.672 19.297 1 91 51 SER B O 1
ATOM 2494 N N . ASN B 1 52 ? -2.877 9.055 20.562 1 92.12 52 ASN B N 1
ATOM 2495 C CA . ASN B 1 52 ? -2.021 8.273 19.672 1 92.12 52 ASN B CA 1
ATOM 2496 C C . ASN B 1 52 ? -2.365 6.789 19.734 1 92.12 52 ASN B C 1
ATOM 2498 O O . ASN B 1 52 ? -2.373 6.109 18.703 1 92.12 52 ASN B O 1
ATOM 2502 N N . ARG B 1 53 ? -2.656 6.309 20.875 1 93.56 53 ARG B N 1
ATOM 2503 C CA . ARG B 1 53 ? -3.023 4.906 21.031 1 93.56 53 ARG B CA 1
ATOM 2504 C C . ARG B 1 53 ? -4.293 4.586 20.25 1 93.56 53 ARG B C 1
ATOM 2506 O O . ARG B 1 53 ? -4.379 3.547 19.578 1 93.56 53 ARG B O 1
ATOM 2513 N N . LYS B 1 54 ? -5.238 5.434 20.359 1 95 54 LYS B N 1
ATOM 2514 C CA . LYS B 1 54 ? -6.477 5.238 19.609 1 95 54 LYS B CA 1
ATOM 2515 C C . LYS B 1 54 ? -6.227 5.312 18.109 1 95 54 LYS B C 1
ATOM 2517 O O . LYS B 1 54 ? -6.785 4.527 17.344 1 95 54 LYS B O 1
ATOM 2522 N N . ALA B 1 55 ? -5.402 6.25 17.75 1 95.62 55 ALA B N 1
ATOM 2523 C CA . ALA B 1 55 ? -5.035 6.371 16.344 1 95.62 55 ALA B CA 1
ATOM 2524 C C . ALA B 1 55 ? -4.355 5.102 15.836 1 95.62 55 ALA B C 1
ATOM 2526 O O . ALA B 1 55 ? -4.66 4.621 14.742 1 95.62 55 ALA B O 1
ATOM 2527 N N . ILE B 1 56 ? -3.518 4.539 16.656 1 95.62 56 ILE B N 1
ATOM 2528 C CA . ILE B 1 56 ? -2.803 3.32 16.297 1 95.62 56 ILE B CA 1
ATOM 2529 C C . ILE B 1 56 ? -3.793 2.166 16.141 1 95.62 56 ILE B C 1
ATOM 2531 O O . ILE B 1 56 ? -3.711 1.388 15.188 1 95.62 56 ILE B O 1
ATOM 2535 N N . LEU B 1 57 ? -4.676 2.055 17.016 1 96 57 LEU B N 1
ATOM 2536 C CA . LEU B 1 57 ? -5.668 0.987 16.953 1 96 57 LEU B CA 1
ATOM 2537 C C . LEU B 1 57 ? -6.523 1.116 15.695 1 96 57 LEU B C 1
ATOM 2539 O O . LEU B 1 57 ? -6.781 0.124 15.016 1 96 57 LEU B O 1
ATOM 2543 N N . ILE B 1 58 ? -6.914 2.326 15.398 1 97.06 58 ILE B N 1
ATOM 2544 C CA . ILE B 1 58 ? -7.734 2.592 14.219 1 97.06 58 ILE B CA 1
ATOM 2545 C C . ILE B 1 58 ? -6.984 2.158 12.961 1 97.06 58 ILE B C 1
ATOM 2547 O O . ILE B 1 58 ? -7.504 1.378 12.164 1 97.06 58 ILE B O 1
ATOM 2551 N N . MET B 1 59 ? -5.773 2.623 12.828 1 95.25 59 MET B N 1
ATOM 2552 C CA . MET B 1 59 ? -5.035 2.332 11.602 1 95.25 59 MET B CA 1
ATOM 2553 C C . MET B 1 59 ? -4.668 0.854 11.523 1 95.25 59 MET B C 1
ATOM 2555 O O . MET B 1 59 ? -4.602 0.28 10.438 1 95.25 59 MET B O 1
ATOM 2559 N N . THR B 1 60 ? -4.43 0.244 12.688 1 95.81 60 THR B N 1
ATOM 2560 C CA . THR B 1 60 ? -4.105 -1.179 12.727 1 95.81 60 THR B CA 1
ATOM 2561 C C . THR B 1 60 ? -5.273 -2.012 12.195 1 95.81 60 THR B C 1
ATOM 2563 O O . THR B 1 60 ? -5.094 -2.85 11.312 1 95.81 60 THR B O 1
ATOM 2566 N N . VAL B 1 61 ? -6.453 -1.764 12.672 1 97.44 61 VAL B N 1
ATOM 2567 C CA . VAL B 1 61 ? -7.633 -2.527 12.273 1 97.44 61 VAL B CA 1
ATOM 2568 C C . VAL B 1 61 ? -7.93 -2.289 10.797 1 97.44 61 VAL B C 1
ATOM 2570 O O . VAL B 1 61 ? -8.219 -3.232 10.055 1 97.44 61 VAL B O 1
ATOM 2573 N N . LEU B 1 62 ? -7.801 -1.07 10.359 1 97.81 62 LEU B N 1
ATOM 2574 C CA . LEU B 1 62 ? -8.156 -0.744 8.984 1 97.81 62 LEU B CA 1
ATOM 2575 C C . LEU B 1 62 ? -7.152 -1.334 8.008 1 97.81 62 LEU B C 1
ATOM 2577 O O . LEU B 1 62 ? -7.535 -1.896 6.98 1 97.81 62 LEU B O 1
ATOM 2581 N N . ASN B 1 63 ? -5.875 -1.271 8.328 1 96.31 63 ASN B N 1
ATOM 2582 C CA . ASN B 1 63 ? -4.859 -1.765 7.41 1 96.31 63 ASN B CA 1
ATOM 2583 C C . ASN B 1 63 ? -4.793 -3.289 7.414 1 96.31 63 ASN B C 1
ATOM 2585 O O . ASN B 1 63 ? -4.711 -3.914 6.355 1 96.31 63 ASN B O 1
ATOM 2589 N N . ALA B 1 64 ? -4.859 -3.883 8.555 1 96.25 64 ALA B N 1
ATOM 2590 C CA . ALA B 1 64 ? -4.93 -5.34 8.609 1 96.25 64 ALA B CA 1
ATOM 2591 C C . ALA B 1 64 ? -6.273 -5.84 8.078 1 96.25 64 ALA B C 1
ATOM 2593 O O . ALA B 1 64 ? -6.332 -6.863 7.395 1 96.25 64 ALA B O 1
ATOM 2594 N N . GLY B 1 65 ? -7.336 -5.133 8.398 1 97.62 65 GLY B N 1
ATOM 2595 C CA . GLY B 1 65 ? -8.688 -5.492 7.992 1 97.62 65 GLY B CA 1
ATOM 2596 C C . GLY B 1 65 ? -8.867 -5.512 6.484 1 97.62 65 GLY B C 1
ATOM 2597 O O . GLY B 1 65 ? -9.664 -6.301 5.961 1 97.62 65 GLY B O 1
ATOM 2598 N N . GLN B 1 66 ? -8.141 -4.664 5.746 1 97.12 66 GLN B N 1
ATOM 2599 C CA . GLN B 1 66 ? -8.156 -4.688 4.289 1 97.12 66 GLN B CA 1
ATOM 2600 C C . GLN B 1 66 ? -7.77 -6.066 3.756 1 97.12 66 GLN B C 1
ATOM 2602 O O . GLN B 1 66 ? -8.469 -6.629 2.908 1 97.12 66 GLN B O 1
ATOM 2607 N N . HIS B 1 67 ? -6.699 -6.566 4.359 1 97.25 67 HIS B N 1
ATOM 2608 C CA . HIS B 1 67 ? -6.176 -7.832 3.854 1 97.25 67 HIS B CA 1
ATOM 2609 C C . HIS B 1 67 ? -6.992 -9.016 4.371 1 97.25 67 HIS B C 1
ATOM 2611 O O . HIS B 1 67 ? -7.172 -10.008 3.662 1 97.25 67 HIS B O 1
ATOM 2617 N N . LEU B 1 68 ? -7.551 -8.812 5.574 1 98.06 68 LEU B N 1
ATOM 2618 C CA . LEU B 1 68 ? -8.414 -9.859 6.113 1 98.06 68 LEU B CA 1
ATOM 2619 C C . LEU B 1 68 ? -9.805 -9.789 5.496 1 98.06 68 LEU B C 1
ATOM 2621 O O . LEU B 1 68 ? -10.672 -10.609 5.809 1 98.06 68 LEU B O 1
ATOM 2625 N N . SER B 1 69 ? -9.969 -8.82 4.676 1 98.44 69 SER B N 1
ATOM 2626 C CA . SER B 1 69 ? -11.164 -8.766 3.834 1 98.44 69 SER B CA 1
ATOM 2627 C C . SER B 1 69 ? -10.844 -9.18 2.402 1 98.44 69 SER B C 1
ATOM 2629 O O . SER B 1 69 ? -11.516 -8.75 1.461 1 98.44 69 SER B O 1
ATOM 2631 N N . CYS B 1 70 ? -9.781 -9.859 2.238 1 97.94 70 CYS B N 1
ATOM 2632 C CA . CYS B 1 70 ? -9.547 -10.766 1.118 1 97.94 70 CYS B CA 1
ATOM 2633 C C . CYS B 1 70 ? -8.766 -10.062 0.01 1 97.94 70 CYS B C 1
ATOM 2635 O O . CYS B 1 70 ? -8.555 -10.633 -1.062 1 97.94 70 CYS B O 1
ATOM 2637 N N . ILE B 1 71 ? -8.328 -8.82 0.154 1 96.38 71 ILE B N 1
ATOM 2638 C CA . ILE B 1 71 ? -7.781 -8.109 -0.996 1 96.38 71 ILE B CA 1
ATOM 2639 C C . ILE B 1 71 ? -6.473 -8.766 -1.427 1 96.38 71 ILE B C 1
ATOM 2641 O O . ILE B 1 71 ? -6.227 -8.953 -2.621 1 96.38 71 ILE B O 1
ATOM 2645 N N . SER B 1 72 ? -5.609 -9.148 -0.511 1 93.19 72 SER B N 1
ATOM 2646 C CA . SER B 1 72 ? -4.34 -9.773 -0.878 1 93.19 72 SER B CA 1
ATOM 2647 C C . SER B 1 72 ? -4.559 -11.109 -1.568 1 93.19 72 SER B C 1
ATOM 2649 O O . SER B 1 72 ? -3.891 -11.422 -2.559 1 93.19 72 SER B O 1
ATOM 2651 N N . VAL B 1 73 ? -5.453 -11.859 -1.11 1 94.19 73 VAL B N 1
ATOM 2652 C CA . VAL B 1 73 ? -5.773 -13.156 -1.697 1 94.19 73 VAL B CA 1
ATOM 2653 C C . VAL B 1 73 ? -6.371 -12.961 -3.088 1 94.19 73 VAL B C 1
ATOM 2655 O O . VAL B 1 73 ? -6.051 -13.695 -4.02 1 94.19 73 VAL B O 1
ATOM 2658 N N . MET B 1 74 ? -7.203 -11.906 -3.197 1 95 74 MET B N 1
ATOM 2659 C CA . MET B 1 74 ? -7.785 -11.594 -4.496 1 95 74 MET B CA 1
ATOM 2660 C C . MET B 1 74 ? -6.703 -11.234 -5.508 1 95 74 MET B C 1
ATOM 2662 O O . MET B 1 74 ? -6.719 -11.711 -6.641 1 95 74 MET B O 1
ATOM 2666 N N . TYR B 1 75 ? -5.758 -10.477 -5.074 1 88.19 75 TYR B N 1
ATOM 2667 C CA . TYR B 1 75 ? -4.68 -10.062 -5.961 1 88.19 75 TYR B CA 1
ATOM 2668 C C . TYR B 1 75 ? -3.812 -11.25 -6.359 1 88.19 75 TYR B C 1
ATOM 2670 O O . TYR B 1 75 ? -3.438 -11.391 -7.527 1 88.19 75 TYR B O 1
ATOM 2678 N N . MET B 1 76 ? -3.609 -12.148 -5.473 1 84.25 76 MET B N 1
ATOM 2679 C CA . MET B 1 76 ? -2.619 -13.195 -5.695 1 84.25 76 MET B CA 1
ATOM 2680 C C . MET B 1 76 ? -3.27 -14.438 -6.312 1 84.25 76 MET B C 1
ATOM 2682 O O . MET B 1 76 ? -2.592 -15.242 -6.945 1 84.25 76 MET B O 1
ATOM 2686 N N . ASN B 1 77 ? -4.578 -14.578 -6.129 1 89.94 77 ASN B N 1
ATOM 2687 C CA . ASN B 1 77 ? -5.23 -15.82 -6.527 1 89.94 77 ASN B CA 1
ATOM 2688 C C . ASN B 1 77 ? -6.469 -15.555 -7.379 1 89.94 77 ASN B C 1
ATOM 2690 O O . ASN B 1 77 ? -7.391 -16.375 -7.418 1 89.94 77 ASN B O 1
ATOM 2694 N N . LEU B 1 78 ? -6.469 -14.445 -8.047 1 92.44 78 LEU B N 1
ATOM 2695 C CA . LEU B 1 78 ? -7.668 -14.109 -8.812 1 92.44 78 LEU B CA 1
ATOM 2696 C C . LEU B 1 78 ? -7.973 -15.188 -9.844 1 92.44 78 LEU B C 1
ATOM 2698 O O . LEU B 1 78 ? -9.102 -15.672 -9.93 1 92.44 78 LEU B O 1
ATOM 2702 N N . HIS B 1 79 ? -6.969 -15.672 -10.609 1 90.94 79 HIS B N 1
ATOM 2703 C CA . HIS B 1 79 ? -7.184 -16.656 -11.664 1 90.94 79 HIS B CA 1
ATOM 2704 C C . HIS B 1 79 ? -7.578 -18.016 -11.07 1 90.94 79 HIS B C 1
ATOM 2706 O O . HIS B 1 79 ? -8.578 -18.609 -11.492 1 90.94 79 HIS B O 1
ATOM 2712 N N . PRO B 1 80 ? -6.879 -18.469 -10.047 1 92.31 80 PRO B N 1
ATOM 2713 C CA . PRO B 1 80 ? -7.297 -19.719 -9.414 1 92.31 80 PRO B CA 1
ATOM 2714 C C . PRO B 1 80 ? -8.719 -19.672 -8.875 1 92.31 80 PRO B C 1
ATOM 2716 O O . PRO B 1 80 ? -9.461 -20.656 -8.961 1 92.31 80 PRO B O 1
ATOM 2719 N N . ILE B 1 81 ? -9.117 -18.578 -8.328 1 95.38 81 ILE B N 1
ATOM 2720 C CA . ILE B 1 81 ? -10.461 -18.422 -7.773 1 95.38 81 ILE B CA 1
ATOM 2721 C C . ILE B 1 81 ? -11.492 -18.5 -8.898 1 95.38 81 ILE B C 1
ATOM 2723 O O . ILE B 1 81 ? -12.492 -19.219 -8.789 1 95.38 81 ILE B O 1
ATOM 2727 N N . LEU B 1 82 ? -11.195 -17.828 -10.008 1 95.75 82 LEU B N 1
ATOM 2728 C CA . LEU B 1 82 ? -12.117 -17.812 -11.141 1 95.75 82 LEU B CA 1
ATOM 2729 C C . LEU B 1 82 ? -12.164 -19.172 -11.82 1 95.75 82 LEU B C 1
ATOM 2731 O O . LEU B 1 82 ? -13.234 -19.641 -12.227 1 95.75 82 LEU B O 1
ATOM 2735 N N . ASN B 1 83 ? -11.039 -19.828 -11.938 1 94.88 83 ASN B N 1
ATOM 2736 C CA . ASN B 1 83 ? -10.984 -21.172 -12.5 1 94.88 83 ASN B CA 1
ATOM 2737 C C . ASN B 1 83 ? -11.797 -22.156 -11.664 1 94.88 83 ASN B C 1
ATOM 2739 O O . ASN B 1 83 ? -12.531 -22.984 -12.211 1 94.88 83 ASN B O 1
ATOM 2743 N N . ALA B 1 84 ? -11.625 -22.031 -10.406 1 94.62 84 ALA B N 1
ATOM 2744 C CA . ALA B 1 84 ? -12.336 -22.922 -9.5 1 94.62 84 ALA B CA 1
ATOM 2745 C C . ALA B 1 84 ? -13.844 -22.719 -9.602 1 94.62 84 ALA B C 1
ATOM 2747 O O . ALA B 1 84 ? -14.617 -23.672 -9.445 1 94.62 84 ALA B O 1
ATOM 2748 N N . ALA B 1 85 ? -14.188 -21.5 -9.805 1 94.12 85 ALA B N 1
ATOM 2749 C CA . ALA B 1 85 ? -15.609 -21.203 -9.93 1 94.12 85 ALA B CA 1
ATOM 2750 C C . ALA B 1 85 ? -16.188 -21.812 -11.203 1 94.12 85 ALA B C 1
ATOM 2752 O O . ALA B 1 85 ? -17.375 -22.109 -11.273 1 94.12 85 ALA B O 1
ATOM 2753 N N . GLY B 1 86 ? -15.305 -21.922 -12.242 1 91.44 86 GLY B N 1
ATOM 2754 C CA . GLY B 1 86 ? -15.727 -22.594 -13.461 1 91.44 86 GLY B CA 1
ATOM 2755 C C . GLY B 1 86 ? -16.719 -21.797 -14.281 1 91.44 86 GLY B C 1
ATOM 2756 O O . GLY B 1 86 ? -17.625 -22.359 -14.891 1 91.44 86 GLY B O 1
ATOM 2757 N N . SER B 1 87 ? -16.594 -20.547 -14.18 1 87 87 SER B N 1
ATOM 2758 C CA . SER B 1 87 ? -17.516 -19.719 -14.938 1 87 87 SER B CA 1
ATOM 2759 C C . SER B 1 87 ? -17.188 -19.734 -16.422 1 87 87 SER B C 1
ATOM 2761 O O . SER B 1 87 ? -16.016 -19.719 -16.812 1 87 87 SER B O 1
ATOM 2763 N N . ILE B 1 88 ? -18.25 -19.734 -17.234 1 84.94 88 ILE B N 1
ATOM 2764 C CA . ILE B 1 88 ? -18.062 -19.781 -18.688 1 84.94 88 ILE B CA 1
ATOM 2765 C C . ILE B 1 88 ? -18.359 -18.406 -19.297 1 84.94 88 ILE B C 1
ATOM 2767 O O . ILE B 1 88 ? -18.25 -18.219 -20.5 1 84.94 88 ILE B O 1
ATOM 2771 N N . TYR B 1 89 ? -18.625 -17.391 -18.547 1 87.19 89 TYR B N 1
ATOM 2772 C CA . TYR B 1 89 ? -19.172 -16.141 -19.047 1 87.19 89 TYR B CA 1
ATOM 2773 C C . TYR B 1 89 ? -18.047 -15.18 -19.438 1 87.19 89 TYR B C 1
ATOM 2775 O O . TYR B 1 89 ? -18.203 -14.391 -20.375 1 87.19 89 TYR B O 1
ATOM 2783 N N . LEU B 1 90 ? -16.984 -15.117 -18.703 1 88.81 90 LEU B N 1
ATOM 2784 C CA . LEU B 1 90 ? -15.898 -14.18 -18.969 1 88.81 90 LEU B CA 1
ATOM 2785 C C . LEU B 1 90 ? -14.539 -14.844 -18.766 1 88.81 90 LEU B C 1
ATOM 2787 O O . LEU B 1 90 ? -14.32 -15.492 -17.734 1 88.81 90 LEU B O 1
ATOM 2791 N N . ASP B 1 91 ? -13.734 -14.602 -19.719 1 93.62 91 ASP B N 1
ATOM 2792 C CA . ASP B 1 91 ? -12.375 -15.125 -19.609 1 93.62 91 ASP B CA 1
ATOM 2793 C C . ASP B 1 91 ? -11.672 -14.586 -18.375 1 93.62 91 ASP B C 1
ATOM 2795 O O . ASP B 1 91 ? -11.844 -13.414 -18.016 1 93.62 91 ASP B O 1
ATOM 2799 N N . ASN B 1 92 ? -10.875 -15.461 -17.734 1 92.25 92 ASN B N 1
ATOM 2800 C CA . ASN B 1 92 ? -10.195 -15.086 -16.5 1 92.25 92 ASN B CA 1
ATOM 2801 C C . ASN B 1 92 ? -9.273 -13.891 -16.703 1 92.25 92 ASN B C 1
ATOM 2803 O O . ASN B 1 92 ? -9.164 -13.031 -15.836 1 92.25 92 ASN B O 1
ATOM 2807 N N . ASN B 1 93 ? -8.641 -13.828 -17.875 1 89.81 93 ASN B N 1
ATOM 2808 C CA . ASN B 1 93 ? -7.738 -12.719 -18.172 1 89.81 93 ASN B CA 1
ATOM 2809 C C . ASN B 1 93 ? -8.5 -11.406 -18.312 1 89.81 93 ASN B C 1
ATOM 2811 O O . ASN B 1 93 ? -8.07 -10.375 -17.781 1 89.81 93 ASN B O 1
ATOM 2815 N N . ILE B 1 94 ? -9.523 -11.461 -19 1 94.25 94 ILE B N 1
ATOM 2816 C CA . ILE B 1 94 ? -10.352 -10.273 -19.188 1 94.25 94 ILE B CA 1
ATOM 2817 C C . ILE B 1 94 ? -10.938 -9.836 -17.844 1 94.25 94 ILE B C 1
ATOM 2819 O O . ILE B 1 94 ? -10.977 -8.641 -17.531 1 94.25 94 ILE B O 1
ATOM 2823 N N . THR B 1 95 ? -11.367 -10.828 -17.062 1 94.5 95 THR B N 1
ATOM 2824 C CA . THR B 1 95 ? -11.898 -10.516 -15.742 1 94.5 95 THR B CA 1
ATOM 2825 C C . THR B 1 95 ? -10.859 -9.789 -14.898 1 94.5 95 THR B C 1
ATOM 2827 O O . THR B 1 95 ? -11.18 -8.82 -14.203 1 94.5 95 THR B O 1
ATOM 2830 N N . ALA B 1 96 ? -9.633 -10.219 -14.945 1 91.69 96 ALA B N 1
ATOM 2831 C CA . ALA B 1 96 ? -8.547 -9.594 -14.195 1 91.69 96 ALA B CA 1
ATOM 2832 C C . ALA B 1 96 ? -8.336 -8.148 -14.641 1 91.69 96 ALA B C 1
ATOM 2834 O O . ALA B 1 96 ? -8.117 -7.266 -13.805 1 91.69 96 ALA B O 1
ATOM 2835 N N . ILE B 1 97 ? -8.398 -7.898 -15.914 1 91.88 97 ILE B N 1
ATOM 2836 C CA . ILE B 1 97 ? -8.242 -6.559 -16.469 1 91.88 97 ILE B CA 1
ATOM 2837 C C . ILE B 1 97 ? -9.383 -5.668 -15.992 1 91.88 97 ILE B C 1
ATOM 2839 O O . ILE B 1 97 ? -9.164 -4.543 -15.531 1 91.88 97 ILE B O 1
ATOM 2843 N N . VAL B 1 98 ? -10.562 -6.16 -16.109 1 96.31 98 VAL B N 1
ATOM 2844 C CA . VAL B 1 98 ? -11.742 -5.406 -15.695 1 96.31 98 VAL B CA 1
ATOM 2845 C C . VAL B 1 98 ? -11.68 -5.133 -14.195 1 96.31 98 VAL B C 1
ATOM 2847 O O . VAL B 1 98 ? -12.039 -4.039 -13.742 1 96.31 98 VAL B O 1
ATOM 2850 N N . PHE B 1 99 ? -11.234 -6.133 -13.453 1 96 99 PHE B N 1
ATOM 2851 C CA . PHE B 1 99 ? -11.047 -5.996 -12.016 1 96 99 PHE B CA 1
ATOM 2852 C C . PHE B 1 99 ? -10.164 -4.793 -11.695 1 96 99 PHE B C 1
ATOM 2854 O O . PHE B 1 99 ? -10.539 -3.949 -10.875 1 96 99 PHE B O 1
ATOM 2861 N N . ALA B 1 100 ? -9.086 -4.613 -12.359 1 92.88 100 ALA B N 1
ATOM 2862 C CA . ALA B 1 100 ? -8.125 -3.533 -12.133 1 92.88 100 ALA B CA 1
ATOM 2863 C C . ALA B 1 100 ? -8.719 -2.186 -12.539 1 92.88 100 ALA B C 1
ATOM 2865 O O . ALA B 1 100 ? -8.539 -1.186 -11.844 1 92.88 100 ALA B O 1
ATOM 2866 N N . ILE B 1 101 ? -9.367 -2.154 -13.594 1 95.56 101 ILE B N 1
ATOM 2867 C CA . ILE B 1 101 ? -9.984 -0.927 -14.086 1 95.56 101 ILE B CA 1
ATOM 2868 C C . ILE B 1 101 ? -11.047 -0.446 -13.109 1 95.56 101 ILE B C 1
ATOM 2870 O O . ILE B 1 101 ? -11.125 0.746 -12.805 1 95.56 101 ILE B O 1
ATOM 2874 N N . ILE B 1 102 ? -11.805 -1.401 -12.625 1 97.5 102 ILE B N 1
ATOM 2875 C CA . ILE B 1 102 ? -12.859 -1.055 -11.672 1 97.5 102 ILE B CA 1
ATOM 2876 C C . ILE B 1 102 ? -12.234 -0.478 -10.406 1 97.5 102 ILE B C 1
ATOM 2878 O O . ILE B 1 102 ? -12.734 0.504 -9.852 1 97.5 102 ILE B O 1
ATOM 2882 N N . MET B 1 103 ? -11.195 -1.085 -9.961 1 96.25 103 MET B N 1
ATOM 2883 C CA . MET B 1 103 ? -10.523 -0.577 -8.766 1 96.25 103 MET B CA 1
ATOM 2884 C C . MET B 1 103 ? -10.047 0.858 -8.977 1 96.25 103 MET B C 1
ATOM 2886 O O . MET B 1 103 ? -10.219 1.705 -8.094 1 96.25 103 MET B O 1
ATOM 2890 N N . LEU B 1 104 ? -9.523 1.13 -10.156 1 93.12 104 LEU B N 1
ATOM 2891 C CA . LEU B 1 104 ? -9.031 2.465 -10.469 1 93.12 104 LEU B CA 1
ATOM 2892 C C . LEU B 1 104 ? -10.172 3.477 -10.484 1 93.12 104 LEU B C 1
ATOM 2894 O O . LEU B 1 104 ? -10.07 4.543 -9.875 1 93.12 104 LEU B O 1
ATOM 2898 N N . LEU B 1 105 ? -11.203 3.15 -11.062 1 96.12 105 LEU B N 1
ATOM 2899 C CA . LEU B 1 105 ? -12.352 4.039 -11.156 1 96.12 105 LEU B CA 1
ATOM 2900 C C . LEU B 1 105 ? -12.984 4.25 -9.781 1 96.12 105 LEU B C 1
ATOM 2902 O O . LEU B 1 105 ? -13.398 5.363 -9.453 1 96.12 105 LEU B O 1
ATOM 2906 N N . ALA B 1 106 ? -13.047 3.199 -9.055 1 97.12 106 ALA B N 1
ATOM 2907 C CA . ALA B 1 106 ? -13.641 3.283 -7.719 1 97.12 106 ALA B CA 1
ATOM 2908 C C . ALA B 1 106 ? -12.828 4.219 -6.824 1 97.12 106 ALA B C 1
ATOM 2910 O O . ALA B 1 106 ? -13.398 4.973 -6.031 1 97.12 106 ALA B O 1
ATOM 2911 N N . SER B 1 107 ? -11.562 4.145 -6.926 1 93.94 107 SER B N 1
ATOM 2912 C CA . SER B 1 107 ? -10.719 5.027 -6.129 1 93.94 107 SER B CA 1
ATOM 2913 C C . SER B 1 107 ? -10.953 6.492 -6.488 1 93.94 107 SER B C 1
ATOM 2915 O O . SER B 1 107 ? -11.031 7.348 -5.605 1 93.94 107 SER B O 1
ATOM 2917 N N . ILE B 1 108 ? -11.07 6.793 -7.723 1 91.94 108 ILE B N 1
ATOM 2918 C CA . ILE B 1 108 ? -11.32 8.156 -8.18 1 91.94 108 ILE B CA 1
ATOM 2919 C C . ILE B 1 108 ? -12.688 8.625 -7.676 1 91.94 108 ILE B C 1
ATOM 2921 O O . ILE B 1 108 ? -12.812 9.734 -7.156 1 91.94 108 ILE B O 1
ATOM 2925 N N . PHE B 1 109 ? -13.586 7.723 -7.758 1 94.75 109 PHE B N 1
ATOM 2926 C CA . PHE B 1 109 ? -14.922 8.062 -7.273 1 94.75 109 PHE B CA 1
ATOM 2927 C C . PHE B 1 109 ? -14.914 8.297 -5.77 1 94.75 109 PHE B C 1
ATOM 2929 O O . PHE B 1 109 ? -15.594 9.195 -5.273 1 94.75 109 PHE B O 1
ATOM 2936 N N . ALA B 1 110 ? -14.195 7.527 -5.094 1 93.44 110 ALA B N 1
ATOM 2937 C CA . ALA B 1 110 ? -14.086 7.684 -3.645 1 93.44 110 ALA B CA 1
ATOM 2938 C C . ALA B 1 110 ? -13.477 9.039 -3.283 1 93.44 110 ALA B C 1
ATOM 2940 O O . ALA B 1 110 ? -13.969 9.719 -2.377 1 93.44 110 ALA B O 1
ATOM 2941 N N . SER B 1 111 ? -12.516 9.406 -3.977 1 88.94 111 SER B N 1
ATOM 2942 C CA . SER B 1 111 ? -11.812 10.656 -3.697 1 88.94 111 SER B CA 1
ATOM 2943 C C . SER B 1 111 ? -12.719 11.859 -3.939 1 88.94 111 SER B C 1
ATOM 2945 O O . SER B 1 111 ? -12.625 12.867 -3.232 1 88.94 111 SER B O 1
ATOM 2947 N N . CYS B 1 112 ? -13.578 11.719 -4.863 1 89.25 112 CYS B N 1
ATOM 2948 C CA . CYS B 1 112 ? -14.484 12.812 -5.199 1 89.25 112 CYS B CA 1
ATOM 2949 C C . CYS B 1 112 ? -15.633 12.898 -4.211 1 89.25 112 CYS B C 1
ATOM 2951 O O . CYS B 1 112 ? -16.281 13.945 -4.078 1 89.25 112 CYS B O 1
ATOM 2953 N N . THR B 1 113 ? -15.867 11.844 -3.49 1 93.31 113 THR B N 1
ATOM 2954 C CA . THR B 1 113 ? -17.062 11.828 -2.646 1 93.31 113 THR B CA 1
ATOM 2955 C C . THR B 1 113 ? -16.672 11.797 -1.169 1 93.31 113 THR B C 1
ATOM 2957 O O . THR B 1 113 ? -17.516 12 -0.297 1 93.31 113 THR B O 1
ATOM 2960 N N . ILE B 1 114 ? -15.453 11.586 -0.915 1 92.31 114 ILE B N 1
ATOM 2961 C CA . ILE B 1 114 ? -14.984 11.352 0.447 1 92.31 114 ILE B CA 1
ATOM 2962 C C . ILE B 1 114 ? -15.242 12.586 1.303 1 92.31 114 ILE B C 1
ATOM 2964 O O . ILE B 1 114 ? -15.531 12.477 2.496 1 92.31 114 ILE B O 1
ATOM 2968 N N . ASP B 1 115 ? -15.172 13.82 0.784 1 89.5 115 ASP B N 1
ATOM 2969 C CA . ASP B 1 115 ? -15.391 15.031 1.562 1 89.5 115 ASP B CA 1
ATOM 2970 C C . ASP B 1 115 ? -16.875 15.383 1.634 1 89.5 115 ASP B C 1
ATOM 2972 O O . ASP B 1 115 ? -17.281 16.234 2.42 1 89.5 115 ASP B O 1
ATOM 2976 N N . LYS B 1 116 ? -17.641 14.758 0.851 1 91.81 116 LYS B N 1
ATOM 2977 C CA . LYS B 1 116 ? -19.094 14.969 0.905 1 91.81 116 LYS B CA 1
ATOM 2978 C C . LYS B 1 116 ? -19.75 14 1.887 1 91.81 116 LYS B C 1
ATOM 2980 O O . LYS B 1 116 ? -20.5 14.422 2.768 1 91.81 116 LYS B O 1
ATOM 2985 N N . PHE B 1 117 ? -19.375 12.719 1.777 1 95.12 117 PHE B N 1
ATOM 2986 C CA . PHE B 1 117 ? -20.062 11.695 2.561 1 95.12 117 PHE B CA 1
ATOM 2987 C C . PHE B 1 117 ? -19.344 11.438 3.873 1 95.12 117 PHE B C 1
ATOM 2989 O O . PHE B 1 117 ? -19.938 10.992 4.848 1 95.12 117 PHE B O 1
ATOM 2996 N N . GLY B 1 118 ? -18.094 11.711 3.875 1 95.25 118 GLY B N 1
ATOM 2997 C CA . GLY B 1 118 ? -17.297 11.43 5.059 1 95.25 118 GLY B CA 1
ATOM 2998 C C . GLY B 1 118 ? -16.562 10.102 4.98 1 95.25 118 GLY B C 1
ATOM 2999 O O . GLY B 1 118 ? -16.969 9.203 4.242 1 95.25 118 GLY B O 1
ATOM 3000 N N . ARG B 1 119 ? -15.555 10.031 5.73 1 95.81 119 ARG B N 1
ATOM 3001 C CA . ARG B 1 119 ? -14.719 8.836 5.742 1 95.81 119 ARG B CA 1
ATOM 3002 C C . ARG B 1 119 ? -15.453 7.664 6.387 1 95.81 119 ARG B C 1
ATOM 3004 O O . ARG B 1 119 ? -15.414 6.543 5.867 1 95.81 119 ARG B O 1
ATOM 3011 N N . LYS B 1 120 ? -16.188 7.922 7.426 1 96.62 120 LYS B N 1
ATOM 3012 C CA . LYS B 1 120 ? -16.844 6.875 8.203 1 96.62 120 LYS B CA 1
ATOM 3013 C C . LYS B 1 120 ? -17.906 6.164 7.367 1 96.62 120 LYS B C 1
ATOM 3015 O O . LYS B 1 120 ? -17.922 4.934 7.289 1 96.62 120 LYS B O 1
ATOM 3020 N N . ILE B 1 121 ? -18.75 6.875 6.754 1 97.19 121 ILE B N 1
ATOM 3021 C CA . ILE B 1 121 ? -19.844 6.32 5.973 1 97.19 121 ILE B CA 1
ATOM 3022 C C . ILE B 1 121 ? -19.297 5.516 4.801 1 97.19 121 ILE B C 1
ATOM 3024 O O . ILE B 1 121 ? -19.766 4.406 4.527 1 97.19 121 ILE B O 1
ATOM 3028 N N . ILE B 1 122 ? -18.312 6.07 4.121 1 98 122 ILE B N 1
ATOM 3029 C CA . ILE B 1 122 ? -17.734 5.387 2.967 1 98 122 ILE B CA 1
ATOM 3030 C C . ILE B 1 122 ? -17.094 4.07 3.408 1 98 122 ILE B C 1
ATOM 3032 O O . ILE B 1 122 ? -17.266 3.045 2.742 1 98 122 ILE B O 1
ATOM 3036 N N . LEU B 1 123 ? -16.422 4.09 4.574 1 98.44 123 LEU B N 1
ATOM 3037 C CA . LEU B 1 123 ? -15.797 2.883 5.09 1 98.44 123 LEU B CA 1
ATOM 3038 C C . LEU B 1 123 ? -16.844 1.822 5.426 1 98.44 123 LEU B C 1
ATOM 3040 O O . LEU B 1 123 ? -16.672 0.647 5.098 1 98.44 123 LEU B O 1
ATOM 3044 N N . VAL B 1 124 ? -17.922 2.215 6.086 1 98.62 124 VAL B N 1
ATOM 3045 C CA . VAL B 1 124 ? -18.953 1.277 6.492 1 98.62 124 VAL B CA 1
ATOM 3046 C C . VAL B 1 124 ? -19.609 0.667 5.254 1 98.62 124 VAL B C 1
ATOM 3048 O O . VAL B 1 124 ? -19.75 -0.555 5.152 1 98.62 124 VAL B O 1
ATOM 3051 N N . VAL B 1 125 ? -19.969 1.477 4.305 1 98.44 125 VAL B N 1
ATOM 3052 C CA . VAL B 1 125 ? -20.656 1.018 3.098 1 98.44 125 VAL B CA 1
ATOM 3053 C C . VAL B 1 125 ? -19.734 0.102 2.297 1 98.44 125 VAL B C 1
ATOM 3055 O O . VAL B 1 125 ? -20.141 -0.969 1.848 1 98.44 125 VAL B O 1
ATOM 3058 N N . SER B 1 126 ? -18.5 0.543 2.09 1 98.75 126 SER B N 1
ATOM 3059 C CA . SER B 1 126 ? -17.5 -0.235 1.355 1 98.75 126 SER B CA 1
ATOM 3060 C C . SER B 1 126 ? -17.297 -1.604 1.993 1 98.75 126 SER B C 1
ATOM 3062 O O . SER B 1 126 ? -17.281 -2.623 1.3 1 98.75 126 SER B O 1
ATOM 3064 N N . SER B 1 127 ? -17.156 -1.66 3.332 1 98.81 127 SER B N 1
ATOM 3065 C CA . SER B 1 127 ? -16.906 -2.91 4.039 1 98.81 127 SER B CA 1
ATOM 3066 C C . SER B 1 127 ? -18.125 -3.834 3.988 1 98.81 127 SER B C 1
ATOM 3068 O O . SER B 1 127 ? -17.984 -5.043 3.801 1 98.81 127 SER B O 1
ATOM 3070 N N . LEU B 1 128 ? -19.297 -3.264 4.133 1 98.81 128 LEU B N 1
ATOM 3071 C CA . LEU B 1 128 ? -20.516 -4.062 4.066 1 98.81 128 LEU B CA 1
ATOM 3072 C C . LEU B 1 128 ? -20.688 -4.68 2.686 1 98.81 128 LEU B C 1
ATOM 3074 O O . LEU B 1 128 ? -20.938 -5.883 2.566 1 98.81 128 LEU B O 1
ATOM 3078 N N . LEU B 1 129 ? -20.531 -3.828 1.688 1 98.88 129 LEU B N 1
ATOM 3079 C CA . LEU B 1 129 ? -20.703 -4.316 0.325 1 98.88 129 LEU B CA 1
ATOM 3080 C C . LEU B 1 129 ? -19.656 -5.363 -0.013 1 98.88 129 LEU B C 1
ATOM 3082 O O . LEU B 1 129 ? -19.953 -6.363 -0.668 1 98.88 129 LEU B O 1
ATOM 3086 N N . SER B 1 130 ? -18.422 -5.18 0.426 1 98.88 130 SER B N 1
ATOM 3087 C CA . SER B 1 130 ? -17.391 -6.188 0.241 1 98.88 130 SER B CA 1
ATOM 3088 C C . SER B 1 130 ? -17.75 -7.492 0.941 1 98.88 130 SER B C 1
ATOM 3090 O O . SER B 1 130 ? -17.547 -8.57 0.386 1 98.88 130 SER B O 1
ATOM 3092 N N . GLY B 1 131 ? -18.297 -7.316 2.176 1 98.88 131 GLY B N 1
ATOM 3093 C CA . GLY B 1 131 ? -18.719 -8.492 2.912 1 98.88 131 GLY B CA 1
ATOM 3094 C C . GLY B 1 131 ? -19.781 -9.297 2.188 1 98.88 131 GLY B C 1
ATOM 3095 O O . GLY B 1 131 ? -19.703 -10.531 2.123 1 98.88 131 GLY B O 1
ATOM 3096 N N . PHE B 1 132 ? -20.719 -8.617 1.618 1 98.94 132 PHE B N 1
ATOM 3097 C CA . PHE B 1 132 ? -21.797 -9.305 0.909 1 98.94 132 PHE B CA 1
ATOM 3098 C C . PHE B 1 132 ? -21.266 -9.992 -0.341 1 98.94 132 PHE B C 1
ATOM 3100 O O . PHE B 1 132 ? -21.719 -11.078 -0.7 1 98.94 132 PHE B O 1
ATOM 3107 N N . CYS B 1 133 ? -20.359 -9.383 -1.063 1 98.88 133 CYS B N 1
ATOM 3108 C CA . CYS B 1 133 ? -19.75 -10.008 -2.23 1 98.88 133 CYS B CA 1
ATOM 3109 C C . CYS B 1 133 ? -18.984 -11.273 -1.837 1 98.88 133 CYS B C 1
ATOM 3111 O O . CYS B 1 133 ? -19.094 -12.297 -2.506 1 98.88 133 CYS B O 1
ATOM 3113 N N . LEU B 1 134 ? -18.234 -11.18 -0.721 1 98.88 134 LEU B N 1
ATOM 3114 C CA . LEU B 1 134 ? -17.469 -12.328 -0.252 1 98.88 134 LEU B CA 1
ATOM 3115 C C . LEU B 1 134 ? -18.391 -13.438 0.238 1 98.88 134 LEU B C 1
ATOM 3117 O O . LEU B 1 134 ? -18.094 -14.625 0.069 1 98.88 134 LEU B O 1
ATOM 3121 N N . LEU B 1 135 ? -19.484 -13.016 0.853 1 98.88 135 LEU B N 1
ATOM 3122 C CA . LEU B 1 135 ? -20.469 -14 1.275 1 98.88 135 LEU B CA 1
ATOM 3123 C C . LEU B 1 135 ? -21.047 -14.75 0.075 1 98.88 135 LEU B C 1
ATOM 3125 O O . LEU B 1 135 ? -21.188 -15.969 0.114 1 98.88 135 LEU B O 1
ATOM 3129 N N . ALA B 1 136 ? -21.359 -14.008 -0.983 1 98.75 136 ALA B N 1
ATOM 3130 C CA . ALA B 1 136 ? -21.875 -14.633 -2.199 1 98.75 136 ALA B CA 1
ATOM 3131 C C . ALA B 1 136 ? -20.875 -15.633 -2.77 1 98.75 136 ALA B C 1
ATOM 3133 O O . ALA B 1 136 ? -21.25 -16.734 -3.188 1 98.75 136 ALA B O 1
ATOM 3134 N N . LEU B 1 137 ? -19.625 -15.297 -2.779 1 98.12 137 LEU B N 1
ATOM 3135 C CA . LEU B 1 137 ? -18.594 -16.188 -3.268 1 98.12 137 LEU B CA 1
ATOM 3136 C C . LEU B 1 137 ? -18.484 -17.438 -2.391 1 98.12 137 LEU B C 1
ATOM 3138 O O . LEU B 1 137 ? -18.344 -18.547 -2.9 1 98.12 137 LEU B O 1
ATOM 3142 N N . SER B 1 138 ? -18.5 -17.172 -1.038 1 98.38 138 SER B N 1
ATOM 3143 C CA . SER B 1 138 ? -18.406 -18.266 -0.085 1 98.38 138 SER B CA 1
ATOM 3144 C C . SER B 1 138 ? -19.562 -19.25 -0.272 1 98.38 138 SER B C 1
ATOM 3146 O O . SER B 1 138 ? -19.344 -20.469 -0.293 1 98.38 138 SER B O 1
ATOM 3148 N N . VAL B 1 139 ? -20.719 -18.797 -0.396 1 98.44 139 VAL B N 1
ATOM 3149 C CA . VAL B 1 139 ? -21.906 -19.641 -0.56 1 98.44 139 VAL B CA 1
ATOM 3150 C C . VAL B 1 139 ? -21.812 -20.391 -1.887 1 98.44 139 VAL B C 1
ATOM 3152 O O . VAL B 1 139 ? -22.156 -21.578 -1.958 1 98.44 139 VAL B O 1
ATOM 3155 N N . TYR B 1 140 ? -21.391 -19.719 -2.965 1 98.38 140 TYR B N 1
ATOM 3156 C CA . TYR B 1 140 ? -21.234 -20.359 -4.27 1 98.38 140 TYR B CA 1
ATOM 3157 C C . TYR B 1 140 ? -20.297 -21.562 -4.18 1 98.38 140 TYR B C 1
ATOM 3159 O O . TYR B 1 140 ? -20.641 -22.656 -4.617 1 98.38 140 TYR B O 1
ATOM 3167 N N . PHE B 1 141 ? -19.172 -21.375 -3.617 1 98.06 141 PHE B N 1
ATOM 3168 C CA . PHE B 1 141 ? -18.188 -22.438 -3.52 1 98.06 141 PHE B CA 1
ATOM 3169 C C . PHE B 1 141 ? -18.672 -23.547 -2.596 1 98.06 141 PHE B C 1
ATOM 3171 O O . PHE B 1 141 ? -18.359 -24.719 -2.811 1 98.06 141 PHE B O 1
ATOM 3178 N N . HIS B 1 142 ? -19.422 -23.109 -1.542 1 97.94 142 HIS B N 1
ATOM 3179 C CA . HIS B 1 142 ? -19.969 -24.109 -0.632 1 97.94 142 HIS B CA 1
ATOM 3180 C C . HIS B 1 142 ? -20.984 -25 -1.343 1 97.94 142 HIS B C 1
ATOM 3182 O O . HIS B 1 142 ? -20.953 -26.219 -1.181 1 97.94 142 HIS B O 1
ATOM 3188 N N . LEU B 1 143 ? -21.812 -24.422 -2.148 1 97.75 143 LEU B N 1
ATOM 3189 C CA . LEU B 1 143 ? -22.781 -25.188 -2.922 1 97.75 143 LEU B CA 1
ATOM 3190 C C . LEU B 1 143 ? -22.094 -26.094 -3.924 1 97.75 143 LEU B C 1
ATOM 3192 O O . LEU B 1 143 ? -22.5 -27.25 -4.109 1 97.75 143 LEU B O 1
ATOM 3196 N N . GLN B 1 144 ? -21.125 -25.547 -4.535 1 96 144 GLN B N 1
ATOM 3197 C CA . GLN B 1 144 ? -20.328 -26.359 -5.457 1 96 144 GLN B CA 1
ATOM 3198 C C . GLN B 1 144 ? -19.719 -27.562 -4.746 1 96 144 GLN B C 1
ATOM 3200 O O . GLN B 1 144 ? -19.719 -28.672 -5.277 1 96 144 GLN B O 1
ATOM 3205 N N . ALA B 1 145 ? -19.266 -27.359 -3.582 1 95.69 145 ALA B N 1
ATOM 3206 C CA . ALA B 1 145 ? -18.562 -28.391 -2.816 1 95.69 145 ALA B CA 1
ATOM 3207 C C . ALA B 1 145 ? -19.5 -29.516 -2.391 1 95.69 145 ALA B C 1
ATOM 3209 O O . ALA B 1 145 ? -19.109 -30.672 -2.285 1 95.69 145 ALA B O 1
ATOM 3210 N N . ILE B 1 146 ? -20.719 -29.219 -2.184 1 96.25 146 ILE B N 1
ATOM 3211 C CA . ILE B 1 146 ? -21.656 -30.234 -1.705 1 96.25 146 ILE B CA 1
ATOM 3212 C C . ILE B 1 146 ? -22.375 -30.875 -2.891 1 96.25 146 ILE B C 1
ATOM 3214 O O . ILE B 1 146 ? -23.328 -31.641 -2.707 1 96.25 146 ILE B O 1
ATOM 3218 N N . GLY B 1 147 ? -22.078 -30.469 -4.121 1 94.44 147 GLY B N 1
ATOM 3219 C CA . GLY B 1 147 ? -22.547 -31.172 -5.305 1 94.44 147 GLY B CA 1
ATOM 3220 C C . GLY B 1 147 ? -23.75 -30.516 -5.949 1 94.44 147 GLY B C 1
ATOM 3221 O O . GLY B 1 147 ? -24.359 -31.078 -6.859 1 94.44 147 GLY B O 1
ATOM 3222 N N . PHE B 1 148 ? -24.109 -29.312 -5.402 1 94 148 PHE B N 1
ATOM 3223 C CA . PHE B 1 148 ? -25.203 -28.594 -6.051 1 94 148 PHE B CA 1
ATOM 3224 C C . PHE B 1 148 ? -24.781 -28.109 -7.438 1 94 148 PHE B C 1
ATOM 3226 O O . PHE B 1 148 ? -23.641 -27.703 -7.641 1 94 148 PHE B O 1
ATOM 3233 N N . ASP B 1 149 ? -25.656 -28.281 -8.398 1 93.56 149 ASP B N 1
ATOM 3234 C CA . ASP B 1 149 ? -25.359 -27.797 -9.742 1 93.56 149 ASP B CA 1
ATOM 3235 C C . ASP B 1 149 ? -25.391 -26.266 -9.797 1 93.56 149 ASP B C 1
ATOM 3237 O O . ASP B 1 149 ? -26.453 -25.672 -9.812 1 93.56 149 ASP B O 1
ATOM 3241 N N . VAL B 1 150 ? -24.219 -25.641 -9.883 1 92.56 150 VAL B N 1
ATOM 3242 C CA . VAL B 1 150 ? -24.109 -24.188 -9.875 1 92.56 150 VAL B CA 1
ATOM 3243 C C . VAL B 1 150 ? -23.875 -23.672 -11.289 1 92.56 150 VAL B C 1
ATOM 3245 O O . VAL B 1 150 ? -23.516 -22.516 -11.492 1 92.56 150 VAL B O 1
ATOM 3248 N N . SER B 1 151 ? -24.109 -24.516 -12.289 1 90.56 151 SER B N 1
ATOM 3249 C CA . SER B 1 151 ? -23.844 -24.141 -13.68 1 90.56 151 SER B CA 1
ATOM 3250 C C . SER B 1 151 ? -24.703 -22.969 -14.109 1 90.56 151 SER B C 1
ATOM 3252 O O . SER B 1 151 ? -24.234 -22.062 -14.805 1 90.56 151 SER B O 1
ATOM 3254 N N . ALA B 1 152 ? -25.906 -22.906 -13.641 1 91.62 152 ALA B N 1
ATOM 3255 C CA . ALA B 1 152 ? -26.859 -21.859 -14.039 1 91.62 152 ALA B CA 1
ATOM 3256 C C . ALA B 1 152 ? -26.469 -20.516 -13.422 1 91.62 152 ALA B C 1
ATOM 3258 O O . ALA B 1 152 ? -26.875 -19.469 -13.93 1 91.62 152 ALA B O 1
ATOM 3259 N N . VAL B 1 153 ? -25.734 -20.578 -12.344 1 93.75 153 VAL B N 1
ATOM 3260 C CA . VAL B 1 153 ? -25.391 -19.328 -11.648 1 93.75 153 VAL B CA 1
ATOM 3261 C C . VAL B 1 153 ? -23.891 -19.109 -11.664 1 93.75 153 VAL B C 1
ATOM 3263 O O . VAL B 1 153 ? -23.328 -18.453 -10.789 1 93.75 153 VAL B O 1
ATOM 3266 N N . SER B 1 154 ? -23.25 -19.656 -12.656 1 93.81 154 SER B N 1
ATOM 3267 C CA . SER B 1 154 ? -21.797 -19.578 -12.742 1 93.81 154 SER B CA 1
ATOM 3268 C C . SER B 1 154 ? -21.328 -18.156 -12.953 1 93.81 154 SER B C 1
ATOM 3270 O O . SER B 1 154 ? -20.141 -17.859 -12.828 1 93.81 154 SER B O 1
ATOM 3272 N N . TRP B 1 155 ? -22.297 -17.188 -13.18 1 94.62 155 TRP B N 1
ATOM 3273 C CA . TRP B 1 155 ? -21.953 -15.781 -13.328 1 94.62 155 TRP B CA 1
ATOM 3274 C C . TRP B 1 155 ? -21.766 -15.117 -11.969 1 94.62 155 TRP B C 1
ATOM 3276 O O . TRP B 1 155 ? -21.172 -14.047 -11.867 1 94.62 155 TRP B O 1
ATOM 3286 N N . VAL B 1 156 ? -22.172 -15.727 -10.93 1 96.75 156 VAL B N 1
ATOM 3287 C CA . VAL B 1 156 ? -22.188 -15.141 -9.594 1 96.75 156 VAL B CA 1
ATOM 3288 C C . VAL B 1 156 ? -20.75 -14.883 -9.125 1 96.75 156 VAL B C 1
ATOM 3290 O O . VAL B 1 156 ? -20.438 -13.797 -8.633 1 96.75 156 VAL B O 1
ATOM 3293 N N . PRO B 1 157 ? -19.812 -15.82 -9.266 1 97.38 157 PRO B N 1
ATOM 3294 C CA . PRO B 1 157 ? -18.438 -15.547 -8.812 1 97.38 157 PRO B CA 1
ATOM 3295 C C . PRO B 1 157 ? -17.797 -14.375 -9.555 1 97.38 157 PRO B C 1
ATOM 3297 O O . PRO B 1 157 ? -17.125 -13.539 -8.938 1 97.38 157 PRO B O 1
ATOM 3300 N N . ILE B 1 158 ? -18.047 -14.305 -10.82 1 97.56 158 ILE B N 1
ATOM 3301 C CA . ILE B 1 158 ? -17.484 -13.211 -11.609 1 97.56 158 ILE B CA 1
ATOM 3302 C C . ILE B 1 158 ? -18.078 -11.883 -11.156 1 97.56 158 ILE B C 1
ATOM 3304 O O . ILE B 1 158 ? -17.344 -10.922 -10.922 1 97.56 158 ILE B O 1
ATOM 3308 N N . ALA B 1 159 ? -19.344 -11.859 -11.047 1 97.94 159 ALA B N 1
ATOM 3309 C CA . ALA B 1 159 ? -20.016 -10.648 -10.594 1 97.94 159 ALA B CA 1
ATOM 3310 C C . ALA B 1 159 ? -19.562 -10.25 -9.188 1 97.94 159 ALA B C 1
ATOM 3312 O O . ALA B 1 159 ? -19.312 -9.078 -8.914 1 97.94 159 ALA B O 1
ATOM 3313 N N . SER B 1 160 ? -19.438 -11.234 -8.312 1 98.56 160 SER B N 1
ATOM 3314 C CA . SER B 1 160 ? -19.031 -10.984 -6.93 1 98.56 160 SER B CA 1
ATOM 3315 C C . SER B 1 160 ? -17.625 -10.391 -6.871 1 98.56 160 SER B C 1
ATOM 3317 O O . SER B 1 160 ? -17.375 -9.43 -6.148 1 98.56 160 SER B O 1
ATOM 3319 N N . VAL B 1 161 ? -16.75 -10.969 -7.664 1 98.25 161 VAL B N 1
ATOM 3320 C CA . VAL B 1 161 ? -15.367 -10.523 -7.676 1 98.25 161 VAL B CA 1
ATOM 3321 C C . VAL B 1 161 ? -15.281 -9.102 -8.227 1 98.25 161 VAL B C 1
ATOM 3323 O O . VAL B 1 161 ? -14.578 -8.258 -7.672 1 98.25 161 VAL B O 1
ATOM 3326 N N . LEU B 1 162 ? -16.031 -8.789 -9.273 1 98.44 162 LEU B N 1
ATOM 3327 C CA . LEU B 1 162 ? -15.969 -7.48 -9.914 1 98.44 162 LEU B CA 1
ATOM 3328 C C . LEU B 1 162 ? -16.625 -6.414 -9.047 1 98.44 162 LEU B C 1
ATOM 3330 O O . LEU B 1 162 ? -16.109 -5.305 -8.914 1 98.44 162 LEU B O 1
ATOM 3334 N N . VAL B 1 163 ? -17.719 -6.699 -8.438 1 98.81 163 VAL B N 1
ATOM 3335 C CA . VAL B 1 163 ? -18.375 -5.75 -7.535 1 98.81 163 VAL B CA 1
ATOM 3336 C C . VAL B 1 163 ? -17.516 -5.566 -6.281 1 98.81 163 VAL B C 1
ATOM 3338 O O . VAL B 1 163 ?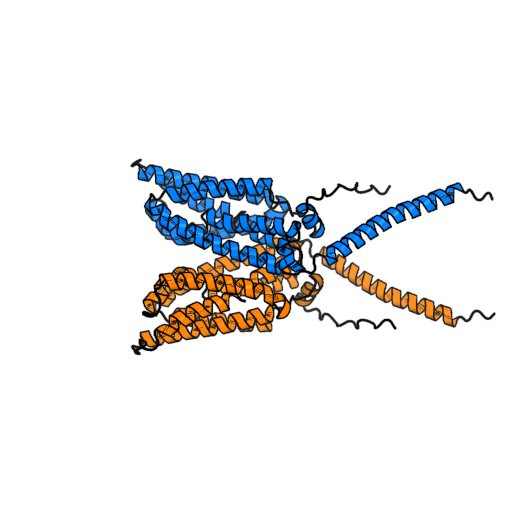 -17.438 -4.461 -5.738 1 98.81 163 VAL B O 1
ATOM 3341 N N . TYR B 1 164 ? -16.906 -6.652 -5.816 1 98.81 164 TYR B N 1
ATOM 3342 C CA . TYR B 1 164 ? -15.977 -6.562 -4.699 1 98.81 164 TYR B CA 1
ATOM 3343 C C . TYR B 1 164 ? -14.867 -5.566 -4.992 1 98.81 164 TYR B C 1
ATOM 3345 O O . TYR B 1 164 ? -14.508 -4.758 -4.137 1 98.81 164 TYR B O 1
ATOM 3353 N N . ALA B 1 165 ? -14.352 -5.617 -6.203 1 98.38 165 ALA B N 1
ATOM 3354 C CA . ALA B 1 165 ? -13.266 -4.719 -6.594 1 98.38 165 ALA B CA 1
ATOM 3355 C C . ALA B 1 165 ? -13.672 -3.26 -6.398 1 98.38 165 ALA B C 1
ATOM 3357 O O . ALA B 1 165 ? -12.93 -2.479 -5.797 1 98.38 165 ALA B O 1
ATOM 3358 N N . GLY B 1 166 ? -14.797 -2.922 -6.832 1 98.62 166 GLY B N 1
ATOM 3359 C CA . GLY B 1 166 ? -15.289 -1.559 -6.707 1 98.62 166 GLY B CA 1
ATOM 3360 C C . GLY B 1 166 ? -15.664 -1.185 -5.285 1 98.62 166 GLY B C 1
ATOM 3361 O O . GLY B 1 166 ? -15.297 -0.111 -4.805 1 98.62 166 GLY B O 1
ATOM 3362 N N . ALA B 1 167 ? -16.359 -2.096 -4.668 1 98.75 167 ALA B N 1
ATOM 3363 C CA . ALA B 1 167 ? -16.812 -1.854 -3.303 1 98.75 167 ALA B CA 1
ATOM 3364 C C . ALA B 1 167 ? -15.641 -1.682 -2.354 1 98.75 167 ALA B C 1
ATOM 3366 O O . ALA B 1 167 ? -15.609 -0.749 -1.547 1 98.75 167 ALA B O 1
ATOM 3367 N N . PHE B 1 168 ? -14.719 -2.539 -2.496 1 98.56 168 PHE B N 1
ATOM 3368 C CA . PHE B 1 168 ? -13.547 -2.525 -1.625 1 98.56 168 PHE B CA 1
ATOM 3369 C C . PHE B 1 168 ? -12.727 -1.256 -1.834 1 98.56 168 PHE B C 1
ATOM 3371 O O . PHE B 1 168 ? -12.422 -0.545 -0.875 1 98.56 168 PHE B O 1
ATOM 3378 N N . LYS B 1 169 ? -12.422 -0.927 -3.107 1 98 169 LYS B N 1
ATOM 3379 C CA . LYS B 1 169 ? -11.5 0.176 -3.373 1 98 169 LYS B CA 1
ATOM 3380 C C . LYS B 1 169 ? -12.164 1.522 -3.102 1 98 169 LYS B C 1
ATOM 3382 O O . LYS B 1 169 ? -11.492 2.498 -2.768 1 98 169 LYS B O 1
ATOM 3387 N N . TYR B 1 170 ? -13.477 1.612 -3.178 1 97.56 170 TYR B N 1
ATOM 3388 C CA . TYR B 1 170 ? -14.227 2.836 -2.92 1 97.56 170 TYR B CA 1
ATOM 3389 C C . TYR B 1 170 ? -14.039 3.293 -1.477 1 97.56 170 TYR B C 1
ATOM 3391 O O . TYR B 1 170 ? -14.109 4.488 -1.185 1 97.56 170 TYR B O 1
ATOM 3399 N N . GLY B 1 171 ? -13.781 2.34 -0.625 1 97.75 171 GLY B N 1
ATOM 3400 C CA . GLY B 1 171 ? -13.68 2.68 0.785 1 97.75 171 GLY B CA 1
ATOM 3401 C C . GLY B 1 171 ? -12.5 2.014 1.476 1 97.75 171 GLY B C 1
ATOM 3402 O O . GLY B 1 171 ? -11.422 2.602 1.58 1 97.75 171 GLY B O 1
ATOM 3403 N N . LEU B 1 172 ? -12.672 0.798 1.815 1 97.56 172 LEU B N 1
ATOM 3404 C CA . LEU B 1 172 ? -11.695 0.059 2.611 1 97.56 172 LEU B CA 1
ATOM 3405 C C . LEU B 1 172 ? -10.336 0.044 1.928 1 97.56 172 LEU B C 1
ATOM 3407 O O . LEU B 1 172 ? -9.297 -0.04 2.596 1 97.56 172 LEU B O 1
ATOM 3411 N N . GLY B 1 173 ? -10.336 0.208 0.675 1 96.62 173 GLY B N 1
ATOM 3412 C CA . GLY B 1 173 ? -9.086 0.151 -0.068 1 96.62 173 GLY B CA 1
ATOM 3413 C C . GLY B 1 173 ? -8.398 1.498 -0.181 1 96.62 173 GLY B C 1
ATOM 3414 O O . GLY B 1 173 ? -7.195 1.567 -0.46 1 96.62 173 GLY B O 1
ATOM 3415 N N . LEU B 1 174 ? -9.109 2.588 0.034 1 95.81 174 LEU B N 1
ATOM 3416 C CA . LEU B 1 174 ? -8.523 3.902 -0.193 1 95.81 174 LEU B CA 1
ATOM 3417 C C . LEU B 1 174 ? -8.57 4.746 1.074 1 95.81 174 LEU B C 1
ATOM 3419 O O . LEU B 1 174 ? -7.586 5.391 1.438 1 95.81 174 LEU B O 1
ATOM 3423 N N . VAL B 1 175 ? -9.609 4.676 1.809 1 95.75 175 VAL B N 1
ATOM 3424 C CA . VAL B 1 175 ? -9.898 5.617 2.885 1 95.75 175 VAL B CA 1
ATOM 3425 C C . VAL B 1 175 ? -8.867 5.457 4 1 95.75 175 VAL B C 1
ATOM 3427 O O . VAL B 1 175 ? -8.453 6.441 4.621 1 95.75 175 VAL B O 1
ATOM 3430 N N . PRO B 1 176 ? -8.359 4.285 4.227 1 96.06 176 PRO B N 1
ATOM 3431 C CA . PRO B 1 176 ? -7.402 4.125 5.328 1 96.06 176 PRO B CA 1
ATOM 3432 C C . PRO B 1 176 ? -6.117 4.918 5.113 1 96.06 176 PRO B C 1
ATOM 3434 O O . PRO B 1 176 ? -5.555 5.461 6.066 1 96.06 176 PRO B O 1
ATOM 3437 N N . ILE B 1 177 ? -5.688 5.043 3.912 1 92.69 177 ILE B N 1
ATOM 3438 C CA . ILE B 1 177 ? -4.457 5.793 3.699 1 92.69 177 ILE B CA 1
ATOM 3439 C C . ILE B 1 177 ? -4.711 7.281 3.941 1 92.69 177 ILE B C 1
ATOM 3441 O O . ILE B 1 177 ? -3.846 7.988 4.461 1 92.69 177 ILE B O 1
ATOM 3445 N N . VAL B 1 178 ? -5.863 7.742 3.711 1 92.06 178 VAL B N 1
ATOM 3446 C CA . VAL B 1 178 ? -6.227 9.141 3.93 1 92.06 178 VAL B CA 1
ATOM 3447 C C . VAL B 1 178 ? -6.387 9.398 5.426 1 92.06 178 VAL B C 1
ATOM 3449 O O . VAL B 1 178 ? -5.82 10.359 5.961 1 92.06 178 VAL B O 1
ATOM 3452 N N . ILE B 1 179 ? -7.109 8.5 6.09 1 93.88 179 ILE B N 1
ATOM 3453 C CA . ILE B 1 179 ? -7.383 8.695 7.512 1 93.88 179 ILE B CA 1
ATOM 3454 C C . ILE B 1 179 ? -6.078 8.617 8.305 1 93.88 179 ILE B C 1
ATOM 3456 O O . ILE B 1 179 ? -5.867 9.391 9.242 1 93.88 179 ILE B O 1
ATOM 3460 N N . THR B 1 180 ? -5.223 7.75 7.934 1 93.06 180 THR B N 1
ATOM 3461 C CA . THR B 1 180 ? -3.953 7.598 8.633 1 93.06 180 THR B CA 1
ATOM 3462 C C . THR B 1 180 ? -3.143 8.891 8.586 1 93.06 180 THR B C 1
ATOM 3464 O O . THR B 1 180 ? -2.518 9.273 9.57 1 93.06 180 THR B O 1
ATOM 3467 N N . ALA B 1 181 ? -3.254 9.609 7.512 1 90.38 181 ALA B N 1
ATOM 3468 C CA . ALA B 1 181 ? -2.525 10.859 7.344 1 90.38 181 ALA B CA 1
ATOM 3469 C C . ALA B 1 181 ? -3.172 11.984 8.156 1 90.38 181 ALA B C 1
ATOM 3471 O O . ALA B 1 181 ? -2.537 13 8.43 1 90.38 181 ALA B O 1
ATOM 3472 N N . GLU B 1 182 ? -4.379 11.789 8.578 1 90.62 182 GLU B N 1
ATOM 3473 C CA . GLU B 1 182 ? -5.145 12.859 9.203 1 90.62 182 GLU B CA 1
ATOM 3474 C C . GLU B 1 182 ? -5.172 12.703 10.727 1 90.62 182 GLU B C 1
ATOM 3476 O O . GLU B 1 182 ? -5.418 13.664 11.445 1 90.62 182 GLU B O 1
ATOM 3481 N N . ILE B 1 183 ? -4.949 11.523 11.227 1 92.81 183 ILE B N 1
ATOM 3482 C CA . ILE B 1 183 ? -5.301 11.297 12.617 1 92.81 183 ILE B CA 1
ATOM 3483 C C . ILE B 1 183 ? -4.055 11.414 13.492 1 92.81 183 ILE B C 1
ATOM 3485 O O . ILE B 1 183 ? -4.152 11.492 14.719 1 92.81 183 ILE B O 1
ATOM 3489 N N . PHE B 1 184 ? -2.906 11.445 12.93 1 90.81 184 PHE B N 1
ATOM 3490 C CA . PHE B 1 184 ? -1.689 11.617 13.711 1 90.81 184 PHE B CA 1
ATOM 3491 C C . PHE B 1 184 ? -1.233 13.07 13.695 1 90.81 184 PHE B C 1
ATOM 3493 O O . PHE B 1 184 ? -1.312 13.742 12.656 1 90.81 184 PHE B O 1
ATOM 3500 N N . PRO B 1 185 ? -0.786 13.562 14.852 1 87.56 185 PRO B N 1
ATOM 3501 C CA . PRO B 1 185 ? -0.156 14.891 14.828 1 87.56 185 PRO B CA 1
ATOM 3502 C C . PRO B 1 185 ? 1.101 14.922 13.961 1 87.56 185 PRO B C 1
ATOM 3504 O O . PRO B 1 185 ? 1.671 13.875 13.648 1 87.56 185 PRO B O 1
ATOM 3507 N N . ALA B 1 186 ? 1.496 16.094 13.594 1 82.25 186 ALA B N 1
ATOM 3508 C CA . ALA B 1 186 ? 2.594 16.297 12.648 1 82.25 186 ALA B CA 1
ATOM 3509 C C . ALA B 1 186 ? 3.861 15.594 13.133 1 82.25 186 ALA B C 1
ATOM 3511 O O . ALA B 1 186 ? 4.547 14.93 12.352 1 82.25 186 ALA B O 1
ATOM 3512 N N . LYS B 1 187 ? 4.086 15.648 14.406 1 83.94 187 LYS B N 1
ATOM 3513 C CA . LYS B 1 187 ? 5.332 15.133 14.961 1 83.94 187 LYS B CA 1
ATOM 3514 C C . LYS B 1 187 ? 5.305 13.609 15.031 1 83.94 187 LYS B C 1
ATOM 3516 O O . LYS B 1 187 ? 6.352 12.969 15.18 1 83.94 187 LYS B O 1
ATOM 3521 N N . MET B 1 188 ? 4.121 13.031 14.945 1 88.44 188 MET B N 1
ATOM 3522 C CA . MET B 1 188 ? 3.98 11.586 15.07 1 88.44 188 MET B CA 1
ATOM 3523 C C . MET B 1 188 ? 3.588 10.961 13.742 1 88.44 188 MET B C 1
ATOM 3525 O O . MET B 1 188 ? 3.428 9.742 13.641 1 88.44 188 MET B O 1
ATOM 3529 N N . LYS B 1 189 ? 3.498 11.734 12.75 1 87.25 189 LYS B N 1
ATOM 3530 C CA . LYS B 1 189 ? 2.963 11.297 11.461 1 87.25 189 LYS B CA 1
ATOM 3531 C C . LYS B 1 189 ? 3.832 10.203 10.852 1 87.25 189 LYS B C 1
ATOM 3533 O O . LYS B 1 189 ? 3.33 9.148 10.461 1 87.25 189 LYS B O 1
ATOM 3538 N N . ALA B 1 190 ? 5.082 10.438 10.852 1 85.62 190 ALA B N 1
ATOM 3539 C CA . ALA B 1 190 ? 5.984 9.477 10.211 1 85.62 190 ALA B CA 1
ATOM 3540 C C . ALA B 1 190 ? 5.926 8.125 10.906 1 85.62 190 ALA B C 1
ATOM 3542 O O . ALA B 1 190 ? 5.805 7.086 10.25 1 85.62 190 ALA B O 1
ATOM 3543 N N . ILE B 1 191 ? 5.977 8.109 12.164 1 89.62 191 ILE B N 1
ATOM 3544 C CA . ILE B 1 191 ? 5.969 6.855 12.906 1 89.62 191 ILE B CA 1
ATOM 3545 C C . ILE B 1 191 ? 4.59 6.207 12.812 1 89.62 191 ILE B C 1
ATOM 3547 O O . ILE B 1 191 ? 4.477 4.984 12.719 1 89.62 191 ILE B O 1
ATOM 3551 N N . GLY B 1 192 ? 3.566 6.996 12.891 1 91.5 192 GLY B N 1
ATOM 3552 C CA . GLY B 1 192 ? 2.223 6.473 12.703 1 91.5 192 GLY B CA 1
ATOM 3553 C C . GLY B 1 192 ? 2.029 5.801 11.352 1 91.5 192 GLY B C 1
ATOM 3554 O O . GLY B 1 192 ? 1.479 4.699 11.281 1 91.5 192 GLY B O 1
ATOM 3555 N N . MET B 1 193 ? 2.533 6.402 10.375 1 90.44 193 MET B N 1
ATOM 3556 C CA . MET B 1 193 ? 2.416 5.855 9.023 1 90.44 193 MET B CA 1
ATOM 3557 C C . MET B 1 193 ? 3.234 4.574 8.891 1 90.44 193 MET B C 1
ATOM 3559 O O . MET B 1 193 ? 2.852 3.664 8.148 1 90.44 193 MET B O 1
ATOM 3563 N N . THR B 1 194 ? 4.348 4.547 9.617 1 90.5 194 THR B N 1
ATOM 3564 C CA . THR B 1 194 ? 5.156 3.33 9.625 1 90.5 194 THR B CA 1
ATOM 3565 C C . THR B 1 194 ? 4.371 2.168 10.234 1 90.5 194 THR B C 1
ATOM 3567 O O . THR B 1 194 ? 4.348 1.07 9.672 1 90.5 194 THR B O 1
ATOM 3570 N N . VAL B 1 195 ? 3.746 2.432 11.297 1 92.38 195 VAL B N 1
ATOM 3571 C CA . VAL B 1 195 ? 2.963 1.385 11.945 1 92.38 195 VAL B CA 1
ATOM 3572 C C . VAL B 1 195 ? 1.843 0.927 11.016 1 92.38 195 VAL B C 1
ATOM 3574 O O . VAL B 1 195 ? 1.586 -0.272 10.883 1 92.38 195 VAL B O 1
ATOM 3577 N N . ALA B 1 196 ? 1.197 1.884 10.391 1 94 196 ALA B N 1
ATOM 3578 C CA . ALA B 1 196 ? 0.142 1.547 9.438 1 94 196 ALA B CA 1
ATOM 3579 C C . ALA B 1 196 ? 0.675 0.657 8.32 1 94 196 ALA B C 1
ATOM 3581 O O . ALA B 1 196 ? 0.052 -0.347 7.969 1 94 196 ALA B O 1
ATOM 3582 N N . ASP B 1 197 ? 1.808 1.007 7.84 1 92.12 197 ASP B N 1
ATOM 3583 C CA . ASP B 1 197 ? 2.434 0.248 6.758 1 92.12 197 ASP B CA 1
ATOM 3584 C C . ASP B 1 197 ? 2.787 -1.165 7.215 1 92.12 197 ASP B C 1
ATOM 3586 O O . ASP B 1 197 ? 2.574 -2.133 6.48 1 92.12 197 ASP B O 1
ATOM 3590 N N . VAL B 1 198 ? 3.33 -1.293 8.383 1 92 198 VAL B N 1
ATOM 3591 C CA . VAL B 1 198 ? 3.701 -2.586 8.953 1 92 198 VAL B CA 1
ATOM 3592 C C . VAL B 1 198 ? 2.455 -3.457 9.109 1 92 198 VAL B C 1
ATOM 3594 O O . VAL B 1 198 ? 2.475 -4.645 8.773 1 92 198 VAL B O 1
ATOM 3597 N N . MET B 1 199 ? 1.417 -2.92 9.57 1 94.38 199 MET B N 1
ATOM 3598 C CA . MET B 1 199 ? 0.186 -3.68 9.766 1 94.38 199 MET B CA 1
ATOM 3599 C C . MET B 1 199 ? -0.427 -4.074 8.43 1 94.38 199 MET B C 1
ATOM 3601 O O . MET B 1 199 ? -1.023 -5.148 8.305 1 94.38 199 MET B O 1
ATOM 3605 N N . PHE B 1 200 ? -0.26 -3.205 7.516 1 94.19 200 PHE B N 1
ATOM 3606 C CA . PHE B 1 200 ? -0.709 -3.5 6.16 1 94.19 200 PHE B CA 1
ATOM 3607 C C . PHE B 1 200 ? 0.008 -4.727 5.609 1 94.19 200 PHE B C 1
ATOM 3609 O O . PHE B 1 200 ? -0.634 -5.672 5.148 1 94.19 200 PHE B O 1
ATOM 3616 N N . VAL B 1 201 ? 1.28 -4.73 5.75 1 88.56 201 VAL B N 1
ATOM 3617 C CA . VAL B 1 201 ? 2.096 -5.824 5.223 1 88.56 201 VAL B CA 1
ATOM 3618 C C . VAL B 1 201 ? 1.817 -7.102 6.008 1 88.56 201 VAL B C 1
ATOM 3620 O O . VAL B 1 201 ? 1.62 -8.172 5.422 1 88.56 201 VAL B O 1
ATOM 3623 N N . MET B 1 202 ? 1.76 -6.977 7.293 1 92.06 202 MET B N 1
ATOM 3624 C CA . MET B 1 202 ? 1.493 -8.141 8.133 1 92.06 202 MET B CA 1
ATOM 3625 C C . MET B 1 202 ? 0.111 -8.711 7.848 1 92.06 202 MET B C 1
ATOM 3627 O O . MET B 1 202 ? -0.067 -9.93 7.832 1 92.06 202 MET B O 1
ATOM 3631 N N . GLY B 1 203 ? -0.824 -7.871 7.676 1 95 203 GLY B N 1
ATOM 3632 C CA . GLY B 1 203 ? -2.146 -8.328 7.285 1 95 203 GLY B CA 1
ATOM 3633 C C . GLY B 1 203 ? -2.15 -9.086 5.969 1 95 203 GLY B C 1
ATOM 3634 O O . GLY B 1 203 ? -2.83 -10.102 5.832 1 95 203 GLY B O 1
ATOM 3635 N N . GLY B 1 204 ? -1.369 -8.547 5.02 1 93.19 204 GLY B N 1
ATOM 3636 C CA . GLY B 1 204 ? -1.241 -9.227 3.742 1 93.19 204 GLY B CA 1
ATOM 3637 C C . GLY B 1 204 ? -0.673 -10.633 3.867 1 93.19 204 GLY B C 1
ATOM 3638 O O . GLY B 1 204 ? -1.246 -11.586 3.342 1 93.19 204 GLY B O 1
ATOM 3639 N N . ILE B 1 205 ? 0.365 -10.758 4.617 1 88.38 205 ILE B N 1
ATOM 3640 C CA . ILE B 1 205 ? 1.02 -12.047 4.812 1 88.38 205 ILE B CA 1
ATOM 3641 C C . ILE B 1 205 ? 0.066 -13.008 5.523 1 88.38 205 ILE B C 1
ATOM 3643 O O . ILE B 1 205 ? -0.104 -14.156 5.094 1 88.38 205 ILE B O 1
ATOM 3647 N N . LEU B 1 206 ? -0.558 -12.516 6.5 1 94.12 206 LEU B N 1
ATOM 3648 C CA . LEU B 1 206 ? -1.453 -13.352 7.293 1 94.12 206 LEU B CA 1
ATOM 3649 C C . LEU B 1 206 ? -2.635 -13.836 6.457 1 94.12 206 LEU B C 1
ATOM 3651 O O . LEU B 1 206 ? -3.01 -15.008 6.52 1 94.12 206 LEU B O 1
ATOM 3655 N N . SER B 1 207 ? -3.201 -12.969 5.68 1 96.75 207 SER B N 1
ATOM 3656 C CA . SER B 1 207 ? -4.367 -13.328 4.875 1 96.75 207 SER B CA 1
ATOM 3657 C C . SER B 1 207 ? -4.016 -14.391 3.836 1 96.75 207 SER B C 1
ATOM 3659 O O . SER B 1 207 ? -4.789 -15.32 3.604 1 96.75 207 SER B O 1
ATOM 3661 N N . ILE B 1 208 ? -2.889 -14.242 3.229 1 91.12 208 ILE B N 1
ATOM 3662 C CA . ILE B 1 208 ? -2.455 -15.195 2.217 1 91.12 208 ILE B CA 1
ATOM 3663 C C . ILE B 1 208 ? -2.209 -16.562 2.867 1 91.12 208 ILE B C 1
ATOM 3665 O O . ILE B 1 208 ? -2.615 -17.594 2.33 1 91.12 208 ILE B O 1
ATOM 3669 N N . GLN B 1 209 ? -1.569 -16.609 4.043 1 91.25 209 GLN B N 1
ATOM 3670 C CA . GLN B 1 209 ? -1.316 -17.844 4.766 1 91.25 209 GLN B CA 1
ATOM 3671 C C . GLN B 1 209 ? -2.623 -18.516 5.188 1 91.25 209 GLN B C 1
ATOM 3673 O O . GLN B 1 209 ? -2.764 -19.734 5.094 1 91.25 209 GLN B O 1
ATOM 3678 N N . LEU B 1 210 ? -3.521 -17.719 5.648 1 96.31 210 LEU B N 1
ATOM 3679 C CA . LEU B 1 210 ? -4.82 -18.25 6.043 1 96.31 210 LEU B CA 1
ATOM 3680 C C . LEU B 1 210 ? -5.527 -18.891 4.852 1 96.31 210 LEU B C 1
ATOM 3682 O O . LEU B 1 210 ? -6.094 -19.984 4.969 1 96.31 210 LEU B O 1
ATOM 3686 N N . TYR B 1 211 ? -5.48 -18.234 3.74 1 97 211 TYR B N 1
ATOM 3687 C CA . TYR B 1 211 ? -6.074 -18.797 2.535 1 97 211 TYR B CA 1
ATOM 3688 C C . TYR B 1 211 ? -5.426 -20.141 2.176 1 97 211 TYR B C 1
ATOM 3690 O O . TYR B 1 211 ? -6.117 -21.109 1.872 1 97 211 TYR B O 1
ATOM 3698 N N . GLN B 1 212 ? -4.129 -20.203 2.209 1 92.12 212 GLN B N 1
ATOM 3699 C CA . GLN B 1 212 ? -3.385 -21.406 1.821 1 92.12 212 GLN B CA 1
ATOM 3700 C C . GLN B 1 212 ? -3.738 -22.594 2.719 1 92.12 212 GLN B C 1
ATOM 3702 O O . GLN B 1 212 ? -3.793 -23.734 2.256 1 92.12 212 GLN B O 1
ATOM 3707 N N . VAL B 1 213 ? -3.99 -22.312 3.951 1 95.25 213 VAL B N 1
ATOM 3708 C CA . VAL B 1 213 ? -4.293 -23.375 4.902 1 95.25 213 VAL B CA 1
ATOM 3709 C C . VAL B 1 213 ? -5.77 -23.75 4.805 1 95.25 213 VAL B C 1
ATOM 3711 O O . VAL B 1 213 ? -6.109 -24.938 4.738 1 95.25 213 VAL B O 1
ATOM 3714 N N . LEU B 1 214 ? -6.598 -22.812 4.672 1 97.5 214 LEU B N 1
ATOM 3715 C CA . LEU B 1 214 ? -8.031 -23.047 4.812 1 97.5 214 LEU B CA 1
ATOM 3716 C C . LEU B 1 214 ? -8.625 -23.562 3.506 1 97.5 214 LEU B C 1
ATOM 3718 O O . LEU B 1 214 ? -9.641 -24.266 3.516 1 97.5 214 LEU B O 1
ATOM 3722 N N . HIS B 1 215 ? -8.008 -23.219 2.375 1 94.81 215 HIS B N 1
ATOM 3723 C CA . HIS B 1 215 ? -8.578 -23.672 1.112 1 94.81 215 HIS B CA 1
ATOM 3724 C C . HIS B 1 215 ? -8.477 -25.188 0.973 1 94.81 215 HIS B C 1
ATOM 3726 O O . HIS B 1 215 ? -9.227 -25.797 0.206 1 94.81 215 HIS B O 1
ATOM 3732 N N . LYS B 1 216 ? -7.555 -25.797 1.715 1 95.19 216 LYS B N 1
ATOM 3733 C CA . LYS B 1 216 ? -7.414 -27.25 1.716 1 95.19 216 LYS B CA 1
ATOM 3734 C C . LYS B 1 216 ? -8.641 -27.922 2.328 1 95.19 216 LYS B C 1
ATOM 3736 O O . LYS B 1 216 ? -8.93 -29.094 2.043 1 95.19 216 LYS B O 1
ATOM 3741 N N . LEU B 1 217 ? -9.297 -27.234 3.199 1 96.81 217 LEU B N 1
ATOM 3742 C CA . LEU B 1 217 ? -10.516 -27.734 3.811 1 96.81 217 LEU B CA 1
ATOM 3743 C C . LEU B 1 217 ? -11.719 -27.5 2.902 1 96.81 217 LEU B C 1
ATOM 3745 O O . LEU B 1 217 ? -12.805 -28.031 3.154 1 96.81 217 LEU B O 1
ATOM 3749 N N . GLY B 1 218 ? -11.516 -26.781 1.909 1 95.94 218 GLY B N 1
ATOM 3750 C CA . GLY B 1 218 ? -12.531 -26.375 0.947 1 95.94 218 GLY B CA 1
ATOM 3751 C C . GLY B 1 218 ? -12.375 -24.938 0.479 1 95.94 218 GLY B C 1
ATOM 3752 O O . GLY B 1 218 ? -12.016 -24.062 1.266 1 95.94 218 GLY B O 1
ATOM 3753 N N . MET B 1 219 ? -12.742 -24.734 -0.764 1 95.44 219 MET B N 1
ATOM 3754 C CA . MET B 1 219 ? -12.57 -23.422 -1.372 1 95.44 219 MET B CA 1
ATOM 3755 C C . MET B 1 219 ? -13.453 -22.391 -0.684 1 95.44 219 MET B C 1
ATOM 3757 O O . MET B 1 219 ? -13.133 -21.203 -0.683 1 95.44 219 MET B O 1
ATOM 3761 N N . PHE B 1 220 ? -14.555 -22.828 -0.067 1 97.62 220 PHE B N 1
ATOM 3762 C CA . PHE B 1 220 ? -15.523 -21.906 0.519 1 97.62 220 PHE B CA 1
ATOM 3763 C C . PHE B 1 220 ? -15.07 -21.453 1.901 1 97.62 220 PHE B C 1
ATOM 3765 O O . PHE B 1 220 ? -15.477 -20.391 2.373 1 97.62 220 PHE B O 1
ATOM 3772 N N . VAL B 1 221 ? -14.172 -22.094 2.574 1 98.38 221 VAL B N 1
ATOM 3773 C CA . VAL B 1 221 ? -13.867 -21.891 3.988 1 98.38 221 VAL B CA 1
ATOM 3774 C C . VAL B 1 221 ? -13.172 -20.547 4.191 1 98.38 221 VAL B C 1
ATOM 3776 O O . VAL B 1 221 ? -13.602 -19.75 5.016 1 98.38 221 VAL B O 1
ATOM 3779 N N . PRO B 1 222 ? -12.086 -20.266 3.428 1 98.56 222 PRO B N 1
ATOM 3780 C CA . PRO B 1 222 ? -11.445 -18.969 3.658 1 98.56 222 PRO B CA 1
ATOM 3781 C C . PRO B 1 222 ? -12.375 -17.797 3.352 1 98.56 222 PRO B C 1
ATOM 3783 O O . PRO B 1 222 ? -12.297 -16.75 4.02 1 98.56 222 PRO B O 1
ATOM 3786 N N . PHE B 1 223 ? -13.234 -17.969 2.422 1 98.69 223 PHE B N 1
ATOM 3787 C CA . PHE B 1 223 ? -14.102 -16.859 2.037 1 98.69 223 PHE B CA 1
ATOM 3788 C C . PHE B 1 223 ? -15.148 -16.594 3.115 1 98.69 223 PHE B C 1
ATOM 3790 O O . PHE B 1 223 ? -15.562 -15.445 3.309 1 98.69 223 PHE B O 1
ATOM 3797 N N . TYR B 1 224 ? -15.539 -17.609 3.818 1 98.75 224 TYR B N 1
ATOM 3798 C CA . TYR B 1 224 ? -16.391 -17.375 4.98 1 98.75 224 TYR B CA 1
ATOM 3799 C C . TYR B 1 224 ? -15.648 -16.547 6.035 1 98.75 224 TYR B C 1
ATOM 3801 O O . TYR B 1 224 ? -16.219 -15.641 6.637 1 98.75 224 TYR B O 1
ATOM 3809 N N . LEU B 1 225 ? -14.43 -16.906 6.223 1 98.75 225 LEU B N 1
ATOM 3810 C CA . LEU B 1 225 ? -13.625 -16.156 7.188 1 98.75 225 LEU B CA 1
ATOM 3811 C C . LEU B 1 225 ? -13.484 -14.695 6.77 1 98.75 225 LEU B C 1
ATOM 3813 O O . LEU B 1 225 ? -13.664 -13.789 7.586 1 98.75 225 LEU B O 1
ATOM 3817 N N . PHE B 1 226 ? -13.188 -14.469 5.512 1 98.81 226 PHE B N 1
ATOM 3818 C CA . PHE B 1 226 ? -13.008 -13.117 5.008 1 98.81 226 PHE B CA 1
ATOM 3819 C C . PHE B 1 226 ? -14.32 -12.344 5.066 1 98.81 226 PHE B C 1
ATOM 3821 O O . PHE B 1 226 ? -14.32 -11.133 5.285 1 98.81 226 PHE B O 1
ATOM 3828 N N . THR B 1 227 ? -15.422 -13.039 4.875 1 98.88 227 THR B N 1
ATOM 3829 C CA . THR B 1 227 ? -16.75 -12.438 5.008 1 98.88 227 THR B CA 1
ATOM 3830 C C . THR B 1 227 ? -16.953 -11.906 6.422 1 98.88 227 THR B C 1
ATOM 3832 O O . THR B 1 227 ? -17.328 -10.742 6.605 1 98.88 227 THR B O 1
ATOM 3835 N N . VAL B 1 228 ? -16.688 -12.727 7.367 1 98.88 228 VAL B N 1
ATOM 3836 C CA . VAL B 1 228 ? -16.875 -12.344 8.766 1 98.88 228 VAL B CA 1
ATOM 3837 C C . VAL B 1 228 ? -15.977 -11.148 9.086 1 98.88 228 VAL B C 1
ATOM 3839 O O . VAL B 1 228 ? -16.406 -10.203 9.75 1 98.88 228 VAL B O 1
ATOM 3842 N N . SER B 1 229 ? -14.781 -11.203 8.609 1 98.81 229 SER B N 1
ATOM 3843 C CA . SER B 1 229 ? -13.836 -10.117 8.852 1 98.81 229 SER B CA 1
ATOM 3844 C C . SER B 1 229 ? -14.32 -8.812 8.242 1 98.81 229 SER B C 1
ATOM 3846 O O . SER B 1 229 ? -14.242 -7.758 8.875 1 98.81 229 SER B O 1
ATOM 3848 N N . ALA B 1 230 ? -14.859 -8.891 7.031 1 98.81 230 ALA B N 1
ATOM 3849 C CA . ALA B 1 230 ? -15.352 -7.688 6.367 1 98.81 230 ALA B CA 1
ATOM 3850 C C . ALA B 1 230 ? -16.5 -7.059 7.156 1 98.81 230 ALA B C 1
ATOM 3852 O O . ALA B 1 230 ? -16.547 -5.836 7.312 1 98.81 230 ALA B O 1
ATOM 3853 N N . PHE B 1 231 ? -17.359 -7.855 7.664 1 98.88 231 PHE B N 1
ATOM 3854 C CA . PHE B 1 231 ? -18.484 -7.34 8.445 1 98.88 231 PHE B CA 1
ATOM 3855 C C . PHE B 1 231 ? -18 -6.777 9.773 1 98.88 231 PHE B C 1
ATOM 3857 O O . PHE B 1 231 ? -18.547 -5.793 10.273 1 98.88 231 PHE B O 1
ATOM 3864 N N . LEU B 1 232 ? -16.984 -7.422 10.367 1 98.81 232 LEU B N 1
ATOM 3865 C CA . LEU B 1 232 ? -16.422 -6.898 11.609 1 98.81 232 LEU B CA 1
ATOM 3866 C C . LEU B 1 232 ? -15.758 -5.551 11.383 1 98.81 232 LEU B C 1
ATOM 3868 O O . LEU B 1 232 ? -15.844 -4.656 12.227 1 98.81 232 LEU B O 1
ATOM 3872 N N . VAL B 1 233 ? -15.094 -5.422 10.25 1 98.62 233 VAL B N 1
ATOM 3873 C CA . VAL B 1 233 ? -14.469 -4.145 9.914 1 98.62 233 VAL B CA 1
ATOM 3874 C C . VAL B 1 233 ? -15.539 -3.08 9.719 1 98.62 233 VAL B C 1
ATOM 3876 O O . VAL B 1 233 ? -15.367 -1.926 10.109 1 98.62 233 VAL B O 1
ATOM 3879 N N . ALA B 1 234 ? -16.672 -3.477 9.125 1 98.69 234 ALA B N 1
ATOM 3880 C CA . ALA B 1 234 ? -17.797 -2.553 8.961 1 98.69 234 ALA B CA 1
ATOM 3881 C C . ALA B 1 234 ? -18.297 -2.066 10.312 1 98.69 234 ALA B C 1
ATOM 3883 O O . ALA B 1 234 ? -18.516 -0.867 10.508 1 98.69 234 ALA B O 1
ATOM 3884 N N . LEU B 1 235 ? -18.438 -3.006 11.195 1 98.56 235 LEU B N 1
ATOM 3885 C CA . LEU B 1 235 ? -18.906 -2.672 12.539 1 98.56 235 LEU B CA 1
ATOM 3886 C C . LEU B 1 235 ? -17.906 -1.767 13.25 1 98.56 235 LEU B C 1
ATOM 3888 O O . LEU B 1 235 ? -18.297 -0.767 13.859 1 98.56 235 LEU B O 1
ATOM 3892 N N . TYR B 1 236 ? -16.656 -2.092 13.172 1 98.44 236 TYR B N 1
ATOM 3893 C CA . TYR B 1 236 ? -15.609 -1.293 13.781 1 98.44 236 TYR B CA 1
ATOM 3894 C C . TYR B 1 236 ? -15.586 0.117 13.203 1 98.44 236 TYR B C 1
ATOM 3896 O O . TYR B 1 236 ? -15.43 1.095 13.945 1 98.44 236 TYR B O 1
ATOM 3904 N N . SER B 1 237 ? -15.727 0.22 11.883 1 97.75 237 SER B N 1
ATOM 3905 C CA . SER B 1 237 ? -15.711 1.512 11.203 1 97.75 237 SER B CA 1
ATOM 3906 C C . SER B 1 237 ? -16.875 2.387 11.641 1 97.75 237 SER B C 1
ATOM 3908 O O . SER B 1 237 ? -16.719 3.602 11.789 1 97.75 237 SER B O 1
ATOM 3910 N N . GLY B 1 238 ? -18.016 1.815 11.891 1 96.94 238 GLY B N 1
ATOM 3911 C CA . GLY B 1 238 ? -19.188 2.568 12.305 1 96.94 238 GLY B CA 1
ATOM 3912 C C . GLY B 1 238 ? -19.109 3.055 13.742 1 96.94 238 GLY B C 1
ATOM 3913 O O . GLY B 1 238 ? -19.578 4.152 14.055 1 96.94 238 GLY B O 1
ATOM 3914 N N . PHE B 1 239 ? -18.359 2.318 14.547 1 95.62 239 PHE B N 1
ATOM 3915 C CA . PHE B 1 239 ? -18.469 2.617 15.969 1 95.62 239 PHE B CA 1
ATOM 3916 C C . PHE B 1 239 ? -17.172 3.256 16.484 1 95.62 239 PHE B C 1
ATOM 3918 O O . PHE B 1 239 ? -17.188 4.027 17.438 1 95.62 239 PHE B O 1
ATOM 3925 N N . CYS B 1 240 ? -16.094 3.041 15.859 1 94.19 240 CYS B N 1
ATOM 3926 C CA . CYS B 1 240 ? -14.836 3.393 16.516 1 94.19 240 CYS B CA 1
ATOM 3927 C C . CYS B 1 240 ? -14.086 4.445 15.703 1 94.19 240 CYS B C 1
ATOM 3929 O O . CYS B 1 240 ? -13.188 5.113 16.234 1 94.19 240 CYS B O 1
ATOM 3931 N N . ILE B 1 241 ? -14.383 4.629 14.469 1 9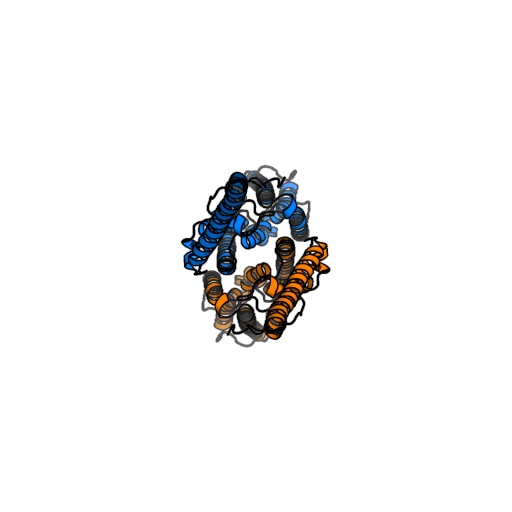5.44 241 ILE B N 1
ATOM 3932 C CA . ILE B 1 241 ? -13.633 5.559 13.633 1 95.44 241 ILE B CA 1
ATOM 3933 C C . ILE B 1 241 ? -14.258 6.949 13.719 1 95.44 241 ILE B C 1
ATOM 3935 O O . ILE B 1 241 ? -15.461 7.113 13.508 1 95.44 241 ILE B O 1
ATOM 3939 N N . PRO B 1 242 ? -13.484 7.918 14.094 1 93.44 242 PRO B N 1
ATOM 3940 C CA . PRO B 1 242 ? -14 9.289 14.094 1 93.44 242 PRO B CA 1
ATOM 3941 C C . PRO B 1 242 ? -14.172 9.859 12.688 1 93.44 242 PRO B C 1
ATOM 3943 O O . PRO B 1 242 ? -13.477 9.438 11.758 1 93.44 242 PRO B O 1
ATOM 3946 N N . GLU B 1 243 ? -15.086 10.742 12.586 1 94.62 243 GLU B N 1
ATOM 3947 C CA . GLU B 1 243 ? -15.242 11.453 11.328 1 94.62 243 GLU B CA 1
ATOM 3948 C C . GLU B 1 243 ? -14.273 12.633 11.242 1 94.62 243 GLU B C 1
ATOM 3950 O O . GLU B 1 243 ? -14.336 13.555 12.062 1 94.62 243 GLU B O 1
ATOM 3955 N N . THR B 1 244 ? -13.383 12.664 10.273 1 92.06 244 THR B N 1
ATOM 3956 C CA . THR B 1 244 ? -12.328 13.664 10.188 1 92.06 244 THR B CA 1
ATOM 3957 C C . THR B 1 244 ? -12.68 14.734 9.156 1 92.06 244 THR B C 1
ATOM 3959 O O . THR B 1 244 ? -12 15.758 9.062 1 92.06 244 THR B O 1
ATOM 3962 N N . LYS B 1 245 ? -13.742 14.578 8.469 1 89.19 245 LYS B N 1
ATOM 3963 C CA . LYS B 1 245 ? -14.133 15.516 7.422 1 89.19 245 LYS B CA 1
ATOM 3964 C C . LYS B 1 245 ? -14.336 16.922 7.984 1 89.19 245 LYS B C 1
ATOM 3966 O O . LYS B 1 245 ? -15.086 17.109 8.945 1 89.19 245 LYS B O 1
ATOM 3971 N N . GLY B 1 246 ? -13.625 17.859 7.41 1 85.38 246 GLY B N 1
ATOM 3972 C CA . GLY B 1 246 ? -13.844 19.25 7.754 1 85.38 246 GLY B CA 1
ATOM 3973 C C . GLY B 1 246 ? -13.273 19.625 9.109 1 85.38 246 GLY B C 1
ATOM 3974 O O . GLY B 1 246 ? -13.594 20.688 9.648 1 85.38 246 GLY B O 1
ATOM 3975 N N . LYS B 1 247 ? -12.5 18.766 9.648 1 88 247 LYS B N 1
ATOM 3976 C CA . LYS B 1 247 ? -11.961 19.031 10.977 1 88 247 LYS B CA 1
ATOM 3977 C C . LYS B 1 247 ? -10.469 19.328 10.906 1 88 247 LYS B C 1
ATOM 3979 O O . LYS B 1 247 ? -9.758 18.797 10.055 1 88 247 LYS B O 1
ATOM 3984 N N . SER B 1 248 ? -10.102 20.281 11.82 1 84.06 248 SER B N 1
ATOM 3985 C CA . SER B 1 248 ? -8.68 20.562 11.977 1 84.06 248 SER B CA 1
ATOM 3986 C C . SER B 1 248 ? -7.973 19.438 12.734 1 84.06 248 SER B C 1
ATOM 3988 O O . SER B 1 248 ? -8.617 18.609 13.367 1 84.06 248 SER B O 1
ATOM 3990 N N . LEU B 1 249 ? -6.734 19.453 12.641 1 84.94 249 LEU B N 1
ATOM 3991 C CA . LEU B 1 249 ? -5.941 18.453 13.359 1 84.94 249 LEU B CA 1
ATOM 3992 C C . LEU B 1 249 ? -6.203 18.516 14.859 1 84.94 249 LEU B C 1
ATOM 3994 O O . LEU B 1 249 ? -6.301 17.484 15.523 1 84.94 249 LEU B O 1
ATOM 3998 N N . GLU B 1 250 ? -6.301 19.719 15.344 1 85.12 250 GLU B N 1
ATOM 3999 C CA . GLU B 1 250 ? -6.551 19.906 16.766 1 85.12 250 GLU B CA 1
ATOM 4000 C C . GLU B 1 250 ? -7.895 19.312 17.188 1 85.12 250 GLU B C 1
ATOM 4002 O O . GLU B 1 250 ? -7.992 18.641 18.203 1 85.12 250 GLU B O 1
ATOM 4007 N N . GLN B 1 251 ? -8.867 19.531 16.375 1 89.44 251 GLN B N 1
ATOM 4008 C CA . GLN B 1 251 ? -10.195 18.984 16.625 1 89.44 251 GLN B CA 1
ATOM 4009 C C . GLN B 1 251 ? -10.172 17.453 16.609 1 89.44 251 GLN B C 1
ATOM 4011 O O . GLN B 1 251 ? -10.789 16.812 17.453 1 89.44 251 GLN B O 1
ATOM 4016 N N . ILE B 1 252 ? -9.43 16.891 15.703 1 91.38 252 ILE B N 1
ATOM 4017 C CA . ILE B 1 252 ? -9.328 15.438 15.562 1 91.38 252 ILE B CA 1
ATOM 4018 C C . ILE B 1 252 ? -8.633 14.844 16.781 1 91.38 252 ILE B C 1
ATOM 4020 O O . ILE B 1 252 ? -9.062 13.82 17.312 1 91.38 252 ILE B O 1
ATOM 4024 N N . GLN B 1 253 ? -7.621 15.531 17.25 1 89.38 253 GLN B N 1
ATOM 4025 C CA . GLN B 1 253 ? -6.906 15.055 18.438 1 89.38 253 GLN B CA 1
ATOM 4026 C C . GLN B 1 253 ? -7.797 15.086 19.672 1 89.38 253 GLN B C 1
ATOM 4028 O O . GLN B 1 253 ? -7.746 14.18 20.5 1 89.38 253 GLN B O 1
ATOM 4033 N N . LEU B 1 254 ? -8.609 16.094 19.75 1 88.69 254 LEU B N 1
ATOM 4034 C CA . LEU B 1 254 ? -9.531 16.203 20.859 1 88.69 254 LEU B CA 1
ATOM 4035 C C . LEU B 1 254 ? -10.57 15.078 20.812 1 88.69 254 LEU B C 1
ATOM 4037 O O . LEU B 1 254 ? -10.914 14.5 21.859 1 88.69 254 LEU B O 1
ATOM 4041 N N . MET B 1 255 ? -11.031 14.781 19.641 1 90.44 255 MET B N 1
ATOM 4042 C CA . MET B 1 255 ? -11.992 13.695 19.469 1 90.44 255 MET B CA 1
ATOM 4043 C C . MET B 1 255 ? -11.391 12.359 19.875 1 90.44 255 MET B C 1
ATOM 4045 O O . MET B 1 255 ? -12.062 11.539 20.516 1 90.44 255 MET B O 1
ATOM 4049 N N . LEU B 1 256 ? -10.164 12.188 19.578 1 91.62 256 LEU B N 1
ATOM 4050 C CA . LEU B 1 256 ? -9.492 10.93 19.875 1 91.62 256 LEU B CA 1
ATOM 4051 C C . LEU B 1 256 ? -9.219 10.797 21.375 1 91.62 256 LEU B C 1
ATOM 4053 O O . LEU B 1 256 ? -9.211 9.688 21.906 1 91.62 256 LEU B O 1
ATOM 4057 N N . LYS B 1 257 ? -9.047 11.914 22.016 1 86.5 257 LYS B N 1
ATOM 4058 C CA . LYS B 1 257 ? -8.828 11.922 23.453 1 86.5 257 LYS B CA 1
ATOM 4059 C C . LYS B 1 257 ? -10.133 11.711 24.219 1 86.5 257 LYS B C 1
ATOM 4061 O O . LYS B 1 257 ? -10.117 11.352 25.391 1 86.5 257 LYS B O 1
ATOM 4066 N N . GLY B 1 258 ? -11.258 11.781 23.562 1 80.25 258 GLY B N 1
ATOM 4067 C CA . GLY B 1 258 ? -12.547 11.633 24.219 1 80.25 258 GLY B CA 1
ATOM 4068 C C . GLY B 1 258 ? -13.109 12.945 24.734 1 80.25 258 GLY B C 1
ATOM 4069 O O . GLY B 1 258 ? -14.078 12.953 25.5 1 80.25 258 GLY B O 1
ATOM 4070 N N . ASP B 1 259 ? -12.414 14.016 24.484 1 67.38 259 ASP B N 1
ATOM 4071 C CA . ASP B 1 259 ? -12.898 15.305 24.969 1 67.38 259 ASP B CA 1
ATOM 4072 C C . ASP B 1 259 ? -14.031 15.836 24.109 1 67.38 259 ASP B C 1
ATOM 4074 O O . ASP B 1 259 ? -14.047 15.617 22.891 1 67.38 259 ASP B O 1
ATOM 4078 N N . ASN B 1 260 ? -15.289 15.906 24.625 1 56.25 260 ASN B N 1
ATOM 4079 C CA . ASN B 1 260 ? -16.453 16.438 23.922 1 56.25 260 ASN B CA 1
ATOM 4080 C C . ASN B 1 260 ? -16.172 17.812 23.328 1 56.25 260 ASN B C 1
ATOM 4082 O O . ASN B 1 260 ? -15.594 18.672 24 1 56.25 260 ASN B O 1
ATOM 4086 N N . ILE B 1 261 ? -15.906 17.953 22.016 1 53.5 261 ILE B N 1
ATOM 4087 C CA . ILE B 1 261 ? -15.906 19.266 21.375 1 53.5 261 ILE B CA 1
ATOM 4088 C C . ILE B 1 261 ? -17.109 20.062 21.859 1 53.5 261 ILE B C 1
ATOM 4090 O O . ILE B 1 261 ? -18.266 19.719 21.578 1 53.5 261 ILE B O 1
ATOM 4094 N N . SER B 1 262 ? -17.328 20.359 23.109 1 42 262 SER B N 1
ATOM 4095 C CA . SER B 1 262 ? -18.406 21.25 23.516 1 42 262 SER B CA 1
ATOM 4096 C C . SER B 1 262 ? -18.656 22.328 22.469 1 42 262 SER B C 1
ATOM 4098 O O . SER B 1 262 ? -17.734 22.969 21.984 1 42 262 SER B O 1
ATOM 4100 N N . ASN B 1 263 ? -19.688 22.125 21.703 1 41.19 263 ASN B N 1
ATOM 4101 C CA . ASN B 1 263 ? -20.312 23.188 20.922 1 41.19 263 ASN B CA 1
ATOM 4102 C C . ASN B 1 263 ? -20.156 24.547 21.609 1 41.19 263 ASN B C 1
ATOM 4104 O O . ASN B 1 263 ? -20.984 24.922 22.438 1 41.19 263 ASN B O 1
ATOM 4108 N N . LYS B 1 264 ? -19.125 25.031 21.938 1 41.84 264 LYS B N 1
ATOM 4109 C CA . LYS B 1 264 ? -19.203 26.406 22.422 1 41.84 264 LYS B CA 1
ATOM 4110 C C . LYS B 1 264 ? -20.047 27.266 21.484 1 41.84 264 LYS B C 1
ATOM 4112 O O . LYS B 1 264 ? -19.844 27.234 20.266 1 41.84 264 LYS B O 1
ATOM 4117 N N . PRO B 1 265 ? -21.203 27.719 21.953 1 38.75 265 PRO B N 1
ATOM 4118 C CA . PRO B 1 265 ? -22.094 28.609 21.188 1 38.75 265 PRO B CA 1
ATOM 4119 C C . PRO B 1 265 ? -21.328 29.656 20.375 1 38.75 265 PRO B C 1
ATOM 4121 O O . PRO B 1 265 ? -20.359 30.234 20.875 1 38.75 265 PRO B O 1
ATOM 4124 N N . GLU B 1 266 ? -21.109 29.375 19.109 1 38.16 266 GLU B N 1
ATOM 4125 C CA . GLU B 1 266 ? -20.812 30.562 18.281 1 38.16 266 GLU B CA 1
ATOM 4126 C C . GLU B 1 266 ? -21.484 31.797 18.859 1 38.16 266 GLU B C 1
ATOM 4128 O O . GLU B 1 266 ? -22.703 31.859 18.984 1 38.16 266 GLU B O 1
ATOM 4133 N N . LYS B 1 267 ? -21.016 32.406 19.844 1 34.78 267 LYS B N 1
ATOM 4134 C CA . LYS B 1 267 ? -21.609 33.688 20.266 1 34.78 267 LYS B CA 1
ATOM 4135 C C . LYS B 1 267 ? -22 34.531 19.062 1 34.78 267 LYS B C 1
ATOM 4137 O O . LYS B 1 267 ? -21.156 34.812 18.203 1 34.78 267 LYS B O 1
ATOM 4142 N N . ASN B 1 268 ? -23.25 34.469 18.656 1 33.06 268 ASN B N 1
ATOM 4143 C CA . ASN B 1 268 ? -23.922 35.531 17.906 1 33.06 268 ASN B CA 1
ATOM 4144 C C . ASN B 1 268 ? -23.469 36.906 18.375 1 33.06 268 ASN B C 1
ATOM 4146 O O . ASN B 1 268 ? -23.734 37.312 19.5 1 33.06 268 ASN B O 1
ATOM 4150 N N . GLY B 1 269 ? -22.266 37.312 18.188 1 28.8 269 GLY B N 1
ATOM 4151 C CA . GLY B 1 269 ? -22.062 38.75 18.344 1 28.8 269 GLY B CA 1
ATOM 4152 C C . GLY B 1 269 ? -23.234 39.562 17.859 1 28.8 269 GLY B C 1
ATOM 4153 O O . GLY B 1 269 ? -23.562 39.562 16.672 1 28.8 269 GLY B O 1
ATOM 4154 N N . VAL B 1 270 ? -24.25 39.781 18.781 1 28.92 270 VAL B N 1
ATOM 4155 C CA . VAL B 1 270 ? -25.016 41 18.609 1 28.92 270 VAL B CA 1
ATOM 4156 C C . VAL B 1 270 ? -24.094 42.219 18.781 1 28.92 270 VAL B C 1
ATOM 4158 O O . VAL B 1 270 ? -23.234 42.25 19.672 1 28.92 270 VAL B O 1
#

Organism: Dendroctonus ponderosae (NCBI:txid77166)

Nearest PDB structures (foldseek):
  4zw9-assembly1_A  TM=8.984E-01  e=6.226E-07  Homo sapiens
  7spt-assembly1_A  TM=8.844E-01  e=6.498E-07  Homo sapiens
  4ybq-assembly2_B  TM=8.753E-01  e=5.738E-06  Rattus norvegicus
  6n3i-assembly1_A  TM=8.122E-01  e=1.897E-05  Escherichia coli
  6m20-assembly3_C  TM=8.001E-01  e=1.669E-05  Plasmodium falciparum

Secondary structure (DSSP, 8-state):
----HHHHHHHHHHHHHHHHHHHHHHHHHHHHHHHHHH----TTHHHHSHHHHHHHHHHHHHHHHHHTTTHHHHHHHHHHHHHHHT-SSS-HHHHHHHHHHHHHHHHHHHHHHHHHH-HHHHHHHHHHHHHHHHHHHHHHHHHHHTT---GGGTHHHHHHHHHHHHHHHHTTTTHHHHHHHHHS-GGGHHHHHHHHHHHHHHHHHHHHHHHHHHGGG-THHHHHHHHHHHHHHHHHHHHHPPP-TT--HHHHHHHHHT------------/----HHHHHHHHHHHHHHHHHHHHHHHHHHHHHHHHHH----TTHHHHSHHHHHHHHHHHHHHHHHHTTTHHHHHHHHHHHHHHHT-SSS-HHHHHHHHHHHHHHHHHHHHHHHHHH-HHHHHHHHHHHHHHHHHHHHHHHHHHHTT---GGGTHHHHHHHHHHHHHHHHTTTTHHHHHHHHHS-GGGHHHHHHHHHHHHHHHHHHHHHHHHHHGGG-THHHHHHHHHHHHHHHHHHHHHPPP-TT--HHHHHHHHHT------------

Radius of gyration: 28.28 Å; Cα contacts (8 Å, |Δi|>4): 693; chains: 2; bounding box: 57×102×62 Å

Solvent-accessible surface area (backbone atoms only — not comparable to full-atom values): 27012 Å² total; per-residue (Å²): 138,80,82,62,66,65,60,54,49,53,53,46,46,53,49,47,57,45,42,53,50,42,46,50,46,42,45,48,44,46,50,44,45,53,53,46,59,72,57,70,45,50,80,65,40,47,69,69,36,62,32,40,37,49,42,50,52,52,36,37,50,45,32,22,38,35,15,37,43,38,50,44,40,46,72,75,36,45,58,62,53,46,57,71,59,61,38,87,82,61,56,58,68,57,48,53,53,50,32,51,52,37,26,52,51,21,32,54,52,24,44,72,38,36,79,75,65,23,54,32,54,39,31,24,51,12,21,42,48,26,13,52,23,30,41,54,40,15,51,52,40,42,38,48,70,75,66,47,83,51,75,91,51,27,58,50,52,58,51,25,53,45,50,25,30,27,26,27,22,35,6,47,63,44,47,52,68,46,49,54,60,53,60,41,56,83,65,41,34,54,50,51,50,40,51,30,50,50,28,29,52,51,19,31,54,49,31,42,52,46,37,66,60,32,37,76,81,30,76,19,50,35,30,46,53,22,17,54,40,14,42,50,46,16,52,46,29,66,72,69,48,74,72,57,61,95,52,53,62,67,54,46,44,36,54,49,60,65,48,74,79,68,78,66,73,74,72,74,79,125,136,80,82,60,66,65,60,54,49,53,51,47,47,53,48,48,57,44,41,54,48,42,46,50,46,43,44,49,45,44,50,44,45,55,54,46,60,73,57,69,46,49,79,66,41,45,69,69,36,60,32,40,37,48,42,49,52,51,34,37,50,44,31,21,39,36,14,38,42,39,49,45,41,46,73,75,36,45,56,62,52,46,58,70,59,58,39,87,82,62,56,61,69,58,48,52,52,50,31,53,51,36,27,51,51,21,33,54,52,26,46,74,39,35,78,75,66,24,54,31,56,39,30,23,51,12,20,41,50,27,15,52,22,31,40,52,39,16,52,49,39,44,38,48,72,75,66,48,86,50,75,89,53,27,57,49,52,57,50,25,53,45,50,24,30,27,26,27,23,35,6,49,62,42,47,53,66,46,49,56,60,56,60,41,56,82,65,41,35,54,50,50,49,40,52,30,50,50,29,29,52,51,18,32,54,50,33,40,52,48,38,66,58,31,37,77,81,30,74,19,50,36,31,47,52,22,17,54,41,14,42,49,46,16,53,46,28,67,72,69,48,74,73,58,62,96,53,52,62,69,55,47,44,36,54,49,59,64,48,76,80,68,76,65,72,77,72,73,79,124